Protein AF-A0A7W6GR54-F1 (afdb_monomer)

Foldseek 3Di:
DDDDDDDDDDDDDDDDDDDDDDDPPPDPPPPFQAPQFAEAEPVCLVCPPPDLVSLLVLLLVLVCLCCPLLVDDLVRYHLLSSLLNLLSLCLVQLVVQFPLSSLVVCLVVVCHPVSLVSPLVNCVVLVVVLVNVLSVQSSVVCVVPPSDDDDSDDPSRRVSSVSSVVCCVVPNVSSSSSVCQSPPPRYDYDHPVCSVVVSVVSSVPRPCNVVVLVVVLVVVVVVCLVDLQSLQVLVLCVVVVPPWAFLDKDDWDWDDDDPKIKTWIWTATPVRWIWIWIQIPFGIKIFTDDDPVCVPVDPVCVVVVVPDPVRVVVIDDDGPVNSVVSVVVSVLQCVQVPDPDPPPDPDDDLVDFDWDWDDRPDDDWTWIFTQHPQFTWIAIPPPGTDDTDGPPSSDDDDPDDDDD

Nearest PDB structures (foldseek):
  6xn1-assembly1_A  TM=6.814E-01  e=3.245E+00  Xanthomonas citri pv. citri str. 306
  6xn2-assembly1_A  TM=6.822E-01  e=3.414E+00  Xanthomonas citri pv. citri str. 306
  7x9c-assembly1_R  TM=1.654E-01  e=5.132E+00  Homo sapiens

Solvent-accessible surface area (backbone atoms only — not comparable to full-atom values): 23733 Å² total; per-residue (Å²): 134,89,83,86,84,81,82,82,84,81,80,83,85,84,79,88,80,85,81,80,81,75,81,86,77,80,74,79,75,73,82,78,82,53,44,77,55,41,74,39,38,44,65,25,62,69,36,53,90,81,41,37,59,52,36,50,50,41,42,46,51,50,53,49,43,37,42,72,73,13,56,47,55,75,89,34,40,31,68,67,52,50,13,46,40,35,36,48,49,45,53,52,31,33,75,73,57,20,46,50,42,30,54,49,51,33,40,76,68,73,40,38,70,58,44,52,52,32,26,39,52,28,27,54,76,65,71,34,60,78,58,27,54,48,48,48,54,49,46,53,49,40,68,74,71,49,82,61,96,71,67,90,78,48,75,80,38,53,68,48,32,63,62,49,55,55,46,40,73,76,58,43,61,61,51,54,49,29,49,52,54,73,69,37,87,53,47,41,82,32,57,63,94,45,41,70,58,52,55,48,48,62,24,69,67,35,86,59,28,67,64,49,49,53,51,52,44,49,50,56,53,50,50,46,74,67,33,68,66,55,47,46,51,56,50,51,40,52,76,67,66,46,94,61,48,81,58,45,66,56,78,73,45,81,45,72,63,87,93,43,62,34,35,38,29,49,36,33,30,69,83,68,50,41,31,38,38,41,35,42,96,67,25,44,35,42,37,77,51,69,65,79,84,57,65,78,60,50,81,75,61,50,59,59,52,72,70,33,69,75,53,56,72,65,44,53,75,42,47,48,68,59,45,51,49,52,50,44,55,48,45,60,62,46,63,57,60,72,69,97,68,83,63,87,78,79,78,75,65,84,88,53,81,43,70,48,77,49,78,52,79,79,74,94,58,46,36,42,40,35,45,44,92,64,24,40,36,40,27,42,77,87,82,45,77,78,43,75,47,51,47,78,63,68,66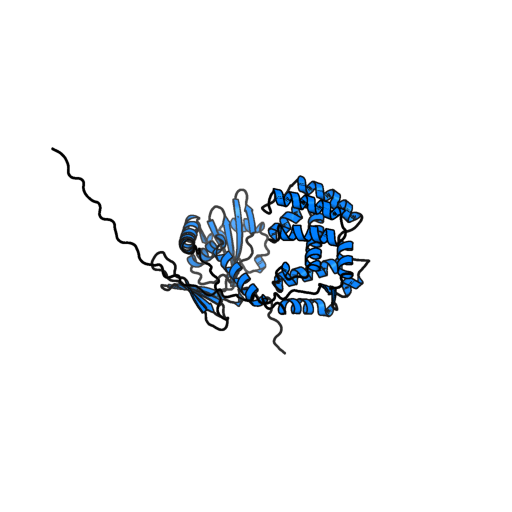,83,89,83,89,87,87,87,86,131

Structure (mmCIF, N/CA/C/O backbone):
data_AF-A0A7W6GR54-F1
#
_entry.id   AF-A0A7W6GR54-F1
#
loop_
_atom_site.group_PDB
_atom_site.id
_atom_site.type_symbol
_atom_site.label_atom_id
_atom_site.label_alt_id
_atom_site.label_comp_id
_atom_site.label_asym_id
_atom_site.label_entity_id
_atom_site.label_seq_id
_atom_site.pdbx_PDB_ins_code
_atom_site.Cartn_x
_atom_site.Cartn_y
_atom_site.Cartn_z
_atom_site.occupancy
_atom_site.B_iso_or_equiv
_atom_site.auth_seq_id
_atom_site.auth_comp_id
_atom_site.auth_asym_id
_atom_site.auth_atom_id
_atom_site.pdbx_PDB_model_num
ATOM 1 N N . MET A 1 1 ? -11.759 -62.988 67.672 1.00 35.88 1 MET A N 1
ATOM 2 C CA . MET A 1 1 ? -10.609 -62.377 66.973 1.00 35.88 1 MET A CA 1
ATOM 3 C C . MET A 1 1 ? -10.663 -62.754 65.498 1.00 35.88 1 MET A C 1
ATOM 5 O O . MET A 1 1 ? -10.618 -63.939 65.215 1.00 35.88 1 MET A O 1
ATOM 9 N N . THR A 1 2 ? -10.809 -61.728 64.639 1.00 34.78 2 THR A N 1
ATOM 10 C CA . THR A 1 2 ? -10.358 -61.593 63.226 1.00 34.78 2 THR A CA 1
ATOM 11 C C . THR A 1 2 ? -10.739 -62.670 62.200 1.00 34.78 2 THR A C 1
ATOM 13 O O . THR A 1 2 ? -10.437 -63.833 62.399 1.00 34.78 2 THR A O 1
ATOM 16 N N . THR A 1 3 ? -11.267 -62.410 61.000 1.00 35.41 3 THR A N 1
ATOM 17 C CA . THR A 1 3 ? -11.722 -61.223 60.239 1.00 35.41 3 THR A CA 1
ATOM 18 C C . THR A 1 3 ? -12.247 -61.801 58.915 1.00 35.41 3 THR A C 1
ATOM 20 O O . THR A 1 3 ? -11.498 -62.508 58.240 1.00 35.41 3 THR A O 1
ATOM 23 N N . THR A 1 4 ? -13.483 -61.505 58.513 1.00 39.28 4 THR A N 1
ATOM 24 C CA . THR A 1 4 ? -14.056 -61.918 57.217 1.00 39.28 4 THR A CA 1
ATOM 25 C C . THR A 1 4 ? -13.937 -60.764 56.217 1.00 39.28 4 THR A C 1
ATOM 27 O O . THR A 1 4 ? -14.408 -59.660 56.480 1.00 39.28 4 THR A O 1
ATOM 30 N N . LYS A 1 5 ? -13.256 -61.002 55.088 1.00 44.97 5 LYS A N 1
ATOM 31 C CA . LYS A 1 5 ? -13.037 -60.036 53.998 1.00 44.97 5 LYS A CA 1
ATOM 32 C C . LYS A 1 5 ? -14.338 -59.770 53.232 1.00 44.97 5 LYS A C 1
ATOM 34 O O . LYS A 1 5 ? -14.965 -60.707 52.748 1.00 44.97 5 LYS A O 1
ATOM 39 N N . GLY A 1 6 ? -14.693 -58.491 53.098 1.00 39.81 6 GLY A N 1
ATOM 40 C CA . GLY A 1 6 ? -15.800 -58.009 52.274 1.00 39.81 6 GLY A CA 1
ATOM 41 C C . GLY A 1 6 ? -15.501 -58.085 50.773 1.00 39.81 6 GLY A C 1
ATOM 42 O O . GLY A 1 6 ? -14.404 -57.749 50.326 1.00 39.81 6 GLY A O 1
ATOM 43 N N . GLN A 1 7 ? -16.497 -58.533 50.008 1.00 41.53 7 GLN A N 1
ATOM 44 C CA . GLN A 1 7 ? -16.540 -58.500 48.547 1.00 41.53 7 GLN A CA 1
ATOM 45 C C . GLN A 1 7 ? -17.080 -57.143 48.072 1.00 41.53 7 GLN A C 1
ATOM 47 O O . GLN A 1 7 ? -18.178 -56.739 48.447 1.00 41.53 7 GLN A O 1
ATOM 52 N N . CYS A 1 8 ? -16.316 -56.455 47.219 1.00 37.56 8 CYS A N 1
ATOM 53 C CA . CYS A 1 8 ? -16.770 -55.279 46.480 1.00 37.56 8 CYS A CA 1
ATOM 54 C C . CYS A 1 8 ? -17.587 -55.704 45.252 1.00 37.56 8 CYS A C 1
ATOM 56 O O . CYS A 1 8 ? -17.084 -56.412 44.377 1.00 37.56 8 CYS A O 1
ATOM 58 N N . HIS A 1 9 ? -18.825 -55.220 45.165 1.00 40.91 9 HIS A N 1
ATOM 59 C CA . HIS A 1 9 ? -19.662 -55.296 43.970 1.00 40.91 9 HIS A CA 1
ATOM 60 C C . HIS A 1 9 ? -19.122 -54.362 42.871 1.00 40.91 9 HIS A C 1
ATOM 62 O O . HIS A 1 9 ? -18.914 -53.172 43.100 1.00 40.91 9 HIS A O 1
ATOM 68 N N . ARG A 1 10 ? -18.894 -54.912 41.670 1.00 37.81 10 ARG A N 1
ATOM 69 C CA . ARG A 1 10 ? -18.605 -54.157 40.438 1.00 37.81 10 ARG A CA 1
ATOM 70 C C . ARG A 1 10 ? -19.902 -53.585 39.858 1.00 37.81 10 ARG A C 1
ATOM 72 O O . ARG A 1 10 ? -20.896 -54.300 39.761 1.00 37.81 10 ARG A O 1
ATOM 79 N N . ALA A 1 11 ? -19.850 -52.320 39.448 1.00 43.34 11 ALA A N 1
ATOM 80 C CA . ALA A 1 11 ? -20.901 -51.634 38.701 1.00 43.34 11 ALA A CA 1
ATOM 81 C C . ALA A 1 11 ? -21.048 -52.192 37.263 1.00 43.34 11 ALA A C 1
ATOM 83 O O . ALA A 1 11 ? -20.061 -52.688 36.708 1.00 43.34 11 ALA A O 1
ATOM 84 N N . PRO A 1 12 ? -22.250 -52.117 36.658 1.00 44.62 12 PRO A N 1
ATOM 85 C CA . PRO A 1 12 ? -22.499 -52.565 35.286 1.00 44.62 12 PRO A CA 1
ATOM 86 C C . PRO A 1 12 ? -21.884 -51.619 34.233 1.00 44.62 12 PRO A C 1
ATOM 88 O O . PRO A 1 12 ? -21.655 -50.442 34.525 1.00 44.62 12 PRO A O 1
ATOM 91 N N . PRO A 1 13 ? -21.610 -52.115 33.009 1.00 45.34 13 PRO A N 1
ATOM 92 C CA . PRO A 1 13 ? -21.005 -51.324 31.944 1.00 45.34 13 PRO A CA 1
ATOM 93 C C . PRO A 1 13 ? -21.997 -50.310 31.362 1.00 45.34 13 PRO A C 1
ATOM 95 O O . PRO A 1 13 ? -23.177 -50.599 31.172 1.00 45.34 13 PRO A O 1
ATOM 98 N N . VAL A 1 14 ? -21.480 -49.114 31.082 1.00 45.31 14 VAL A N 1
ATOM 99 C CA . VAL A 1 14 ? -22.183 -48.015 30.414 1.00 45.31 14 VAL A CA 1
ATOM 100 C C . VAL A 1 14 ? -22.357 -48.354 28.931 1.00 45.31 14 VAL A C 1
ATOM 102 O O . VAL A 1 14 ? -21.445 -48.864 28.287 1.00 45.31 14 VAL A O 1
ATOM 105 N N . SER A 1 15 ? -23.562 -48.080 28.445 1.00 41.78 15 SER A N 1
ATOM 106 C CA . SER A 1 15 ? -24.128 -48.348 27.124 1.00 41.78 15 SER A CA 1
ATOM 107 C C . SER A 1 15 ? -23.377 -47.745 25.933 1.00 41.78 15 SER A C 1
ATOM 109 O O . SER A 1 15 ? -22.784 -46.670 26.029 1.00 41.78 15 SER A O 1
ATOM 111 N N . ASP A 1 16 ? -23.522 -48.435 24.800 1.00 37.81 16 ASP A N 1
ATOM 112 C CA . ASP A 1 16 ? -23.031 -48.120 23.459 1.00 37.81 16 ASP A CA 1
ATOM 113 C C . ASP A 1 16 ? -23.287 -46.670 23.016 1.00 37.81 16 ASP A C 1
ATOM 115 O O . ASP A 1 16 ? -24.413 -46.166 23.020 1.00 37.81 16 ASP A O 1
ATOM 119 N N . GLY A 1 17 ? -22.212 -46.002 22.594 1.00 35.44 17 GLY A N 1
ATOM 120 C CA . GLY A 1 17 ? -22.250 -44.673 22.000 1.00 35.44 17 GLY A CA 1
ATOM 121 C C . GLY A 1 17 ? -22.766 -44.717 20.563 1.00 35.44 17 GLY A C 1
ATOM 122 O O . GLY A 1 17 ? -22.149 -45.310 19.680 1.00 35.44 17 GLY A O 1
ATOM 123 N N . ILE A 1 18 ? -23.880 -44.030 20.319 1.00 35.44 18 ILE A N 1
ATOM 124 C CA . ILE A 1 18 ? -24.397 -43.741 18.980 1.00 35.44 18 ILE A CA 1
ATOM 125 C C . ILE A 1 18 ? -23.375 -42.852 18.257 1.00 35.44 18 ILE A C 1
ATOM 127 O O . ILE A 1 18 ? -23.213 -41.678 18.587 1.00 35.44 18 ILE A O 1
ATOM 131 N N . THR A 1 19 ? -22.681 -43.404 17.261 1.00 33.81 19 THR A N 1
ATOM 132 C CA . THR A 1 19 ? -21.861 -42.613 16.333 1.00 33.81 19 THR A CA 1
ATOM 133 C C . THR A 1 19 ? -22.771 -42.037 15.254 1.00 33.81 19 THR A C 1
ATOM 135 O O . THR A 1 19 ? -23.200 -42.745 14.346 1.00 33.81 19 THR A O 1
ATOM 138 N N . LEU A 1 20 ? -23.091 -40.747 15.364 1.00 29.12 20 LEU A N 1
ATOM 139 C CA . LEU A 1 20 ? -23.738 -39.990 14.294 1.00 29.12 20 LEU A CA 1
ATOM 140 C C . LEU A 1 20 ? -22.672 -39.607 13.261 1.00 29.12 20 LEU A C 1
ATOM 142 O O . LEU A 1 20 ? -21.843 -38.731 13.505 1.00 29.12 20 LEU A O 1
ATOM 146 N N . ALA A 1 21 ? -22.677 -40.289 12.116 1.00 30.84 21 ALA A N 1
ATOM 147 C CA . ALA A 1 21 ? -21.882 -39.903 10.959 1.00 30.84 21 ALA A CA 1
ATOM 148 C C . ALA A 1 21 ? -22.501 -38.651 10.322 1.00 30.84 21 ALA A C 1
ATOM 150 O O . ALA A 1 21 ? -23.617 -38.693 9.803 1.00 30.84 21 ALA A O 1
ATOM 151 N N . PHE A 1 22 ? -21.780 -37.532 10.370 1.00 27.62 22 PHE A N 1
ATOM 152 C CA . PHE A 1 22 ? -22.127 -36.347 9.594 1.00 27.62 22 PHE A CA 1
ATOM 153 C C . PHE A 1 22 ? -21.584 -36.524 8.170 1.00 27.62 22 PHE A C 1
ATOM 155 O O . PHE A 1 22 ? -20.407 -36.859 8.025 1.00 27.62 22 PHE A O 1
ATOM 162 N N . PRO A 1 23 ? -22.395 -36.324 7.118 1.00 30.03 23 PRO A N 1
ATOM 163 C CA . PRO A 1 23 ? -21.897 -36.373 5.751 1.00 30.03 23 PRO A CA 1
ATOM 164 C C . PRO A 1 23 ? -20.871 -35.254 5.533 1.00 30.03 23 PRO A C 1
ATOM 166 O O . PRO A 1 23 ? -21.122 -34.096 5.876 1.00 30.03 23 PRO A O 1
ATOM 169 N N . GLU A 1 24 ? -19.718 -35.597 4.956 1.00 30.73 24 GLU A N 1
ATOM 170 C CA . GLU A 1 24 ? -18.740 -34.621 4.475 1.00 30.73 24 GLU A CA 1
ATOM 171 C C . GLU A 1 24 ? -19.377 -33.795 3.351 1.00 30.73 24 GLU A C 1
ATOM 173 O O . GLU A 1 24 ? -19.479 -34.216 2.199 1.00 30.73 24 GLU A O 1
ATOM 178 N N . VAL A 1 25 ? -19.854 -32.599 3.697 1.00 29.38 25 VAL A N 1
ATOM 179 C CA . VAL A 1 25 ? -20.313 -31.619 2.715 1.00 29.38 25 VAL A CA 1
ATOM 180 C C . VAL A 1 25 ? -19.076 -30.983 2.087 1.00 29.38 25 VAL A C 1
ATOM 182 O O . VAL A 1 25 ? -18.489 -30.044 2.628 1.00 29.38 25 VAL A O 1
ATOM 185 N N . HIS A 1 26 ? -18.662 -31.502 0.932 1.00 27.45 26 HIS A N 1
ATOM 186 C CA . HIS A 1 26 ? -17.684 -30.841 0.075 1.00 27.45 26 HIS A CA 1
ATOM 187 C C . HIS A 1 26 ? -18.311 -29.575 -0.520 1.00 27.45 26 HIS A C 1
ATOM 189 O O . HIS A 1 26 ? -18.983 -29.608 -1.549 1.00 27.45 26 HIS A O 1
ATOM 195 N N . PHE A 1 27 ? -18.095 -28.436 0.136 1.00 29.80 27 PHE A N 1
ATOM 196 C CA . PHE A 1 27 ? -18.383 -27.136 -0.457 1.00 29.80 27 PHE A CA 1
ATOM 197 C C . PHE A 1 27 ? -17.349 -26.872 -1.553 1.00 29.80 27 PHE A C 1
ATOM 199 O O . PHE A 1 27 ? -16.190 -26.580 -1.253 1.00 29.80 27 PHE A O 1
ATOM 206 N N . ALA A 1 28 ? -17.759 -26.971 -2.816 1.00 28.83 28 ALA A N 1
ATOM 207 C CA . ALA A 1 28 ? -16.987 -26.415 -3.916 1.00 28.83 28 ALA A CA 1
ATOM 208 C C . ALA A 1 28 ? -16.861 -24.904 -3.672 1.00 28.83 28 ALA A C 1
ATOM 210 O O . ALA A 1 28 ? -17.841 -24.168 -3.774 1.00 28.83 28 ALA A O 1
ATOM 211 N N . VAL A 1 29 ? -15.673 -24.450 -3.266 1.00 36.41 29 VAL A N 1
ATOM 212 C CA . VAL A 1 29 ? -15.362 -23.020 -3.223 1.00 36.41 29 VAL A CA 1
ATOM 213 C C . VAL A 1 29 ? -15.441 -22.544 -4.675 1.00 36.41 29 VAL A C 1
ATOM 215 O O . VAL A 1 29 ? -14.735 -23.115 -5.511 1.00 36.41 29 VAL A O 1
ATOM 218 N N . PRO A 1 30 ? -16.325 -21.589 -5.017 1.00 38.28 30 PRO A N 1
ATOM 219 C CA . PRO A 1 30 ? -16.400 -21.089 -6.381 1.00 38.28 30 PRO A CA 1
ATOM 220 C C . PRO A 1 30 ? -15.017 -20.577 -6.812 1.00 38.28 30 PRO A C 1
ATOM 222 O O . PRO A 1 30 ? -14.257 -20.097 -5.965 1.00 38.28 30 PRO A O 1
ATOM 225 N N . PRO A 1 31 ? -14.651 -20.712 -8.099 1.00 47.34 31 PRO A N 1
ATOM 226 C CA . PRO A 1 31 ? -13.368 -20.232 -8.584 1.00 47.34 31 PRO A CA 1
ATOM 227 C C . PRO A 1 31 ? -13.252 -18.741 -8.275 1.00 47.34 31 PRO A C 1
ATOM 229 O O . PRO A 1 31 ? -14.105 -17.942 -8.658 1.00 47.34 31 PRO A O 1
ATOM 232 N N . VAL A 1 32 ? -12.205 -18.392 -7.537 1.00 53.84 32 VAL A N 1
ATOM 233 C CA . VAL A 1 32 ? -11.894 -17.011 -7.190 1.00 53.84 32 VAL A CA 1
ATOM 234 C C . VAL A 1 32 ? -11.631 -16.254 -8.489 1.00 53.84 32 VAL A C 1
ATOM 236 O O . VAL A 1 32 ? -10.735 -16.631 -9.248 1.00 53.84 32 VAL A O 1
ATOM 239 N N . MET A 1 33 ? -12.433 -15.227 -8.777 1.00 63.09 33 MET A N 1
ATOM 240 C CA . MET A 1 33 ? -12.195 -14.374 -9.938 1.00 63.09 33 MET A CA 1
ATOM 241 C C . MET A 1 33 ? -10.913 -13.580 -9.710 1.00 63.09 33 MET A C 1
ATOM 243 O O . MET A 1 33 ? -10.837 -12.734 -8.822 1.00 63.09 33 MET A O 1
ATOM 247 N N . THR A 1 34 ? -9.892 -13.887 -10.503 1.00 78.69 34 THR A N 1
ATOM 248 C CA . THR A 1 34 ? -8.615 -13.184 -10.470 1.00 78.69 34 THR A CA 1
ATOM 249 C C . THR A 1 34 ? -8.615 -12.038 -11.472 1.00 78.69 34 THR A C 1
ATOM 251 O O . THR A 1 34 ? -9.172 -12.132 -12.568 1.00 78.69 34 THR A O 1
ATOM 254 N N . VAL A 1 35 ? -7.932 -10.949 -11.125 1.00 85.88 35 VAL A N 1
ATOM 255 C CA . VAL A 1 35 ? -7.599 -9.896 -12.085 1.00 85.88 35 VAL A CA 1
ATOM 256 C C . VAL A 1 35 ? -6.480 -10.437 -12.970 1.00 85.88 35 VAL A C 1
ATOM 258 O O . VAL A 1 35 ? -5.307 -10.408 -12.600 1.00 85.88 35 VAL A O 1
ATOM 261 N N . ALA A 1 36 ? -6.850 -10.989 -14.125 1.00 90.44 36 ALA A N 1
ATOM 262 C CA . ALA A 1 36 ? -5.918 -11.664 -15.028 1.00 90.44 36 ALA A CA 1
ATOM 263 C C . ALA A 1 36 ? -5.023 -10.706 -15.835 1.00 90.44 36 ALA A C 1
ATOM 265 O O . ALA A 1 36 ? -4.022 -11.140 -16.393 1.00 90.44 36 ALA A O 1
ATOM 266 N N . GLN A 1 37 ? -5.370 -9.420 -15.911 1.00 93.25 37 GLN A N 1
ATOM 267 C CA . GLN A 1 37 ? -4.704 -8.437 -16.769 1.00 93.25 37 GLN A CA 1
ATOM 268 C C . GLN A 1 37 ? -4.043 -7.327 -15.948 1.00 93.25 37 GLN A C 1
ATOM 270 O O . GLN A 1 37 ? -4.470 -7.021 -14.836 1.00 93.25 37 GLN A O 1
ATOM 275 N N . ILE A 1 38 ? -2.998 -6.707 -16.504 1.00 96.00 38 ILE A N 1
ATOM 276 C CA . ILE A 1 38 ? -2.317 -5.550 -15.906 1.00 96.00 38 ILE A CA 1
ATOM 277 C C . ILE A 1 38 ? -2.804 -4.280 -16.619 1.00 96.00 38 ILE A C 1
ATOM 279 O O . ILE A 1 38 ? -2.320 -3.981 -17.714 1.00 96.00 38 ILE A O 1
ATOM 283 N N . PRO A 1 39 ? -3.761 -3.525 -16.054 1.00 96.12 39 PRO A N 1
ATOM 284 C CA . PRO A 1 39 ? -4.261 -2.318 -16.698 1.00 96.12 39 PRO A CA 1
ATOM 285 C C . PRO A 1 39 ? -3.186 -1.221 -16.687 1.00 96.12 39 PRO A C 1
ATOM 287 O O . PRO A 1 39 ? -2.657 -0.882 -15.630 1.00 96.12 39 PRO A O 1
ATOM 290 N N . LEU A 1 40 ? -2.882 -0.637 -17.851 1.00 97.19 40 LEU A N 1
ATOM 291 C CA . LEU A 1 40 ? -1.976 0.510 -17.989 1.00 97.19 40 LEU A CA 1
ATOM 292 C C . LEU A 1 40 ? -2.582 1.577 -18.915 1.00 97.19 40 LEU A C 1
ATOM 294 O O . LEU A 1 40 ? -3.087 1.237 -19.985 1.00 97.19 40 LEU A O 1
ATOM 298 N N . PRO A 1 41 ? -2.532 2.872 -18.559 1.00 96.88 41 PRO A N 1
ATOM 299 C CA . PRO A 1 41 ? -3.086 3.923 -19.399 1.00 96.88 41 PRO A CA 1
ATOM 300 C C . PRO A 1 41 ? -2.168 4.242 -20.590 1.00 96.88 41 PRO A C 1
ATOM 302 O O . PRO A 1 41 ? -0.940 4.220 -20.458 1.00 96.88 41 PRO A O 1
ATOM 305 N N . CYS A 1 42 ? -2.750 4.592 -21.744 1.00 96.25 42 CYS A N 1
ATOM 306 C CA . CYS A 1 42 ? -2.009 4.942 -22.966 1.00 96.25 42 CYS A CA 1
ATOM 307 C C . CYS A 1 42 ? -0.903 5.975 -22.710 1.00 96.25 42 CYS A C 1
ATOM 309 O O . CYS A 1 42 ? 0.231 5.778 -23.151 1.00 96.25 42 CYS A O 1
ATOM 311 N N . ARG A 1 43 ? -1.205 7.058 -21.975 1.00 96.44 43 ARG A N 1
ATOM 312 C CA . ARG A 1 43 ? -0.227 8.117 -21.673 1.00 96.44 43 ARG A CA 1
ATOM 313 C C . ARG A 1 43 ? 0.984 7.605 -20.908 1.00 96.44 43 ARG A C 1
ATOM 315 O O . ARG A 1 43 ? 2.073 8.135 -21.086 1.00 96.44 43 ARG A O 1
ATOM 322 N N . ALA A 1 44 ? 0.801 6.592 -20.060 1.00 96.50 44 ALA A N 1
ATOM 323 C CA . ALA A 1 44 ? 1.894 6.069 -19.259 1.00 96.50 44 ALA A CA 1
ATOM 324 C C . ALA A 1 44 ? 2.895 5.305 -20.121 1.00 96.50 44 ALA A C 1
ATOM 326 O O . ALA A 1 44 ? 4.099 5.491 -19.976 1.00 96.50 44 ALA A O 1
ATOM 327 N N . LEU A 1 45 ? 2.400 4.511 -21.070 1.00 95.81 45 LEU A N 1
ATOM 328 C CA . LEU A 1 45 ? 3.253 3.819 -22.032 1.00 95.81 45 LEU A CA 1
ATOM 329 C C . LEU A 1 45 ? 3.926 4.799 -22.999 1.00 95.81 45 LEU A C 1
ATOM 331 O O . LEU A 1 45 ? 5.110 4.653 -23.284 1.00 95.81 45 LEU A O 1
ATOM 335 N N . GLY A 1 46 ? 3.203 5.831 -23.446 1.00 95.00 46 GLY A N 1
ATOM 336 C CA . GLY A 1 46 ? 3.745 6.870 -24.326 1.00 95.00 46 GLY A CA 1
ATOM 337 C C . GLY A 1 46 ? 4.839 7.740 -23.693 1.00 95.00 46 GLY A C 1
ATOM 338 O O . GLY A 1 46 ? 5.608 8.364 -24.418 1.00 95.00 46 GLY A O 1
ATOM 339 N N . ALA A 1 47 ? 4.936 7.778 -22.360 1.00 95.88 47 ALA A N 1
ATOM 340 C CA . ALA A 1 47 ? 5.982 8.509 -21.646 1.00 95.88 47 ALA A CA 1
ATOM 341 C C . ALA A 1 47 ? 7.332 7.767 -21.620 1.00 95.88 47 ALA A C 1
ATOM 343 O O . ALA A 1 47 ? 8.377 8.380 -21.378 1.00 95.88 47 ALA A O 1
ATOM 344 N N . LEU A 1 48 ? 7.346 6.456 -21.886 1.00 95.00 48 LEU A N 1
ATOM 345 C CA . LEU A 1 48 ? 8.577 5.674 -21.933 1.00 95.00 48 LEU A CA 1
ATOM 346 C C . LEU A 1 48 ? 9.352 5.911 -23.243 1.00 95.00 48 LEU A C 1
ATOM 348 O O . LEU A 1 48 ? 8.748 6.080 -24.298 1.00 95.00 48 LEU A O 1
ATOM 352 N N . PRO A 1 49 ? 10.700 5.884 -23.208 1.00 94.00 49 PRO A N 1
ATOM 353 C CA . PRO A 1 49 ? 11.561 5.624 -22.049 1.00 94.00 49 PRO A CA 1
ATOM 354 C C . PRO A 1 49 ? 11.907 6.879 -21.223 1.00 94.00 49 PRO A C 1
ATOM 356 O O . PRO A 1 49 ? 12.748 6.788 -20.330 1.00 94.00 49 PRO A O 1
ATOM 359 N N . HIS A 1 50 ? 11.323 8.039 -21.538 1.00 95.38 50 HIS A N 1
ATOM 360 C CA . HIS A 1 50 ? 11.736 9.337 -20.997 1.00 95.38 50 HIS A CA 1
ATOM 361 C C . HIS A 1 50 ? 11.342 9.540 -19.533 1.00 95.38 50 HIS A C 1
ATOM 363 O O . HIS A 1 50 ? 12.160 10.015 -18.748 1.00 95.38 50 HIS A O 1
ATOM 369 N N . ASP A 1 51 ? 10.121 9.154 -19.167 1.00 97.12 51 ASP A N 1
ATOM 370 C CA . ASP A 1 51 ? 9.610 9.277 -17.806 1.00 97.12 51 ASP A CA 1
ATOM 371 C C . ASP A 1 51 ? 8.934 7.968 -17.361 1.00 97.12 51 ASP A C 1
ATOM 373 O O . ASP A 1 51 ? 7.905 7.581 -17.920 1.00 97.12 51 ASP A O 1
ATOM 377 N N . PRO A 1 52 ? 9.496 7.246 -16.372 1.00 97.31 52 PRO A N 1
ATOM 378 C CA . PRO A 1 52 ? 8.871 6.045 -15.832 1.00 97.31 52 PRO A CA 1
ATOM 379 C C . PRO A 1 52 ? 7.710 6.346 -14.873 1.00 97.31 52 PRO A C 1
ATOM 381 O O . PRO A 1 52 ? 6.920 5.440 -14.603 1.00 97.31 52 PRO A O 1
ATOM 384 N N . ASN A 1 53 ? 7.604 7.566 -14.327 1.00 97.50 53 ASN A N 1
ATOM 385 C CA . ASN A 1 53 ? 6.664 7.871 -13.245 1.00 97.50 53 ASN A CA 1
ATOM 386 C C . ASN A 1 53 ? 5.199 7.631 -13.628 1.00 97.50 53 ASN A C 1
ATOM 388 O O . ASN A 1 53 ? 4.516 6.986 -12.835 1.00 97.50 53 ASN A O 1
ATOM 392 N N . PRO A 1 54 ? 4.715 7.994 -14.832 1.00 97.88 54 PRO A N 1
ATOM 393 C CA . PRO A 1 54 ? 3.336 7.716 -15.228 1.00 97.88 54 PRO A CA 1
ATOM 394 C C . PRO A 1 54 ? 2.940 6.234 -15.145 1.00 97.88 54 PRO A C 1
ATOM 396 O O . PRO A 1 54 ? 1.803 5.922 -14.797 1.00 97.88 54 PRO A O 1
ATOM 399 N N . VAL A 1 55 ? 3.864 5.306 -15.434 1.00 98.25 55 VAL A N 1
ATOM 400 C CA . VAL A 1 55 ? 3.613 3.857 -15.304 1.00 98.25 55 VAL A CA 1
ATOM 401 C C . VAL A 1 55 ? 3.568 3.445 -13.836 1.00 98.25 55 VAL A C 1
ATOM 403 O O . VAL A 1 55 ? 2.696 2.674 -13.445 1.00 98.25 55 VAL A O 1
ATOM 406 N N . LEU A 1 56 ? 4.488 3.959 -13.016 1.00 98.06 56 LEU A N 1
ATOM 407 C CA . LEU A 1 56 ? 4.543 3.655 -11.583 1.00 98.06 56 LEU A CA 1
ATOM 408 C C . LEU A 1 56 ? 3.316 4.201 -10.841 1.00 98.06 56 LEU A C 1
ATOM 410 O O . LEU A 1 56 ? 2.747 3.507 -10.004 1.00 98.06 56 LEU A O 1
ATOM 414 N N . GLU A 1 57 ? 2.882 5.413 -11.181 1.00 97.31 57 GLU A N 1
ATOM 415 C CA . GLU A 1 57 ? 1.671 6.036 -10.648 1.00 97.31 57 GLU A CA 1
ATOM 416 C C . GLU A 1 57 ? 0.424 5.255 -11.049 1.00 97.31 57 GLU A C 1
ATOM 418 O O . GLU A 1 57 ? -0.390 4.938 -10.187 1.00 97.31 57 GLU A O 1
ATOM 423 N N . ALA A 1 58 ? 0.295 4.879 -12.326 1.00 97.69 58 ALA A N 1
ATOM 424 C CA . ALA A 1 58 ? -0.825 4.063 -12.789 1.00 97.69 58 ALA A CA 1
ATOM 425 C C . ALA A 1 58 ? -0.873 2.696 -12.094 1.00 97.69 58 ALA A C 1
ATOM 427 O O . ALA A 1 58 ? -1.943 2.226 -11.717 1.00 97.69 58 ALA A O 1
ATOM 428 N N . LEU A 1 59 ? 0.287 2.074 -11.884 1.00 97.62 59 LEU A N 1
ATOM 429 C CA . LEU A 1 59 ? 0.405 0.815 -11.161 1.00 97.62 59 LEU A CA 1
ATOM 430 C C . LEU A 1 59 ? -0.006 0.959 -9.689 1.00 97.62 59 LEU A C 1
ATOM 432 O O . LEU A 1 59 ? -0.729 0.109 -9.168 1.00 97.62 59 LEU A O 1
ATOM 436 N N . ALA A 1 60 ? 0.445 2.021 -9.018 1.00 96.25 60 ALA A N 1
ATOM 437 C CA . ALA A 1 60 ? 0.080 2.305 -7.634 1.00 96.25 60 ALA A CA 1
ATOM 438 C C . ALA A 1 60 ? -1.421 2.608 -7.495 1.00 96.25 60 ALA A C 1
ATOM 440 O O . ALA A 1 60 ? -2.059 2.086 -6.581 1.00 96.25 60 ALA A O 1
ATOM 441 N N . ASP A 1 61 ? -1.983 3.391 -8.419 1.00 97.00 61 ASP A N 1
ATOM 442 C CA . ASP A 1 61 ? -3.408 3.732 -8.486 1.00 97.00 61 ASP A CA 1
ATOM 443 C C . ASP A 1 61 ? -4.275 2.491 -8.733 1.00 97.00 61 ASP A C 1
ATOM 445 O O . ASP A 1 61 ? -5.231 2.245 -7.996 1.00 97.00 61 ASP A O 1
ATOM 449 N N . ALA A 1 62 ? -3.900 1.645 -9.699 1.00 97.00 62 ALA A N 1
ATOM 450 C CA . ALA A 1 62 ? -4.588 0.386 -9.966 1.00 97.00 62 ALA A CA 1
ATOM 451 C C . ALA A 1 62 ? -4.529 -0.553 -8.753 1.00 97.00 62 ALA A C 1
ATOM 453 O O . ALA A 1 62 ? -5.561 -1.056 -8.312 1.00 97.00 62 ALA A O 1
ATOM 454 N N . PHE A 1 63 ? -3.347 -0.754 -8.161 1.00 96.50 63 PHE A N 1
ATOM 455 C CA . PHE A 1 63 ? -3.191 -1.596 -6.974 1.00 96.50 63 PHE A CA 1
ATOM 456 C C . PHE A 1 63 ? -4.038 -1.093 -5.795 1.00 96.50 63 PHE A C 1
ATOM 458 O O . PHE A 1 63 ? -4.766 -1.875 -5.177 1.00 96.50 63 PHE A O 1
ATOM 465 N N . ALA A 1 64 ? -3.978 0.207 -5.491 1.00 95.25 64 ALA A N 1
ATOM 466 C CA . ALA A 1 64 ? -4.757 0.810 -4.415 1.00 95.25 64 ALA A CA 1
ATOM 467 C C . ALA A 1 64 ? -6.264 0.714 -4.687 1.00 95.25 64 ALA A C 1
ATOM 469 O O . ALA A 1 64 ? -7.019 0.310 -3.808 1.00 95.25 64 ALA A O 1
ATOM 470 N N . THR A 1 65 ? -6.706 1.012 -5.909 1.00 96.62 65 THR A N 1
ATOM 471 C CA . THR A 1 65 ? -8.122 0.952 -6.289 1.00 96.62 65 THR A CA 1
ATOM 472 C C . THR A 1 65 ? -8.668 -0.469 -6.169 1.00 96.62 65 THR A C 1
ATOM 474 O O . THR A 1 65 ? -9.675 -0.686 -5.496 1.00 96.62 65 THR A O 1
ATOM 477 N N . LEU A 1 66 ? -7.970 -1.465 -6.720 1.00 96.50 66 LEU A N 1
ATOM 478 C CA . LEU A 1 66 ? -8.413 -2.860 -6.672 1.00 96.50 66 LEU A CA 1
ATOM 479 C C . LEU A 1 66 ? -8.438 -3.413 -5.239 1.00 96.50 66 LEU A C 1
ATOM 481 O O . LEU A 1 66 ? -9.374 -4.117 -4.870 1.00 96.50 66 LEU A O 1
ATOM 485 N N . THR A 1 67 ? -7.466 -3.065 -4.394 1.00 94.69 67 THR A N 1
ATOM 486 C CA . THR A 1 67 ? -7.428 -3.555 -3.003 1.00 94.69 67 THR A CA 1
ATOM 487 C C . THR A 1 67 ? -8.388 -2.811 -2.072 1.00 94.69 67 THR A C 1
ATOM 489 O O . THR A 1 67 ? -9.029 -3.432 -1.228 1.00 94.69 67 THR A O 1
ATOM 492 N N . GLN A 1 68 ? -8.535 -1.491 -2.210 1.00 93.38 68 GLN A N 1
ATOM 493 C CA . GLN A 1 68 ? -9.326 -0.672 -1.2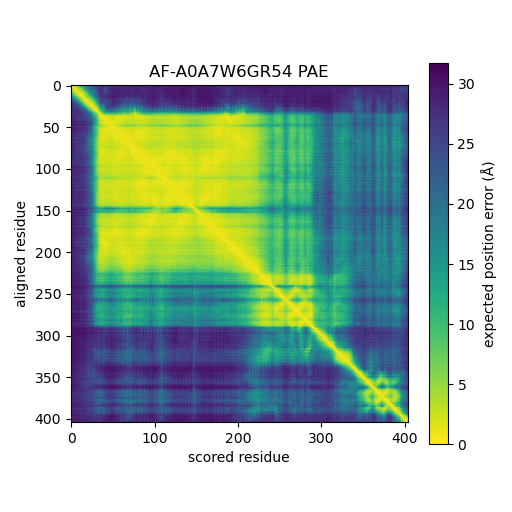80 1.00 93.38 68 GLN A CA 1
ATOM 494 C C . GLN A 1 68 ? -10.793 -0.525 -1.695 1.00 93.38 68 GLN A C 1
ATOM 496 O O . GLN A 1 68 ? -11.679 -0.517 -0.834 1.00 93.38 68 GLN A O 1
ATOM 501 N N . GLN A 1 69 ? -11.051 -0.386 -2.997 1.00 94.31 69 GLN A N 1
ATOM 502 C CA . GLN A 1 69 ? -12.396 -0.198 -3.550 1.00 94.31 69 GLN A CA 1
ATOM 503 C C . GLN A 1 69 ? -12.946 -1.507 -4.108 1.00 94.31 69 GLN A C 1
ATOM 505 O O . GLN A 1 69 ? -14.090 -1.853 -3.813 1.00 94.31 69 GLN A O 1
ATOM 510 N N . GLY A 1 70 ? -12.127 -2.242 -4.865 1.00 95.06 70 GLY A N 1
ATOM 511 C CA . GLY A 1 70 ? -12.467 -3.564 -5.390 1.00 95.06 70 GLY A CA 1
ATOM 512 C C . GLY A 1 70 ? -12.449 -4.661 -4.328 1.00 95.06 70 GLY A C 1
ATOM 513 O O . GLY A 1 70 ? -13.056 -5.702 -4.537 1.00 95.06 70 GLY A O 1
ATOM 514 N N . LEU A 1 71 ? -11.805 -4.426 -3.176 1.00 94.75 71 LEU A N 1
ATOM 515 C CA . LEU A 1 71 ? -11.662 -5.387 -2.072 1.00 94.75 71 LEU A CA 1
ATOM 516 C C . LEU A 1 71 ? -11.043 -6.726 -2.496 1.00 94.75 71 LEU A C 1
ATOM 518 O O . LEU A 1 71 ? -11.308 -7.757 -1.872 1.00 94.75 71 LEU A O 1
ATOM 522 N N . TYR A 1 72 ? -10.218 -6.717 -3.544 1.00 95.19 72 TYR A N 1
ATOM 523 C CA . TYR A 1 72 ? -9.435 -7.881 -3.938 1.00 95.19 72 TYR A CA 1
ATOM 524 C C . TYR A 1 72 ? -8.388 -8.205 -2.869 1.00 95.19 72 TYR A C 1
ATOM 526 O O . TYR A 1 72 ? -7.692 -7.319 -2.360 1.00 95.19 72 TYR A O 1
ATOM 534 N N . HIS A 1 73 ? -8.246 -9.487 -2.551 1.00 93.38 73 HIS A N 1
ATOM 535 C CA . HIS A 1 73 ? -7.101 -9.992 -1.813 1.00 93.38 73 HIS A CA 1
ATOM 536 C C . HIS A 1 73 ? -5.864 -9.993 -2.719 1.00 93.38 73 HIS A C 1
ATOM 538 O O . HIS A 1 73 ? -5.953 -10.041 -3.945 1.00 93.38 73 HIS A O 1
ATOM 544 N N . HIS A 1 74 ? -4.673 -9.920 -2.126 1.00 92.94 74 HIS A N 1
ATOM 545 C CA . HIS A 1 74 ? -3.440 -9.812 -2.910 1.00 92.94 74 HIS A CA 1
ATOM 546 C C . HIS A 1 74 ? -3.205 -11.016 -3.831 1.00 92.94 74 HIS A C 1
ATOM 548 O O . HIS A 1 74 ? -2.656 -10.852 -4.914 1.00 92.94 74 HIS A O 1
ATOM 554 N N . ASP A 1 75 ? -3.610 -12.214 -3.419 1.00 92.38 75 ASP A N 1
ATOM 555 C CA . ASP A 1 75 ? -3.511 -13.446 -4.207 1.00 92.38 75 ASP A CA 1
ATOM 556 C C . ASP A 1 75 ? -4.495 -13.516 -5.385 1.00 92.38 75 ASP A C 1
ATOM 558 O O . ASP A 1 75 ? -4.326 -14.359 -6.263 1.00 92.38 75 ASP A O 1
ATOM 562 N N . GLU A 1 76 ? -5.459 -12.599 -5.449 1.00 94.88 76 GLU A N 1
ATOM 563 C CA . GLU A 1 76 ? -6.419 -12.472 -6.551 1.00 94.88 76 GLU A CA 1
ATOM 564 C C . GLU A 1 76 ? -5.954 -11.488 -7.623 1.00 94.88 76 GLU A C 1
ATOM 566 O O . GLU A 1 76 ? -6.498 -11.445 -8.725 1.00 94.88 76 GLU A O 1
ATOM 571 N N . LEU A 1 77 ? -4.942 -10.682 -7.311 1.00 95.88 77 LEU A N 1
ATOM 572 C CA . LEU A 1 77 ? -4.352 -9.745 -8.252 1.00 95.88 77 LEU A CA 1
ATOM 573 C C . LEU A 1 77 ? -3.370 -10.456 -9.179 1.00 95.88 77 LEU A C 1
ATOM 575 O O . LEU A 1 77 ? -2.701 -11.418 -8.791 1.00 95.88 77 LEU A O 1
ATOM 579 N N . HIS A 1 78 ? -3.187 -9.904 -10.381 1.00 96.69 78 HIS A N 1
ATOM 580 C CA . HIS A 1 78 ? -2.164 -10.390 -11.295 1.00 96.69 78 HIS A CA 1
ATOM 581 C C . HIS A 1 78 ? -0.782 -10.434 -10.598 1.00 96.69 78 HIS A C 1
ATOM 583 O O . HIS A 1 78 ? -0.304 -9.394 -10.120 1.00 96.69 78 HIS A O 1
ATOM 589 N N . PRO A 1 79 ? -0.078 -11.586 -10.551 1.00 96.62 79 PRO A N 1
ATOM 590 C CA . PRO A 1 79 ? 1.141 -11.722 -9.753 1.00 96.62 79 PRO A CA 1
ATOM 591 C C . PRO A 1 79 ? 2.253 -10.739 -10.128 1.00 96.62 79 PRO A C 1
ATOM 593 O O . PRO A 1 79 ? 3.017 -10.310 -9.261 1.00 96.62 79 PRO A O 1
ATOM 596 N N . ALA A 1 80 ? 2.368 -10.379 -11.410 1.00 97.25 80 ALA A N 1
ATOM 597 C CA . ALA A 1 80 ? 3.356 -9.399 -11.854 1.00 97.25 80 ALA A CA 1
ATOM 598 C C . ALA A 1 80 ? 3.000 -7.975 -11.402 1.00 97.25 80 ALA A C 1
ATOM 600 O O . ALA A 1 80 ? 3.886 -7.263 -10.937 1.00 97.25 80 ALA A O 1
ATOM 601 N N . MET A 1 81 ? 1.713 -7.607 -11.433 1.00 97.38 81 MET A N 1
ATOM 602 C CA . MET A 1 81 ? 1.226 -6.313 -10.947 1.00 97.38 81 MET A CA 1
ATOM 603 C C . MET A 1 81 ? 1.479 -6.175 -9.445 1.00 97.38 81 MET A C 1
ATOM 605 O O . MET A 1 81 ? 2.075 -5.194 -9.009 1.00 97.38 81 MET A O 1
ATOM 609 N N . LEU A 1 82 ? 1.115 -7.194 -8.656 1.00 97.19 82 LEU A N 1
ATOM 610 C CA . LEU A 1 82 ? 1.371 -7.210 -7.215 1.00 97.19 82 LEU A CA 1
ATOM 611 C C . LEU A 1 82 ? 2.867 -7.066 -6.906 1.00 97.19 82 LEU A C 1
ATOM 613 O O . LEU A 1 82 ? 3.258 -6.248 -6.076 1.00 97.19 82 LEU A O 1
ATOM 617 N N . ARG A 1 83 ? 3.724 -7.850 -7.572 1.00 98.12 83 ARG A N 1
ATOM 618 C CA . ARG A 1 83 ? 5.180 -7.768 -7.374 1.00 98.12 83 ARG A CA 1
ATOM 619 C C . ARG A 1 83 ? 5.715 -6.393 -7.758 1.00 98.12 83 ARG A C 1
ATOM 621 O O . ARG A 1 83 ? 6.496 -5.835 -6.996 1.00 98.12 83 ARG A O 1
ATOM 628 N N . ALA A 1 84 ? 5.296 -5.840 -8.892 1.00 98.25 84 ALA A N 1
ATOM 629 C CA . ALA A 1 84 ? 5.719 -4.517 -9.330 1.00 98.25 84 ALA A CA 1
ATOM 630 C C . ALA A 1 84 ? 5.291 -3.431 -8.328 1.00 98.25 84 ALA A C 1
ATOM 632 O O . ALA A 1 84 ? 6.121 -2.610 -7.942 1.00 98.25 84 ALA A O 1
ATOM 633 N N . ALA A 1 85 ? 4.046 -3.476 -7.840 1.00 97.69 85 ALA A N 1
ATOM 634 C CA . ALA A 1 85 ? 3.527 -2.526 -6.858 1.00 97.69 85 ALA A CA 1
ATOM 635 C C . ALA A 1 85 ? 4.294 -2.607 -5.527 1.00 97.69 85 ALA A C 1
ATOM 637 O O . ALA A 1 85 ? 4.660 -1.582 -4.956 1.00 97.69 85 ALA A O 1
ATOM 638 N N . MET A 1 86 ? 4.612 -3.820 -5.061 1.00 98.06 86 MET A N 1
ATOM 639 C CA . MET A 1 86 ? 5.408 -4.021 -3.844 1.00 98.06 86 MET A CA 1
ATOM 640 C C . MET A 1 86 ? 6.860 -3.557 -4.012 1.00 98.06 86 MET A C 1
ATOM 642 O O . MET A 1 86 ? 7.419 -2.958 -3.095 1.00 98.06 86 MET A O 1
ATOM 646 N N . VAL A 1 87 ? 7.478 -3.797 -5.174 1.00 98.69 87 VAL A N 1
ATOM 647 C CA . VAL A 1 87 ? 8.837 -3.309 -5.462 1.00 98.69 87 VAL A CA 1
ATOM 648 C C . VAL A 1 87 ? 8.863 -1.781 -5.583 1.00 98.69 87 VAL A C 1
ATOM 650 O O . VAL A 1 87 ? 9.816 -1.163 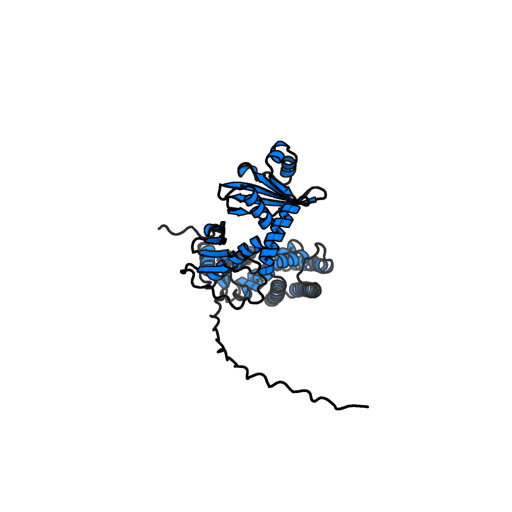-5.108 1.00 98.69 87 VAL A O 1
ATOM 653 N N . ASP A 1 88 ? 7.832 -1.153 -6.156 1.00 98.56 88 ASP A N 1
ATOM 654 C CA . ASP A 1 88 ? 7.742 0.310 -6.185 1.00 98.56 88 ASP A CA 1
ATOM 655 C C . ASP A 1 88 ? 7.509 0.904 -4.789 1.00 98.56 88 ASP A C 1
ATOM 657 O O . ASP A 1 88 ? 8.183 1.866 -4.426 1.00 98.56 88 ASP A O 1
ATOM 661 N N . LEU A 1 89 ? 6.643 0.299 -3.965 1.00 98.12 89 LEU A N 1
ATOM 662 C CA . LEU A 1 89 ? 6.486 0.686 -2.558 1.00 98.12 89 LEU A CA 1
ATOM 663 C C . LEU A 1 89 ? 7.828 0.606 -1.816 1.00 98.12 89 LEU A C 1
ATOM 665 O O . LEU A 1 89 ? 8.226 1.564 -1.160 1.00 98.12 89 LEU A O 1
ATOM 669 N N . TYR A 1 90 ? 8.564 -0.498 -1.980 1.00 98.62 90 TYR A N 1
ATOM 670 C CA . TYR A 1 90 ? 9.908 -0.660 -1.420 1.00 98.62 90 TYR A CA 1
ATOM 671 C C . TYR A 1 90 ? 10.859 0.445 -1.872 1.00 98.62 90 TYR A C 1
ATOM 673 O O . TYR A 1 90 ? 11.505 1.083 -1.045 1.00 98.62 90 TYR A O 1
ATOM 681 N N . ARG A 1 91 ? 10.892 0.740 -3.173 1.00 98.50 91 ARG A N 1
ATOM 682 C CA . ARG A 1 91 ? 11.699 1.832 -3.719 1.00 98.50 91 ARG A CA 1
ATOM 683 C C . ARG A 1 91 ? 11.337 3.180 -3.093 1.00 98.50 91 ARG A C 1
ATOM 685 O O . ARG A 1 91 ? 12.243 3.903 -2.687 1.00 98.50 91 ARG A O 1
ATOM 692 N N . ARG A 1 92 ? 10.050 3.536 -3.050 1.00 98.12 92 ARG A N 1
ATOM 693 C CA . ARG A 1 92 ? 9.585 4.835 -2.544 1.00 98.12 92 ARG A CA 1
ATOM 694 C C . ARG A 1 92 ? 9.906 5.009 -1.067 1.00 98.12 92 ARG A C 1
ATOM 696 O O . ARG A 1 92 ? 10.502 6.017 -0.705 1.00 98.12 92 ARG A O 1
ATOM 703 N N . GLU A 1 93 ? 9.587 4.020 -0.239 1.00 98.00 93 GLU A N 1
ATOM 704 C CA . GLU A 1 93 ? 9.818 4.116 1.204 1.00 98.00 93 GLU A CA 1
ATOM 705 C C . GLU A 1 93 ? 11.312 4.119 1.553 1.00 98.00 93 GLU A C 1
ATOM 707 O O . GLU A 1 93 ? 11.734 4.930 2.376 1.00 98.00 93 GLU A O 1
ATOM 712 N N . VAL A 1 94 ? 12.136 3.302 0.880 1.00 98.31 94 VAL A N 1
ATOM 713 C CA . VAL A 1 94 ? 13.590 3.300 1.119 1.00 98.31 94 VAL A CA 1
ATOM 714 C C . VAL A 1 94 ? 14.232 4.620 0.700 1.00 98.31 94 VAL A C 1
ATOM 716 O O . VAL A 1 94 ? 15.076 5.144 1.422 1.00 98.31 94 VAL A O 1
ATOM 719 N N . LEU A 1 95 ? 13.825 5.207 -0.429 1.00 97.94 95 LEU A N 1
ATOM 720 C CA . LEU A 1 95 ? 14.329 6.526 -0.827 1.00 97.94 95 LEU A CA 1
ATOM 721 C C . LEU A 1 95 ? 13.843 7.648 0.098 1.00 97.94 95 LEU A C 1
ATOM 723 O O . LEU A 1 95 ? 14.542 8.646 0.244 1.00 97.94 95 LEU A O 1
ATOM 727 N N . ALA A 1 96 ? 12.665 7.497 0.704 1.00 97.31 96 ALA A N 1
ATOM 728 C CA . ALA A 1 96 ? 12.068 8.513 1.562 1.00 97.31 96 ALA A CA 1
ATOM 729 C C . ALA A 1 96 ? 12.513 8.430 3.033 1.00 97.31 96 ALA A C 1
ATOM 731 O O . ALA A 1 96 ? 12.350 9.400 3.770 1.00 97.31 96 ALA A O 1
ATOM 732 N N . GLY A 1 97 ? 13.022 7.291 3.503 1.00 95.94 97 GLY A N 1
ATOM 733 C CA . GLY A 1 97 ? 13.465 7.145 4.896 1.00 95.94 97 GLY A CA 1
ATOM 734 C C . GLY A 1 97 ? 14.099 5.800 5.235 1.00 95.94 97 GLY A C 1
ATOM 735 O O . GLY A 1 97 ? 14.017 5.362 6.379 1.00 95.94 97 GLY A O 1
ATOM 736 N N . GLY A 1 98 ? 14.691 5.135 4.246 1.00 97.50 98 GLY A N 1
ATOM 737 C CA . GLY A 1 98 ? 15.461 3.918 4.452 1.00 97.50 98 GLY A CA 1
ATOM 738 C C . GLY A 1 98 ? 14.639 2.640 4.610 1.00 97.50 98 GLY A C 1
ATOM 739 O O . GLY A 1 98 ? 13.406 2.614 4.540 1.00 97.50 98 GLY A O 1
ATOM 740 N N . HIS A 1 99 ? 15.344 1.531 4.811 1.00 97.69 99 HIS A N 1
ATOM 741 C CA . HIS A 1 99 ? 14.736 0.213 4.978 1.00 97.69 99 HIS A CA 1
ATOM 742 C C . HIS A 1 99 ? 13.880 0.142 6.243 1.00 97.69 99 HIS A C 1
ATOM 744 O O . HIS A 1 99 ? 12.820 -0.478 6.204 1.00 97.69 99 HIS A O 1
ATOM 750 N N . ALA A 1 100 ? 14.279 0.804 7.334 1.00 96.06 100 ALA A N 1
ATOM 751 C CA . ALA A 1 100 ? 13.484 0.851 8.559 1.00 96.06 100 ALA A CA 1
ATOM 752 C C . ALA A 1 100 ? 12.094 1.463 8.306 1.00 96.06 100 ALA A C 1
ATOM 754 O O . ALA A 1 100 ? 11.082 0.872 8.692 1.00 96.06 100 ALA A O 1
ATOM 755 N N . ARG A 1 101 ? 12.025 2.574 7.553 1.00 95.81 101 ARG A N 1
ATOM 756 C CA . ARG A 1 101 ? 10.752 3.176 7.131 1.00 95.81 101 ARG A CA 1
ATOM 757 C C . ARG A 1 101 ? 9.912 2.211 6.304 1.00 95.81 101 ARG A C 1
ATOM 759 O O . ARG A 1 101 ? 8.736 2.048 6.606 1.00 95.81 101 ARG A O 1
ATOM 766 N N . PHE A 1 102 ? 10.495 1.532 5.315 1.00 97.31 102 PHE A N 1
ATOM 767 C CA . PHE A 1 102 ? 9.751 0.535 4.538 1.00 97.31 102 PHE A CA 1
ATOM 768 C C . PHE A 1 102 ? 9.143 -0.557 5.427 1.00 97.31 102 PHE A C 1
ATOM 770 O O . PHE A 1 102 ? 7.963 -0.873 5.269 1.00 97.31 102 PHE A O 1
ATOM 777 N N . VAL A 1 103 ? 9.910 -1.115 6.374 1.00 96.50 103 VAL A N 1
ATOM 778 C CA . VAL A 1 103 ? 9.390 -2.176 7.248 1.00 96.50 103 VAL A CA 1
ATOM 779 C C . VAL A 1 103 ? 8.275 -1.644 8.163 1.00 96.50 103 VAL A C 1
ATOM 781 O O . VAL A 1 103 ? 7.240 -2.298 8.294 1.00 96.50 103 VAL A O 1
ATOM 784 N N . ARG A 1 104 ? 8.411 -0.432 8.719 1.00 94.25 104 ARG A N 1
ATOM 785 C CA . ARG A 1 104 ? 7.325 0.222 9.475 1.00 94.25 104 ARG A CA 1
ATOM 786 C C . ARG A 1 104 ? 6.073 0.410 8.619 1.00 94.25 104 ARG A C 1
ATOM 788 O O . ARG A 1 104 ? 4.981 0.050 9.053 1.00 94.25 104 ARG A O 1
ATOM 795 N N . THR A 1 105 ? 6.227 0.888 7.385 1.00 94.81 105 THR A N 1
ATOM 796 C CA . THR A 1 105 ? 5.113 1.097 6.451 1.00 94.81 105 THR A CA 1
ATOM 797 C C . THR A 1 105 ? 4.368 -0.208 6.162 1.00 94.81 105 THR A C 1
ATOM 799 O O . THR A 1 105 ? 3.145 -0.250 6.263 1.00 94.81 105 THR A O 1
ATOM 802 N N . ILE A 1 106 ? 5.062 -1.312 5.866 1.00 95.25 106 ILE A N 1
ATOM 803 C CA . ILE A 1 106 ? 4.381 -2.591 5.587 1.00 95.25 106 ILE A CA 1
ATOM 804 C C . ILE A 1 106 ? 3.750 -3.225 6.834 1.00 95.25 106 ILE A C 1
ATOM 806 O O . ILE A 1 106 ? 2.799 -3.991 6.687 1.00 95.25 106 ILE A O 1
ATOM 810 N N . ILE A 1 107 ? 4.250 -2.932 8.040 1.00 93.19 107 ILE A N 1
ATOM 811 C CA . ILE A 1 107 ? 3.610 -3.343 9.299 1.00 93.19 107 ILE A CA 1
ATOM 812 C C . ILE A 1 107 ? 2.327 -2.539 9.509 1.00 93.19 107 ILE A C 1
ATOM 814 O O . ILE A 1 107 ? 1.275 -3.132 9.726 1.00 93.19 107 ILE A O 1
ATOM 818 N N . ALA A 1 108 ? 2.390 -1.214 9.355 1.00 89.94 108 ALA A N 1
ATOM 819 C CA . ALA A 1 108 ? 1.231 -0.331 9.481 1.00 89.94 108 ALA A CA 1
ATOM 820 C C . ALA A 1 108 ? 0.119 -0.665 8.470 1.00 89.94 108 ALA A C 1
ATOM 822 O O . ALA A 1 108 ? -1.062 -0.526 8.773 1.00 89.94 108 ALA A O 1
ATOM 823 N N . LEU A 1 109 ? 0.491 -1.148 7.281 1.00 89.88 109 LEU A N 1
ATOM 824 C CA . LEU A 1 109 ? -0.443 -1.612 6.251 1.00 89.88 109 LEU A CA 1
ATOM 825 C C . LEU A 1 109 ? -0.910 -3.069 6.439 1.00 89.88 109 LEU A C 1
ATOM 827 O O . LEU A 1 109 ? -1.658 -3.575 5.606 1.00 89.88 109 LEU A O 1
ATOM 831 N N . GLY A 1 110 ? -0.448 -3.777 7.476 1.00 89.88 110 GLY A N 1
ATOM 832 C CA . GLY A 1 110 ? -0.789 -5.186 7.710 1.00 89.88 110 GLY A CA 1
ATOM 833 C C . GLY A 1 110 ? -0.245 -6.156 6.651 1.00 89.88 110 GLY A C 1
ATOM 834 O O . GLY A 1 110 ? -0.716 -7.285 6.539 1.00 89.88 110 GLY A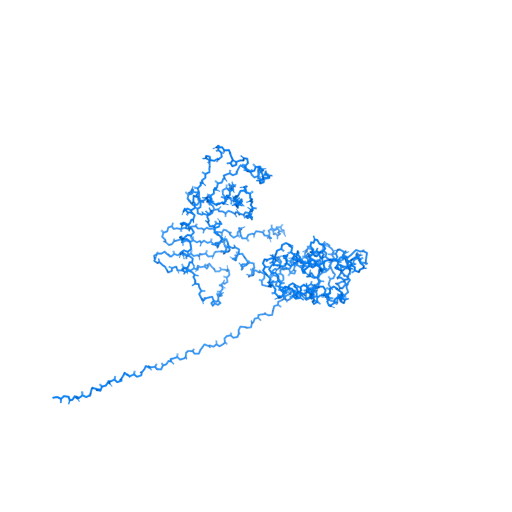 O 1
ATOM 835 N N . LEU A 1 111 ? 0.743 -5.738 5.854 1.00 91.56 111 LEU A N 1
ATOM 836 C CA . LEU A 1 111 ? 1.324 -6.539 4.773 1.00 91.56 111 LEU A CA 1
ATOM 837 C C . LEU A 1 111 ? 2.466 -7.437 5.263 1.00 91.56 111 LEU A C 1
ATOM 839 O O . LEU A 1 111 ? 2.620 -8.559 4.776 1.00 91.56 111 LEU A O 1
ATOM 843 N N . GLY A 1 112 ? 3.288 -6.942 6.195 1.00 91.56 112 GLY A N 1
ATOM 844 C CA . GLY A 1 112 ? 4.388 -7.673 6.836 1.00 91.56 112 GLY A CA 1
ATOM 845 C C . GLY A 1 112 ? 5.173 -8.595 5.888 1.00 91.56 112 GLY A C 1
ATOM 846 O O . GLY A 1 112 ? 5.736 -8.167 4.878 1.00 91.56 112 GLY A O 1
ATOM 847 N N . ASN A 1 113 ? 5.178 -9.898 6.189 1.00 93.62 113 ASN A N 1
ATOM 848 C CA . ASN A 1 113 ? 5.911 -10.906 5.415 1.00 93.62 113 ASN A CA 1
ATOM 849 C C . ASN A 1 113 ? 5.469 -11.028 3.949 1.00 93.62 113 ASN A C 1
ATOM 851 O O . ASN A 1 113 ? 6.272 -11.403 3.091 1.00 93.62 113 ASN A O 1
ATOM 855 N N . VAL A 1 114 ? 4.204 -10.728 3.647 1.00 93.56 114 VAL A N 1
ATOM 856 C CA . VAL A 1 114 ? 3.677 -10.800 2.280 1.00 93.56 114 VAL A CA 1
ATOM 857 C C . VAL A 1 114 ? 4.406 -9.782 1.407 1.00 93.56 114 VAL A C 1
ATOM 859 O O . VAL A 1 114 ? 4.975 -10.170 0.385 1.00 93.56 114 VAL A O 1
ATOM 862 N N . ALA A 1 115 ? 4.497 -8.522 1.847 1.00 95.94 115 ALA A N 1
ATOM 863 C CA . ALA A 1 115 ? 5.214 -7.483 1.108 1.00 95.94 115 ALA A CA 1
ATOM 864 C C . ALA A 1 115 ? 6.688 -7.852 0.890 1.00 95.94 115 ALA A C 1
ATOM 866 O O . ALA A 1 115 ? 7.154 -7.847 -0.248 1.00 95.94 115 ALA A O 1
ATOM 867 N N . VAL A 1 116 ? 7.408 -8.267 1.941 1.00 97.38 116 VAL A N 1
ATOM 868 C CA . VAL A 1 116 ? 8.828 -8.661 1.834 1.00 97.38 116 VAL A CA 1
ATOM 869 C C . VAL A 1 116 ? 9.031 -9.788 0.819 1.00 97.38 116 VAL A C 1
ATOM 871 O O . VAL A 1 116 ? 9.934 -9.725 -0.021 1.00 97.38 116 VAL A O 1
ATOM 874 N N . ARG A 1 117 ? 8.169 -10.812 0.845 1.00 97.44 117 ARG A N 1
ATOM 875 C CA . ARG A 1 117 ? 8.220 -11.924 -0.111 1.00 97.44 117 ARG A CA 1
ATOM 876 C C . ARG A 1 117 ? 8.022 -11.440 -1.548 1.00 97.44 117 ARG A C 1
ATOM 878 O O . ARG A 1 117 ? 8.783 -11.851 -2.427 1.00 97.44 117 ARG A O 1
ATOM 885 N N . HIS A 1 118 ? 7.033 -10.582 -1.795 1.00 98.00 118 HIS A N 1
ATOM 886 C CA . HIS A 1 118 ? 6.757 -10.055 -3.134 1.00 98.00 118 HIS A CA 1
ATOM 887 C C . HIS A 1 118 ? 7.844 -9.096 -3.627 1.00 98.00 118 HIS A C 1
ATOM 889 O O . HIS A 1 118 ? 8.175 -9.155 -4.808 1.00 98.00 118 HIS A O 1
ATOM 895 N N . VAL A 1 119 ? 8.470 -8.310 -2.744 1.00 98.56 119 VAL A N 1
ATOM 896 C CA . VAL A 1 119 ? 9.643 -7.486 -3.082 1.00 98.56 119 VAL A CA 1
ATOM 897 C C . VAL A 1 119 ? 10.791 -8.363 -3.572 1.00 98.56 119 VAL A C 1
ATOM 899 O O . VAL A 1 119 ? 11.295 -8.155 -4.672 1.00 98.56 119 VAL A O 1
ATOM 902 N N . VAL A 1 120 ? 11.179 -9.390 -2.808 1.00 98.56 120 VAL A N 1
ATOM 903 C CA . VAL A 1 120 ? 12.294 -10.275 -3.191 1.00 98.56 120 VAL A CA 1
ATOM 904 C C . VAL A 1 120 ? 12.002 -11.009 -4.505 1.00 98.56 120 VAL A C 1
ATOM 906 O O . VAL A 1 120 ? 12.868 -11.094 -5.374 1.00 98.56 120 VAL A O 1
ATOM 909 N N . GLN A 1 121 ? 10.781 -11.524 -4.680 1.00 98.25 121 GLN A N 1
ATOM 910 C CA . GLN A 1 121 ? 10.379 -12.185 -5.926 1.00 98.25 121 GLN A CA 1
ATOM 911 C C . GLN A 1 121 ? 10.321 -11.217 -7.115 1.00 98.25 121 GLN A C 1
ATOM 913 O O . GLN A 1 121 ? 10.716 -11.588 -8.217 1.00 98.25 121 GLN A O 1
ATOM 918 N N . GLY A 1 122 ? 9.836 -9.993 -6.903 1.00 98.25 122 GLY A N 1
ATOM 919 C CA . GLY A 1 122 ? 9.745 -8.965 -7.933 1.00 98.25 122 GLY A CA 1
ATOM 920 C C . GLY A 1 122 ? 11.117 -8.484 -8.390 1.00 98.25 122 GLY A C 1
ATOM 921 O O . GLY A 1 122 ? 11.378 -8.449 -9.586 1.00 98.25 122 GLY A O 1
ATOM 922 N N . LEU A 1 123 ? 12.035 -8.212 -7.458 1.00 98.62 123 LEU A N 1
ATOM 923 C CA . LEU A 1 123 ? 13.417 -7.833 -7.779 1.00 98.62 123 LEU A CA 1
ATOM 924 C C . LEU A 1 123 ? 14.143 -8.918 -8.581 1.00 98.62 123 LEU A C 1
ATOM 926 O O . LEU A 1 123 ? 14.877 -8.605 -9.519 1.00 98.62 123 LEU A O 1
ATOM 930 N N . ARG A 1 124 ? 13.878 -10.191 -8.271 1.00 98.38 124 ARG A N 1
ATOM 931 C CA . ARG A 1 124 ? 14.377 -11.314 -9.066 1.00 98.38 124 ARG A CA 1
ATOM 932 C C . ARG A 1 124 ? 13.782 -11.337 -10.475 1.00 98.38 124 ARG A C 1
ATOM 934 O O . ARG A 1 124 ? 14.517 -11.508 -11.441 1.00 98.38 124 ARG A O 1
ATOM 941 N N . ALA A 1 125 ? 12.465 -11.158 -10.606 1.00 97.44 125 ALA A N 1
ATOM 942 C CA . ALA A 1 125 ? 11.795 -11.112 -11.911 1.00 97.44 125 ALA A CA 1
ATOM 943 C C . ALA A 1 125 ? 12.313 -9.953 -12.785 1.00 97.44 125 ALA A C 1
ATOM 945 O O . ALA A 1 125 ? 12.468 -10.107 -13.993 1.00 97.44 125 ALA A O 1
ATOM 946 N N . LEU A 1 126 ? 12.664 -8.832 -12.151 1.00 97.25 126 LEU A N 1
ATOM 947 C CA . LEU A 1 126 ? 13.268 -7.653 -12.773 1.00 97.25 126 LEU A CA 1
ATOM 948 C C . LEU A 1 126 ? 14.754 -7.811 -13.132 1.00 97.25 126 LEU A C 1
ATOM 950 O O . LEU A 1 126 ? 15.335 -6.865 -13.674 1.00 97.25 126 LEU A O 1
ATOM 954 N N . LYS A 1 127 ? 15.389 -8.948 -12.798 1.00 97.56 127 LYS A N 1
ATOM 955 C CA . LYS A 1 127 ? 16.846 -9.155 -12.927 1.00 97.56 127 LYS A CA 1
ATOM 956 C C . LYS A 1 127 ? 17.623 -7.981 -12.313 1.00 97.56 127 LYS A C 1
ATOM 958 O O . LYS A 1 127 ? 18.432 -7.308 -12.957 1.00 97.56 127 LYS A O 1
ATOM 963 N N . ALA A 1 128 ? 17.225 -7.630 -11.091 1.00 97.94 128 ALA A N 1
ATOM 964 C CA . ALA A 1 128 ? 17.760 -6.526 -10.308 1.00 97.94 128 ALA A CA 1
ATOM 965 C C . ALA A 1 128 ? 18.570 -7.081 -9.125 1.00 97.94 128 ALA A C 1
ATOM 967 O O . ALA A 1 128 ? 18.321 -6.736 -7.970 1.00 97.94 128 ALA A O 1
ATOM 968 N N . GLU A 1 129 ? 19.533 -7.962 -9.409 1.00 98.25 129 GLU A N 1
ATOM 969 C CA . GLU A 1 129 ? 20.257 -8.761 -8.412 1.00 98.25 129 GLU A CA 1
ATOM 970 C C . GLU A 1 129 ? 20.891 -7.919 -7.288 1.00 98.25 129 GLU A C 1
ATOM 972 O O . GLU A 1 129 ? 20.738 -8.298 -6.123 1.00 98.25 129 GLU A O 1
ATOM 977 N N . PRO A 1 130 ? 21.528 -6.754 -7.552 1.00 98.25 130 PRO A N 1
ATOM 978 C CA . PRO A 1 130 ? 22.076 -5.924 -6.478 1.00 98.25 130 PRO A CA 1
ATOM 979 C C . PRO A 1 130 ? 21.012 -5.449 -5.480 1.00 98.25 130 PRO A C 1
ATOM 981 O O . PRO A 1 130 ? 21.258 -5.435 -4.277 1.00 98.25 130 PRO A O 1
ATOM 984 N N . TYR A 1 131 ? 19.812 -5.115 -5.961 1.00 98.56 131 TYR A N 1
ATOM 985 C CA . TYR A 1 131 ? 18.685 -4.760 -5.099 1.00 98.56 131 TYR A CA 1
ATOM 986 C C . TYR A 1 131 ? 18.126 -5.981 -4.369 1.00 98.56 131 TYR A C 1
ATOM 988 O O . TYR A 1 131 ? 17.788 -5.883 -3.191 1.00 98.56 131 TYR A O 1
ATOM 996 N N . GLU A 1 132 ? 18.046 -7.138 -5.038 1.00 98.50 132 GLU A N 1
ATOM 997 C CA . GLU A 1 132 ? 17.582 -8.387 -4.422 1.00 98.50 132 GLU A CA 1
ATOM 998 C C . GLU A 1 132 ? 18.443 -8.759 -3.204 1.00 98.50 132 GLU A C 1
ATOM 1000 O O . GLU A 1 132 ? 17.904 -9.186 -2.183 1.00 98.50 132 GLU A O 1
ATOM 1005 N N . ILE A 1 133 ? 19.764 -8.559 -3.269 1.00 98.62 133 ILE A N 1
ATOM 1006 C CA . ILE A 1 133 ? 20.685 -8.812 -2.147 1.00 98.62 133 ILE A CA 1
ATOM 1007 C C . ILE A 1 133 ? 20.344 -7.934 -0.933 1.00 98.62 133 ILE A C 1
ATOM 1009 O O . ILE A 1 133 ? 20.292 -8.435 0.197 1.00 98.62 133 ILE A O 1
ATOM 1013 N N . LEU A 1 134 ? 20.072 -6.643 -1.149 1.00 98.62 134 LEU A N 1
ATOM 1014 C CA . LEU A 1 134 ? 19.676 -5.722 -0.077 1.00 98.62 134 LEU A CA 1
ATOM 1015 C C . LEU A 1 134 ? 18.322 -6.126 0.521 1.00 98.62 134 LEU A C 1
ATOM 1017 O O . LEU A 1 134 ? 18.210 -6.307 1.735 1.00 98.62 134 LEU A O 1
ATOM 1021 N N . ALA A 1 135 ? 17.329 -6.398 -0.329 1.00 98.44 135 ALA A N 1
ATOM 1022 C CA . ALA A 1 135 ? 16.008 -6.841 0.106 1.00 98.44 135 ALA A CA 1
ATOM 1023 C C . ALA A 1 135 ? 16.051 -8.174 0.872 1.00 98.44 135 ALA A C 1
ATOM 1025 O O . ALA A 1 135 ? 15.335 -8.344 1.856 1.00 98.44 135 ALA A O 1
ATOM 1026 N N . ARG A 1 136 ? 16.917 -9.120 0.482 1.00 98.44 136 ARG A N 1
ATOM 1027 C CA . ARG A 1 136 ? 17.142 -10.377 1.220 1.00 98.44 136 ARG A CA 1
ATOM 1028 C C . ARG A 1 136 ? 17.790 -10.153 2.580 1.00 98.44 136 ARG A C 1
ATOM 1030 O O . ARG A 1 136 ? 17.460 -10.867 3.527 1.00 98.44 136 ARG A O 1
ATOM 1037 N N . SER A 1 137 ? 18.695 -9.184 2.681 1.00 98.19 137 SER A N 1
ATOM 1038 C CA . SER A 1 137 ? 19.350 -8.826 3.943 1.00 98.19 137 SER A CA 1
ATOM 1039 C C . SER A 1 137 ? 18.334 -8.244 4.927 1.00 98.19 137 SER A C 1
ATOM 1041 O O . SER A 1 137 ? 18.239 -8.712 6.062 1.00 98.19 137 SER A O 1
ATOM 1043 N N . MET A 1 138 ? 17.481 -7.332 4.452 1.00 97.94 138 MET A N 1
ATOM 1044 C CA . MET A 1 138 ? 16.319 -6.840 5.196 1.00 97.94 138 MET A CA 1
ATOM 1045 C C . MET A 1 138 ? 15.350 -7.977 5.558 1.00 97.94 138 MET A C 1
ATOM 1047 O O . MET A 1 138 ? 14.931 -8.082 6.708 1.00 97.94 138 MET A O 1
ATOM 1051 N N . ALA A 1 139 ? 15.024 -8.876 4.623 1.00 97.44 139 ALA A N 1
ATOM 1052 C CA . ALA A 1 139 ? 14.130 -10.008 4.880 1.00 97.44 139 ALA A CA 1
ATOM 1053 C C . ALA A 1 139 ? 14.666 -10.946 5.973 1.00 97.44 139 ALA A C 1
ATOM 1055 O O . ALA A 1 139 ? 13.905 -11.428 6.812 1.00 97.44 139 ALA A O 1
ATOM 1056 N N . LYS A 1 140 ? 15.983 -11.192 5.993 1.00 97.25 140 LYS A N 1
ATOM 1057 C CA . LYS A 1 140 ? 16.647 -11.968 7.048 1.00 97.25 140 LYS A CA 1
ATOM 1058 C C . LYS A 1 140 ? 16.516 -11.276 8.403 1.00 97.25 140 LYS A C 1
ATOM 1060 O O . LYS A 1 140 ? 16.230 -11.953 9.388 1.00 97.25 140 LYS A O 1
ATOM 1065 N N . TRP A 1 141 ? 16.693 -9.956 8.443 1.00 96.12 141 TRP A N 1
ATOM 1066 C CA . TRP A 1 141 ? 16.493 -9.173 9.658 1.00 96.12 141 TRP A CA 1
ATOM 1067 C C . TRP A 1 141 ? 15.041 -9.265 10.152 1.00 96.12 141 TRP A C 1
ATOM 1069 O O . TRP A 1 141 ? 14.832 -9.632 11.307 1.00 96.12 141 TRP A O 1
ATOM 1079 N N . CYS A 1 142 ? 14.052 -9.067 9.269 1.00 95.00 142 CYS A N 1
ATOM 1080 C CA . CYS A 1 142 ? 12.625 -9.160 9.612 1.00 95.00 142 CYS A CA 1
ATOM 1081 C C . CYS A 1 142 ? 12.254 -10.556 10.126 1.00 95.00 142 CYS A C 1
ATOM 1083 O O . CYS A 1 142 ? 11.509 -10.701 11.086 1.00 95.00 142 CYS A O 1
ATOM 1085 N N . LYS A 1 143 ? 12.808 -11.617 9.526 1.00 94.69 143 LYS A N 1
ATOM 1086 C CA . LYS A 1 143 ? 12.583 -12.990 9.998 1.00 94.69 143 LYS A CA 1
ATOM 1087 C C . LYS A 1 143 ? 13.133 -13.222 11.411 1.00 94.69 143 LYS A C 1
ATOM 1089 O O . LYS A 1 143 ? 12.545 -13.995 12.156 1.00 94.69 143 LYS A O 1
ATOM 1094 N N . ALA A 1 144 ? 14.261 -12.600 11.754 1.00 94.69 144 ALA A N 1
ATOM 1095 C CA . ALA A 1 144 ? 14.900 -12.765 13.058 1.00 94.69 144 ALA A CA 1
ATOM 1096 C C . ALA A 1 144 ? 14.211 -11.964 14.176 1.00 94.69 144 ALA A C 1
ATOM 1098 O O . ALA A 1 144 ? 14.214 -12.418 15.315 1.00 94.69 144 ALA A O 1
ATOM 1099 N N . HIS A 1 145 ? 13.620 -10.810 13.853 1.00 92.19 145 HIS A N 1
ATOM 1100 C CA . HIS A 1 145 ? 13.029 -9.894 14.840 1.00 92.19 145 HIS A CA 1
ATOM 1101 C C . HIS A 1 145 ? 11.491 -9.889 14.829 1.00 92.19 145 HIS A C 1
ATOM 1103 O O . HIS A 1 145 ? 10.870 -9.340 15.732 1.00 92.19 145 HIS A O 1
ATOM 1109 N N . GLY A 1 146 ? 10.866 -10.528 13.838 1.00 89.75 146 GLY A N 1
ATOM 1110 C CA . GLY A 1 146 ? 9.423 -10.480 13.625 1.00 89.75 146 GLY A CA 1
ATOM 1111 C C . GLY A 1 146 ? 8.970 -9.224 12.873 1.00 89.75 146 GLY A C 1
ATOM 1112 O O . GLY A 1 146 ? 9.765 -8.367 12.495 1.00 89.75 146 GLY A O 1
ATOM 1113 N N . TYR A 1 147 ? 7.661 -9.143 12.633 1.00 84.56 147 TYR A N 1
ATOM 1114 C CA . TYR A 1 147 ? 6.986 -7.995 12.015 1.00 84.56 147 TYR A CA 1
ATOM 1115 C C . TYR A 1 147 ? 6.162 -7.251 13.075 1.00 84.56 147 TYR A C 1
ATOM 1117 O O . TYR A 1 147 ? 4.949 -7.111 12.943 1.00 84.56 147 TYR A O 1
ATOM 1125 N N . VAL A 1 148 ? 6.824 -6.868 14.165 1.00 80.31 148 VAL A N 1
ATOM 1126 C CA . VAL A 1 148 ? 6.254 -6.116 15.296 1.00 80.31 148 VAL A CA 1
ATOM 1127 C C . VAL A 1 148 ? 6.878 -4.723 15.356 1.00 80.31 148 VAL A C 1
ATOM 1129 O O . VAL A 1 148 ? 7.791 -4.454 14.583 1.00 80.31 148 VAL A O 1
ATOM 1132 N N . GLU A 1 149 ? 6.370 -3.849 16.230 1.00 75.81 149 GLU A N 1
ATOM 1133 C CA . GLU A 1 149 ? 6.816 -2.458 16.402 1.00 75.81 149 GLU A CA 1
ATOM 1134 C C . GLU A 1 149 ? 8.345 -2.311 16.294 1.00 75.81 149 GLU A C 1
ATOM 1136 O O . GLU A 1 149 ? 9.107 -2.957 17.016 1.00 75.81 149 GLU A O 1
ATOM 1141 N N . ILE A 1 150 ? 8.786 -1.502 15.325 1.00 82.00 150 ILE A N 1
ATOM 1142 C CA . ILE A 1 150 ? 10.200 -1.328 14.985 1.00 82.00 150 ILE A CA 1
ATOM 1143 C C . ILE A 1 150 ? 10.644 0.046 15.476 1.00 82.00 150 ILE A C 1
ATOM 1145 O O . ILE A 1 150 ? 9.988 1.026 15.114 1.00 82.00 150 ILE A O 1
ATOM 1149 N N . PRO A 1 151 ? 11.764 0.134 16.218 1.00 80.31 151 PRO A N 1
ATOM 1150 C CA . PRO A 1 151 ? 12.362 1.409 16.592 1.00 80.31 151 PRO A CA 1
ATOM 1151 C C . PRO A 1 151 ? 12.646 2.311 15.384 1.00 80.31 151 PRO A C 1
ATOM 1153 O O . PRO A 1 151 ? 12.769 1.850 14.243 1.00 80.31 151 PRO A O 1
ATOM 1156 N N . ASP A 1 152 ? 12.792 3.610 15.630 1.00 77.19 152 ASP A N 1
ATOM 1157 C CA . ASP A 1 152 ? 13.130 4.548 14.558 1.00 77.19 152 ASP A CA 1
ATOM 1158 C C . ASP A 1 152 ? 14.526 4.296 13.977 1.00 77.19 152 ASP A C 1
ATOM 1160 O O . ASP A 1 152 ? 14.674 4.324 12.753 1.00 77.19 152 ASP A O 1
ATOM 1164 N N . ASP A 1 153 ? 15.492 3.977 14.843 1.00 83.94 153 ASP A N 1
ATOM 1165 C CA . ASP A 1 153 ? 16.883 3.655 14.513 1.00 83.94 153 ASP A CA 1
ATOM 1166 C C . ASP A 1 153 ? 17.106 2.136 14.570 1.00 83.94 153 ASP A C 1
ATOM 1168 O O . ASP A 1 153 ? 16.939 1.492 15.613 1.00 83.94 153 ASP A O 1
ATOM 1172 N N . VAL A 1 154 ? 17.476 1.553 13.427 1.00 93.25 154 VAL A N 1
ATOM 1173 C CA . VAL A 1 154 ? 17.808 0.132 13.318 1.00 93.25 154 VAL A CA 1
ATOM 1174 C C . VAL A 1 154 ? 19.117 0.014 12.542 1.00 93.25 154 VAL A C 1
ATOM 1176 O O . VAL A 1 154 ? 19.094 -0.226 11.329 1.00 93.25 154 VAL A O 1
ATOM 1179 N N . PRO A 1 155 ? 20.281 0.033 13.226 1.00 94.31 155 PRO A N 1
ATOM 1180 C CA . PRO A 1 155 ? 21.584 0.131 12.564 1.00 94.31 155 PRO A CA 1
ATOM 1181 C C . PRO A 1 155 ? 21.861 -0.980 11.542 1.00 94.31 155 PRO A C 1
ATOM 1183 O O . PRO A 1 155 ? 22.657 -0.819 10.616 1.00 94.31 155 PRO A O 1
ATOM 1186 N N . ALA A 1 156 ? 21.234 -2.149 11.708 1.00 95.19 156 ALA A N 1
ATOM 1187 C CA . ALA A 1 156 ? 21.333 -3.254 10.759 1.00 95.19 156 ALA A CA 1
ATOM 1188 C C . ALA A 1 156 ? 20.621 -2.970 9.423 1.00 95.19 156 ALA A C 1
ATOM 1190 O O . ALA A 1 156 ? 21.110 -3.410 8.381 1.00 95.19 156 ALA A O 1
ATOM 1191 N N . LEU A 1 157 ? 19.490 -2.260 9.455 1.00 96.38 157 LEU A N 1
ATOM 1192 C CA . LEU A 1 157 ? 18.734 -1.845 8.275 1.00 96.38 157 LEU A CA 1
ATOM 1193 C C . LEU A 1 157 ? 19.336 -0.584 7.648 1.00 96.38 157 LEU A C 1
ATOM 1195 O O . LEU A 1 157 ? 19.479 -0.545 6.429 1.00 96.38 157 LEU A O 1
ATOM 1199 N N . ASP A 1 158 ? 19.798 0.372 8.453 1.00 96.88 158 ASP A N 1
ATOM 1200 C CA . ASP A 1 158 ? 20.351 1.644 7.955 1.00 96.88 158 ASP A CA 1
ATOM 1201 C C . ASP A 1 158 ? 21.612 1.441 7.103 1.00 96.88 158 ASP A C 1
ATOM 1203 O O . ASP A 1 158 ? 21.857 2.125 6.106 1.00 96.88 158 ASP A O 1
ATOM 1207 N N . ARG A 1 159 ? 22.404 0.408 7.424 1.00 97.81 159 ARG A N 1
ATOM 1208 C CA . ARG A 1 159 ? 23.568 -0.008 6.617 1.00 97.81 159 ARG A CA 1
ATOM 1209 C C . ARG A 1 159 ? 23.208 -0.379 5.173 1.00 97.81 159 ARG A C 1
ATOM 1211 O O . ARG A 1 159 ? 24.097 -0.396 4.321 1.00 97.81 159 ARG A O 1
ATOM 1218 N N . LEU A 1 160 ? 21.943 -0.694 4.887 1.00 98.25 160 LEU A N 1
ATOM 1219 C CA . LEU A 1 160 ? 21.459 -1.062 3.555 1.00 98.25 160 LEU A CA 1
ATOM 1220 C C . LEU A 1 160 ? 21.083 0.164 2.702 1.00 98.25 160 LEU A C 1
ATOM 1222 O O . LEU A 1 160 ? 21.045 0.060 1.472 1.00 98.25 160 LEU A O 1
ATOM 1226 N N . ASP A 1 161 ? 20.855 1.325 3.320 1.00 98.31 161 ASP A N 1
ATOM 1227 C CA . ASP A 1 161 ? 20.297 2.512 2.657 1.00 98.31 161 ASP A CA 1
ATOM 1228 C C . ASP A 1 161 ? 21.285 3.182 1.704 1.00 98.31 161 ASP A C 1
ATOM 1230 O O . ASP A 1 161 ? 20.949 3.489 0.558 1.00 98.31 161 ASP A O 1
ATOM 1234 N N . ILE A 1 162 ? 22.537 3.361 2.134 1.00 98.12 162 ILE A N 1
ATOM 1235 C CA . ILE A 1 162 ? 23.580 3.975 1.299 1.00 98.12 162 ILE A CA 1
ATOM 1236 C C . ILE A 1 162 ? 23.839 3.144 0.026 1.00 98.12 162 ILE A C 1
ATOM 1238 O O . ILE A 1 162 ? 23.844 3.727 -1.067 1.00 98.12 162 ILE A O 1
ATOM 1242 N N . PRO A 1 163 ? 24.039 1.809 0.099 1.00 98.56 163 PRO A N 1
ATOM 1243 C CA . PRO A 1 163 ? 24.105 0.964 -1.092 1.00 98.56 163 PRO A CA 1
ATOM 1244 C C . PRO A 1 163 ? 22.878 1.106 -1.997 1.00 98.56 163 PRO A C 1
ATOM 1246 O O . PRO A 1 163 ? 23.037 1.255 -3.209 1.00 98.56 163 PRO A O 1
ATOM 1249 N N . PHE A 1 164 ? 21.670 1.119 -1.424 1.00 98.62 164 PHE A N 1
ATOM 1250 C CA . PHE A 1 164 ? 20.433 1.262 -2.188 1.00 98.62 164 PHE A CA 1
ATOM 1251 C C . PHE A 1 164 ? 20.383 2.588 -2.956 1.00 98.62 164 PHE A C 1
ATOM 1253 O O . PHE A 1 164 ? 20.146 2.599 -4.166 1.00 98.62 164 PHE A O 1
ATOM 1260 N N . ALA A 1 165 ? 20.655 3.708 -2.282 1.00 98.31 165 ALA A N 1
ATOM 1261 C CA . ALA A 1 165 ? 20.643 5.037 -2.886 1.00 98.31 165 ALA A CA 1
ATOM 1262 C C . ALA A 1 165 ? 21.676 5.156 -4.019 1.00 98.31 165 ALA A C 1
ATOM 1264 O O . ALA A 1 165 ? 21.376 5.688 -5.091 1.00 98.31 165 ALA A O 1
ATOM 1265 N N . ARG A 1 166 ? 22.881 4.596 -3.826 1.00 98.44 166 ARG A N 1
ATOM 1266 C CA . ARG A 1 166 ? 23.923 4.547 -4.866 1.00 98.44 166 ARG A CA 1
ATOM 1267 C C . ARG A 1 166 ? 23.475 3.743 -6.084 1.00 98.44 166 ARG A C 1
ATOM 1269 O O . ARG A 1 166 ? 23.642 4.224 -7.204 1.00 98.44 166 ARG A O 1
ATOM 1276 N N . LEU A 1 167 ? 22.885 2.564 -5.875 1.00 98.06 167 LEU A N 1
ATOM 1277 C CA . LEU A 1 167 ? 22.329 1.748 -6.957 1.00 98.06 167 LEU A CA 1
ATOM 1278 C C . LEU A 1 167 ? 21.239 2.512 -7.711 1.00 98.06 167 LEU A C 1
ATOM 1280 O O . LEU A 1 167 ? 21.285 2.576 -8.936 1.00 98.06 167 LEU A O 1
ATOM 1284 N N . ASN A 1 168 ? 20.318 3.165 -6.994 1.00 97.75 168 ASN A N 1
ATOM 1285 C CA . ASN A 1 168 ? 19.204 3.894 -7.605 1.00 97.75 168 ASN A CA 1
ATOM 1286 C C . ASN A 1 168 ? 19.631 5.132 -8.387 1.00 97.75 168 ASN A C 1
ATOM 1288 O O . ASN A 1 168 ? 18.954 5.504 -9.338 1.00 97.75 168 ASN A O 1
ATOM 1292 N N . ARG A 1 169 ? 20.771 5.733 -8.050 1.00 97.56 169 ARG A N 1
ATOM 1293 C CA . ARG A 1 169 ? 21.353 6.808 -8.855 1.00 97.56 169 ARG A CA 1
ATOM 1294 C C . ARG A 1 169 ? 21.934 6.307 -10.183 1.00 97.56 169 ARG A C 1
ATOM 1296 O O . ARG A 1 169 ? 21.889 7.032 -11.166 1.00 97.56 169 ARG A O 1
ATOM 1303 N N . ILE A 1 170 ? 22.506 5.101 -10.204 1.00 97.25 170 ILE A N 1
ATOM 1304 C CA . ILE A 1 170 ? 23.204 4.547 -11.379 1.00 97.25 170 ILE A CA 1
ATOM 1305 C C . ILE A 1 170 ? 22.233 3.811 -12.307 1.00 97.25 170 ILE A C 1
ATOM 1307 O O . ILE A 1 170 ? 22.273 3.981 -13.521 1.00 97.25 170 ILE A O 1
ATOM 1311 N N . ALA A 1 171 ? 21.365 2.979 -11.737 1.00 95.94 171 ALA A N 1
ATOM 1312 C CA . ALA A 1 171 ? 20.406 2.159 -12.460 1.00 95.94 171 ALA A CA 1
ATOM 1313 C C . ALA A 1 171 ? 19.038 2.261 -11.770 1.00 95.94 171 ALA A C 1
ATOM 1315 O O . ALA A 1 171 ? 18.667 1.344 -11.034 1.00 95.94 171 ALA A O 1
ATOM 1316 N N . PRO A 1 172 ? 18.294 3.364 -11.990 1.00 97.25 172 PRO A N 1
ATOM 1317 C CA . PRO A 1 172 ? 17.062 3.648 -11.267 1.00 97.25 172 PRO A CA 1
ATOM 1318 C C . PRO A 1 172 ? 16.080 2.480 -11.309 1.00 97.25 172 PRO A C 1
ATOM 1320 O O . PRO A 1 172 ? 15.662 2.029 -12.381 1.00 97.25 172 PRO A O 1
ATOM 1323 N N . LEU A 1 173 ? 15.678 2.007 -10.129 1.00 98.12 173 LEU A N 1
ATOM 1324 C CA . LEU A 1 173 ? 14.796 0.849 -10.014 1.00 98.12 173 LEU A CA 1
ATOM 1325 C C . LEU A 1 173 ? 13.425 1.132 -10.647 1.00 98.12 173 LEU A C 1
ATOM 1327 O O . LEU A 1 173 ? 12.857 0.254 -11.288 1.00 98.12 173 LEU A O 1
ATOM 1331 N N . GLY A 1 174 ? 12.944 2.377 -10.561 1.00 97.81 174 GLY A N 1
ATOM 1332 C CA . GLY A 1 174 ? 11.688 2.807 -11.186 1.00 97.81 174 GLY A CA 1
ATOM 1333 C C . GLY A 1 174 ? 11.660 2.605 -12.706 1.00 97.81 174 GLY A C 1
ATOM 1334 O O . GLY A 1 174 ? 10.668 2.117 -13.236 1.00 97.81 174 GLY A O 1
ATOM 1335 N N . VAL A 1 175 ? 12.773 2.873 -13.402 1.00 97.94 175 VAL A N 1
ATOM 1336 C CA . VAL A 1 175 ? 12.887 2.650 -14.858 1.00 97.94 175 VAL A CA 1
ATOM 1337 C C . VAL A 1 175 ? 12.771 1.163 -15.193 1.00 97.94 175 VAL A C 1
ATOM 1339 O O . VAL A 1 175 ? 12.110 0.797 -16.164 1.00 97.94 175 VAL A O 1
ATOM 1342 N N . ARG A 1 176 ? 13.379 0.292 -14.376 1.00 97.94 176 ARG A N 1
ATOM 1343 C CA . ARG A 1 176 ? 13.294 -1.166 -14.555 1.00 97.94 176 ARG A CA 1
ATOM 1344 C C . ARG A 1 176 ? 11.870 -1.678 -14.350 1.00 97.94 176 ARG A C 1
ATOM 1346 O O . ARG A 1 176 ? 11.406 -2.467 -15.165 1.00 97.94 176 ARG A O 1
ATOM 1353 N N . ILE A 1 177 ? 11.185 -1.216 -13.300 1.00 98.44 177 ILE A N 1
ATOM 1354 C CA . ILE A 1 177 ? 9.787 -1.585 -13.026 1.00 98.44 177 ILE A CA 1
ATOM 1355 C C . ILE A 1 177 ? 8.888 -1.149 -14.187 1.00 98.44 177 ILE A C 1
ATOM 1357 O O . ILE A 1 177 ? 8.144 -1.969 -14.718 1.00 98.44 177 ILE A O 1
ATOM 1361 N N . ALA A 1 178 ? 8.981 0.118 -14.603 1.00 98.38 178 ALA A N 1
ATOM 1362 C CA . ALA A 1 178 ? 8.125 0.670 -15.647 1.00 98.38 178 ALA A CA 1
ATOM 1363 C C . ALA A 1 178 ? 8.305 -0.061 -16.984 1.00 98.38 178 ALA A C 1
ATOM 1365 O O . ALA A 1 178 ? 7.323 -0.444 -17.616 1.00 98.38 178 ALA A O 1
ATOM 1366 N N . ARG A 1 179 ? 9.557 -0.336 -17.374 1.00 98.00 179 ARG A N 1
ATOM 1367 C CA . ARG A 1 179 ? 9.857 -1.126 -18.573 1.00 98.00 179 ARG A CA 1
ATOM 1368 C C . ARG A 1 179 ? 9.301 -2.545 -18.476 1.00 98.00 179 ARG A C 1
ATOM 1370 O O . ARG A 1 179 ? 8.658 -3.002 -19.409 1.00 98.00 179 ARG A O 1
ATOM 1377 N N . TRP A 1 180 ? 9.502 -3.217 -17.342 1.00 98.00 180 TRP A N 1
ATOM 1378 C CA . TRP A 1 180 ? 9.000 -4.576 -17.142 1.00 98.00 180 TRP A CA 1
ATOM 1379 C C . TRP A 1 180 ? 7.477 -4.662 -17.251 1.00 98.00 180 TRP A C 1
ATOM 1381 O O . TRP A 1 180 ? 6.973 -5.620 -17.825 1.00 98.00 180 TRP A O 1
ATOM 1391 N N . MET A 1 181 ? 6.746 -3.665 -16.743 1.00 97.94 181 MET A N 1
ATOM 1392 C CA . MET A 1 181 ? 5.287 -3.609 -16.883 1.00 97.94 181 MET A CA 1
ATOM 1393 C C . MET A 1 181 ? 4.847 -3.303 -18.316 1.00 97.94 181 MET A C 1
ATOM 1395 O O . MET A 1 181 ? 3.917 -3.939 -18.798 1.00 97.94 181 MET A O 1
ATOM 1399 N N . ALA A 1 182 ? 5.533 -2.392 -19.009 1.00 97.12 182 ALA A N 1
ATOM 1400 C CA . ALA A 1 182 ? 5.238 -2.063 -20.404 1.00 97.12 182 ALA A CA 1
ATOM 1401 C C . ALA A 1 182 ? 5.513 -3.226 -21.377 1.00 97.12 182 ALA A C 1
ATOM 1403 O O . ALA A 1 182 ? 4.844 -3.355 -22.395 1.00 97.12 182 ALA A O 1
ATOM 1404 N N . GLU A 1 183 ? 6.492 -4.077 -21.068 1.00 97.06 183 GLU A N 1
ATOM 1405 C CA . GLU A 1 183 ? 6.855 -5.247 -21.879 1.00 97.06 183 GLU A CA 1
ATOM 1406 C C . GLU A 1 183 ? 6.110 -6.527 -21.455 1.00 97.06 183 GLU A C 1
ATOM 1408 O O . GLU A 1 183 ? 6.249 -7.565 -22.103 1.00 97.06 183 GLU A O 1
ATOM 1413 N N . HIS A 1 184 ? 5.334 -6.493 -20.366 1.00 97.69 184 HIS A N 1
ATOM 1414 C CA . HIS A 1 184 ? 4.669 -7.687 -19.845 1.00 97.69 184 HIS A CA 1
ATOM 1415 C C . HIS A 1 184 ? 3.565 -8.162 -20.807 1.00 97.69 184 HIS A C 1
ATOM 1417 O O . HIS A 1 184 ? 2.735 -7.345 -21.189 1.00 97.69 184 HIS A O 1
ATOM 1423 N N . PRO A 1 185 ? 3.470 -9.452 -21.177 1.00 96.88 185 PRO A N 1
ATOM 1424 C CA . PRO A 1 185 ? 2.487 -9.919 -22.166 1.00 96.88 185 PRO A CA 1
ATOM 1425 C C . PRO A 1 185 ? 1.027 -9.693 -21.746 1.00 96.88 185 PRO A C 1
ATOM 1427 O O . PRO A 1 185 ? 0.181 -9.425 -22.590 1.00 96.88 185 PRO A O 1
ATOM 1430 N N . ASP A 1 186 ? 0.752 -9.757 -20.444 1.00 96.69 186 ASP A N 1
ATOM 1431 C CA . ASP A 1 186 ? -0.604 -9.617 -19.893 1.00 96.69 186 ASP A CA 1
ATOM 1432 C C . ASP A 1 186 ? -1.021 -8.160 -19.617 1.00 96.69 186 ASP A C 1
ATOM 1434 O O . ASP A 1 186 ? -2.036 -7.919 -18.956 1.00 96.69 186 ASP A O 1
ATOM 1438 N N . HIS A 1 187 ? -0.237 -7.167 -20.061 1.00 95.69 187 HIS A N 1
ATOM 1439 C CA . HIS A 1 187 ? -0.667 -5.776 -19.936 1.00 95.69 187 HIS A CA 1
ATOM 1440 C C . HIS A 1 187 ? -1.778 -5.452 -20.934 1.00 95.69 187 HIS A C 1
ATOM 1442 O O . HIS A 1 187 ? -1.776 -5.904 -22.078 1.00 95.69 187 HIS A O 1
ATOM 1448 N N . VAL A 1 188 ? -2.722 -4.622 -20.499 1.00 96.81 188 VAL A N 1
ATOM 1449 C CA . VAL A 1 188 ? -3.788 -4.103 -21.352 1.00 96.81 188 VAL A CA 1
ATOM 1450 C C . VAL A 1 188 ? -3.731 -2.592 -21.351 1.00 96.81 188 VAL A C 1
ATOM 1452 O O . VAL A 1 188 ? -3.756 -1.946 -20.302 1.00 96.81 188 VAL A O 1
ATOM 1455 N N . VAL A 1 189 ? -3.660 -2.039 -22.558 1.00 96.81 189 VAL A N 1
ATOM 1456 C CA . VAL A 1 189 ? -3.602 -0.600 -22.781 1.00 96.81 189 VAL A CA 1
ATOM 1457 C C . VAL A 1 189 ? -5.008 -0.014 -22.722 1.00 96.81 189 VAL A C 1
ATOM 1459 O O . VAL A 1 189 ? -5.883 -0.381 -23.505 1.00 96.81 189 VAL A O 1
ATOM 1462 N N . ILE A 1 190 ? -5.219 0.927 -21.809 1.00 96.31 190 ILE A N 1
ATOM 1463 C CA . ILE A 1 190 ? -6.504 1.587 -21.585 1.00 96.31 190 ILE A CA 1
ATOM 1464 C C . ILE A 1 190 ? -6.397 3.050 -22.033 1.00 96.31 190 ILE A C 1
ATOM 1466 O O . ILE A 1 190 ? -5.508 3.765 -21.567 1.00 96.31 190 ILE A O 1
ATOM 1470 N N . PRO A 1 191 ? -7.297 3.557 -22.896 1.00 97.31 191 PRO A N 1
ATOM 1471 C CA . PRO A 1 191 ? -7.304 4.975 -23.240 1.00 97.31 191 PRO A CA 1
ATOM 1472 C C . PRO A 1 191 ? -7.487 5.850 -21.998 1.00 97.31 191 PRO A C 1
ATOM 1474 O O . PRO A 1 191 ? -8.351 5.573 -21.170 1.00 97.31 191 PRO A O 1
ATOM 1477 N N . ASP A 1 192 ? -6.736 6.948 -21.892 1.00 95.44 192 ASP A N 1
ATOM 1478 C CA . ASP A 1 192 ? -6.657 7.743 -20.653 1.00 95.44 192 ASP A CA 1
ATOM 1479 C C . ASP A 1 192 ? -8.022 8.241 -20.160 1.00 95.44 192 ASP A C 1
ATOM 1481 O O . ASP A 1 192 ? -8.322 8.194 -18.968 1.00 95.44 192 ASP A O 1
ATOM 1485 N N . ARG A 1 193 ? -8.897 8.645 -21.092 1.00 96.25 193 ARG A N 1
ATOM 1486 C CA . ARG A 1 193 ? -10.278 9.074 -20.801 1.00 96.25 193 ARG A CA 1
ATOM 1487 C C . ARG A 1 193 ? -11.149 7.978 -20.172 1.00 96.25 193 ARG A C 1
ATOM 1489 O O . ARG A 1 193 ? -12.163 8.287 -19.559 1.00 96.25 193 ARG A O 1
ATOM 1496 N N . HIS A 1 194 ? -10.774 6.713 -20.348 1.00 96.38 194 HIS A N 1
ATOM 1497 C CA . HIS A 1 194 ? -11.484 5.545 -19.835 1.00 96.38 194 HIS A CA 1
ATOM 1498 C C . HIS A 1 194 ? -10.810 4.937 -18.602 1.00 96.38 194 HIS A C 1
ATOM 1500 O O . HIS A 1 194 ? -11.390 4.035 -18.011 1.00 96.38 194 HIS A O 1
ATOM 1506 N N . TRP A 1 195 ? -9.644 5.436 -18.171 1.00 94.88 195 TRP A N 1
ATOM 1507 C CA . TRP A 1 195 ? -8.862 4.853 -17.073 1.00 94.88 195 TRP A CA 1
ATOM 1508 C C . TRP A 1 195 ? -9.685 4.622 -15.798 1.00 94.88 195 TRP A C 1
ATOM 1510 O O . TRP A 1 195 ? -9.810 3.491 -15.334 1.00 94.88 195 TRP A O 1
ATOM 1520 N N . LYS A 1 196 ? -10.325 5.678 -15.275 1.00 95.38 196 LYS A N 1
ATOM 1521 C CA . LYS A 1 196 ? -11.140 5.587 -14.051 1.00 95.38 196 LYS A CA 1
ATOM 1522 C C . LYS A 1 196 ? -12.340 4.652 -14.209 1.00 95.38 196 LYS A C 1
ATOM 1524 O O . LYS A 1 196 ? -12.645 3.901 -13.292 1.00 95.38 196 LYS A O 1
ATOM 1529 N N . GLY A 1 197 ? -13.009 4.698 -15.363 1.00 93.44 197 GLY A N 1
ATOM 1530 C CA . GLY A 1 197 ? -14.155 3.831 -15.650 1.00 93.44 197 GLY A CA 1
ATOM 1531 C C . GLY A 1 197 ? -13.752 2.361 -15.736 1.00 93.44 197 GLY A C 1
ATOM 1532 O O . GLY A 1 197 ? -14.422 1.510 -15.168 1.00 93.44 197 GLY A O 1
ATOM 1533 N N . ALA A 1 198 ? -12.614 2.069 -16.368 1.00 94.56 198 ALA A N 1
ATOM 1534 C CA . ALA A 1 198 ? -12.090 0.715 -16.471 1.00 94.56 198 ALA A CA 1
ATOM 1535 C C . ALA A 1 198 ? -11.705 0.141 -15.100 1.00 94.56 198 ALA A C 1
ATOM 1537 O O . ALA A 1 198 ? -12.085 -0.984 -14.796 1.00 94.56 198 ALA A O 1
ATOM 1538 N N . LEU A 1 199 ? -11.019 0.911 -14.242 1.00 94.88 199 LEU A N 1
ATOM 1539 C CA . LEU A 1 199 ? -10.754 0.482 -12.862 1.00 94.88 199 LEU A CA 1
ATOM 1540 C C . LEU A 1 199 ? -12.045 0.276 -12.055 1.00 94.88 199 LEU A C 1
ATOM 1542 O O . LEU A 1 199 ? -12.120 -0.667 -11.270 1.00 94.88 199 LEU A O 1
ATOM 1546 N N . GLY A 1 200 ? -13.059 1.121 -12.273 1.00 93.62 200 GLY A N 1
ATOM 1547 C CA . GLY A 1 200 ? -14.395 0.941 -11.701 1.00 93.62 200 GLY A CA 1
ATOM 1548 C C . GLY A 1 200 ? -15.019 -0.394 -12.108 1.00 93.62 200 GLY A C 1
ATOM 1549 O O . GLY A 1 200 ? -15.425 -1.156 -11.238 1.00 93.62 200 GLY A O 1
ATOM 1550 N N . HIS A 1 201 ? -14.979 -0.732 -13.400 1.00 93.12 201 HIS A N 1
ATOM 1551 C CA . HIS A 1 201 ? -15.452 -2.026 -13.895 1.00 93.12 201 HIS A CA 1
ATOM 1552 C C . HIS A 1 201 ? -14.713 -3.203 -13.256 1.00 93.12 201 HIS A C 1
ATOM 1554 O O . HIS A 1 201 ? -15.368 -4.100 -12.744 1.00 93.12 201 HIS A O 1
ATOM 1560 N N . TYR A 1 202 ? -13.378 -3.165 -13.156 1.00 93.44 202 TYR A N 1
ATOM 1561 C CA . TYR A 1 202 ? -12.645 -4.218 -12.441 1.00 93.44 202 TYR A CA 1
ATOM 1562 C C . TYR A 1 202 ? -13.097 -4.372 -10.982 1.00 93.44 202 TYR A C 1
ATOM 1564 O O . TYR A 1 202 ? -13.096 -5.484 -10.456 1.00 93.44 202 TYR A O 1
ATOM 1572 N N . CYS A 1 203 ? -13.449 -3.275 -10.303 1.00 94.50 203 CYS A N 1
ATOM 1573 C CA . CYS A 1 203 ? -13.969 -3.336 -8.939 1.00 94.50 203 CYS A CA 1
ATOM 1574 C C . CYS A 1 203 ? -15.367 -3.961 -8.892 1.00 94.50 203 CYS A C 1
ATOM 1576 O O . CYS A 1 203 ? -15.627 -4.779 -8.013 1.00 94.50 203 CYS A O 1
ATOM 1578 N N . ASP A 1 204 ? -16.247 -3.582 -9.815 1.00 91.44 204 ASP A N 1
ATOM 1579 C CA . ASP A 1 204 ? -17.621 -4.086 -9.881 1.00 91.44 204 ASP A CA 1
ATOM 1580 C C . ASP A 1 204 ? -17.688 -5.556 -10.331 1.00 91.44 204 ASP A C 1
ATOM 1582 O O . ASP A 1 204 ? -18.567 -6.288 -9.883 1.00 91.44 204 ASP A O 1
ATOM 1586 N N . ASP A 1 205 ? -16.711 -6.016 -11.118 1.00 92.38 205 ASP A N 1
ATOM 1587 C CA . ASP A 1 205 ? -16.568 -7.412 -11.552 1.00 92.38 205 ASP A CA 1
ATOM 1588 C C . ASP A 1 205 ? -16.149 -8.361 -10.412 1.00 92.38 205 ASP A C 1
ATOM 1590 O O . ASP A 1 205 ? -16.225 -9.585 -10.555 1.00 92.38 205 ASP A O 1
ATOM 1594 N N . ASN A 1 206 ? -15.725 -7.835 -9.255 1.00 92.94 206 ASN A N 1
ATOM 1595 C CA . ASN A 1 206 ? -15.453 -8.676 -8.096 1.00 92.94 206 ASN A CA 1
ATOM 1596 C C . ASN A 1 206 ? -16.766 -9.165 -7.467 1.00 92.94 206 ASN A C 1
ATOM 1598 O O . ASN A 1 206 ? -17.379 -8.481 -6.646 1.00 92.94 206 ASN A O 1
ATOM 1602 N N . VAL A 1 207 ? -17.142 -10.403 -7.784 1.00 91.81 207 VAL A N 1
ATOM 1603 C CA . VAL A 1 207 ? -18.339 -11.085 -7.254 1.00 91.81 207 VAL A CA 1
ATOM 1604 C C . VAL A 1 207 ? -18.408 -11.125 -5.723 1.00 91.81 207 VAL A C 1
ATOM 1606 O O . VAL A 1 207 ? -19.489 -11.164 -5.142 1.00 91.81 207 VAL A O 1
ATOM 1609 N N . ASP A 1 208 ? -17.258 -11.085 -5.053 1.00 91.44 208 ASP A N 1
ATOM 1610 C CA . ASP A 1 208 ? -17.137 -11.149 -3.599 1.00 91.44 208 ASP A CA 1
ATOM 1611 C C . ASP A 1 208 ? -17.172 -9.762 -2.932 1.00 91.44 208 ASP A C 1
ATOM 1613 O O . ASP A 1 208 ? -17.173 -9.658 -1.699 1.00 91.44 208 ASP A O 1
ATOM 1617 N N . ARG A 1 209 ? -17.189 -8.678 -3.719 1.00 92.12 209 ARG A N 1
ATOM 1618 C CA . ARG A 1 209 ? -17.052 -7.304 -3.222 1.00 92.12 209 ARG A CA 1
ATOM 1619 C C . ARG A 1 209 ? -18.136 -6.926 -2.228 1.00 92.12 209 ARG A C 1
ATOM 1621 O O . ARG A 1 209 ? -17.804 -6.386 -1.177 1.00 92.12 209 ARG A O 1
ATOM 1628 N N . ALA A 1 210 ? -19.404 -7.214 -2.525 1.00 86.56 210 ALA A N 1
ATOM 1629 C CA . ALA A 1 210 ? -20.521 -6.880 -1.637 1.00 86.56 210 ALA A CA 1
ATOM 1630 C C . ALA A 1 210 ? -20.364 -7.556 -0.264 1.00 86.56 210 ALA A C 1
ATOM 1632 O O . ALA A 1 210 ? -20.352 -6.886 0.766 1.00 86.56 210 ALA A O 1
ATOM 1633 N N . ARG A 1 211 ? -20.102 -8.869 -0.261 1.00 89.31 211 ARG A N 1
ATOM 1634 C CA . ARG A 1 211 ? -19.857 -9.656 0.956 1.00 89.31 211 ARG A CA 1
ATOM 1635 C C . ARG A 1 211 ? -18.657 -9.133 1.750 1.00 89.31 211 ARG A C 1
ATOM 1637 O O . ARG A 1 211 ? -18.702 -9.048 2.975 1.00 89.31 211 ARG A O 1
ATOM 1644 N N . ARG A 1 212 ? -17.551 -8.798 1.080 1.00 91.25 212 ARG A N 1
ATOM 1645 C CA . ARG A 1 212 ? -16.346 -8.268 1.745 1.00 91.25 212 ARG A CA 1
ATOM 1646 C C . ARG A 1 212 ? -16.550 -6.864 2.281 1.00 91.25 212 ARG A C 1
ATOM 1648 O O . ARG A 1 212 ? -15.975 -6.531 3.312 1.00 91.25 212 ARG A O 1
ATOM 1655 N N . LEU A 1 213 ? -17.354 -6.055 1.600 1.00 86.75 213 LEU A N 1
ATOM 1656 C CA . LEU A 1 213 ? -17.728 -4.728 2.060 1.00 86.75 213 LEU A CA 1
ATOM 1657 C C . LEU A 1 213 ? -18.505 -4.837 3.372 1.00 86.75 213 LEU A C 1
ATOM 1659 O O . LEU A 1 213 ? -18.098 -4.233 4.359 1.00 86.75 213 LEU A O 1
ATOM 1663 N N . GLU A 1 214 ? -19.517 -5.703 3.418 1.00 80.81 214 GLU A N 1
ATOM 1664 C CA . GLU A 1 214 ? -20.275 -5.999 4.638 1.00 80.81 214 GLU A CA 1
ATOM 1665 C C . GLU A 1 214 ? -19.374 -6.510 5.765 1.00 80.81 214 GLU A C 1
ATOM 1667 O O . GLU A 1 214 ? -19.449 -6.020 6.889 1.00 80.81 214 GLU A O 1
ATOM 1672 N N . GLN A 1 215 ? -18.464 -7.446 5.472 1.00 79.81 215 GLN A N 1
ATOM 1673 C CA . GLN A 1 215 ? -17.496 -7.928 6.458 1.00 79.81 215 GLN A CA 1
ATOM 1674 C C . GLN A 1 215 ? -16.593 -6.806 6.961 1.00 79.81 215 GLN A C 1
ATOM 1676 O O . GLN A 1 215 ? -16.382 -6.689 8.165 1.00 79.81 215 GLN A O 1
ATOM 1681 N N . ARG A 1 216 ? -16.046 -5.978 6.071 1.00 83.81 216 ARG A N 1
ATOM 1682 C CA . ARG A 1 216 ? -15.188 -4.849 6.441 1.00 83.81 216 ARG A CA 1
ATOM 1683 C C . ARG A 1 216 ? -15.940 -3.865 7.327 1.00 83.81 216 ARG A C 1
ATOM 1685 O O . ARG A 1 216 ? -15.387 -3.405 8.323 1.00 83.81 216 ARG A O 1
ATOM 1692 N N . ASP A 1 217 ? -17.177 -3.548 6.976 1.00 77.69 217 ASP A N 1
ATOM 1693 C CA . ASP A 1 217 ? -17.994 -2.603 7.723 1.00 77.69 217 ASP A CA 1
ATOM 1694 C C . ASP A 1 217 ? -18.390 -3.191 9.083 1.00 77.69 217 ASP A C 1
ATOM 1696 O O . ASP A 1 217 ? -18.247 -2.510 10.095 1.00 77.69 217 ASP A O 1
ATOM 1700 N N . PHE A 1 218 ? -18.721 -4.484 9.151 1.00 74.94 218 PHE A N 1
ATOM 1701 C CA . PHE A 1 218 ? -18.898 -5.198 10.415 1.00 74.94 218 PHE A CA 1
ATOM 1702 C C . PHE A 1 218 ? -17.640 -5.148 11.291 1.00 74.94 218 PHE A C 1
ATOM 1704 O O . PHE A 1 218 ? -17.739 -4.804 12.462 1.00 74.94 218 PHE A O 1
ATOM 1711 N N . HIS A 1 219 ? -16.450 -5.428 10.747 1.00 71.75 219 HIS A N 1
ATOM 1712 C CA . HIS A 1 219 ? -15.202 -5.360 11.518 1.00 71.75 219 HIS A CA 1
ATOM 1713 C C . HIS A 1 219 ? -14.902 -3.937 11.999 1.00 71.75 219 HIS A C 1
ATOM 1715 O O . HIS A 1 219 ? -14.442 -3.765 13.122 1.00 71.75 219 HIS A O 1
ATOM 1721 N N . LYS A 1 220 ? -15.187 -2.907 11.191 1.00 75.12 220 LYS A N 1
ATOM 1722 C CA . LYS A 1 220 ? -15.061 -1.504 11.622 1.00 75.12 220 LYS A CA 1
ATOM 1723 C C . LYS A 1 220 ? -16.004 -1.185 12.780 1.00 75.12 220 LYS A C 1
ATOM 1725 O O . LYS A 1 220 ? -15.598 -0.509 13.719 1.00 75.12 220 LYS A O 1
ATOM 1730 N N . ILE A 1 221 ? -17.248 -1.658 12.714 1.00 71.88 221 ILE A N 1
ATOM 1731 C CA . ILE A 1 221 ? -18.223 -1.503 13.798 1.00 71.88 221 ILE A CA 1
ATOM 1732 C C . ILE A 1 221 ? -17.742 -2.255 15.045 1.00 71.88 221 ILE A C 1
ATOM 1734 O O . ILE A 1 221 ? -17.680 -1.668 16.117 1.00 71.88 221 ILE A O 1
ATOM 1738 N N . ALA A 1 222 ? -17.357 -3.524 14.909 1.00 68.50 222 ALA A N 1
ATOM 1739 C CA . ALA A 1 222 ? -16.872 -4.348 16.013 1.00 68.50 222 ALA A CA 1
ATOM 1740 C C . ALA A 1 222 ? -15.645 -3.721 16.691 1.00 68.50 222 ALA A C 1
ATOM 1742 O O . ALA A 1 222 ? -15.632 -3.581 17.908 1.00 68.50 222 ALA A O 1
ATOM 1743 N N . ALA A 1 223 ? -14.676 -3.230 15.913 1.00 71.06 223 ALA A N 1
ATOM 1744 C CA . ALA A 1 223 ? -13.502 -2.539 16.440 1.00 71.06 223 ALA A CA 1
ATOM 1745 C C . ALA A 1 223 ? -13.867 -1.277 17.243 1.00 71.06 223 ALA A C 1
ATOM 1747 O O . ALA A 1 223 ? -13.228 -0.989 18.250 1.00 71.06 223 ALA A O 1
ATOM 1748 N N . ARG A 1 224 ? -14.921 -0.545 16.853 1.00 68.44 224 ARG A N 1
ATOM 1749 C CA . ARG A 1 224 ? -15.442 0.590 17.639 1.00 68.44 224 ARG A CA 1
ATOM 1750 C C . ARG A 1 224 ? -16.054 0.152 18.972 1.00 68.44 224 ARG A C 1
ATOM 1752 O O . ARG A 1 224 ? -15.960 0.891 19.942 1.00 68.44 224 ARG A O 1
ATOM 1759 N N . PHE A 1 225 ? -16.655 -1.034 19.032 1.00 66.75 225 PHE A N 1
ATOM 1760 C CA . PHE A 1 225 ? -17.161 -1.611 20.282 1.00 66.75 225 PHE A CA 1
ATOM 1761 C C . PHE A 1 225 ? -16.066 -2.231 21.157 1.00 66.75 225 PHE A C 1
ATOM 1763 O O . PHE A 1 225 ? -16.300 -2.473 22.335 1.00 66.75 225 PHE A O 1
ATOM 1770 N N . GLU A 1 226 ? -14.881 -2.491 20.613 1.00 67.94 226 GLU A N 1
ATOM 1771 C CA . GLU A 1 226 ? -13.718 -2.952 21.382 1.00 67.94 226 GLU A CA 1
ATOM 1772 C C . GLU A 1 226 ? -12.839 -1.788 21.863 1.00 67.94 226 GLU A C 1
ATOM 1774 O O . GLU A 1 226 ? -12.089 -1.927 22.834 1.00 67.94 226 GLU A O 1
ATOM 1779 N N . ASP A 1 227 ? -12.951 -0.623 21.221 1.00 73.25 227 ASP A N 1
ATOM 1780 C CA . ASP A 1 227 ? -12.236 0.581 21.613 1.00 73.25 227 ASP A CA 1
ATOM 1781 C C . ASP A 1 227 ? -12.834 1.205 22.882 1.00 73.25 227 ASP A C 1
ATOM 1783 O O . ASP A 1 227 ? -13.927 1.781 22.897 1.00 73.25 227 ASP A O 1
ATOM 1787 N N . ARG A 1 228 ? -12.058 1.131 23.966 1.00 71.25 228 ARG A N 1
ATOM 1788 C CA . ARG A 1 228 ? -12.413 1.688 25.274 1.00 71.25 228 ARG A CA 1
ATOM 1789 C C . ARG A 1 228 ? -12.704 3.188 25.213 1.00 71.25 228 ARG A C 1
ATOM 1791 O O . ARG A 1 228 ? -13.546 3.658 25.974 1.00 71.25 228 ARG A O 1
ATOM 1798 N N . HIS A 1 229 ? -12.019 3.926 24.340 1.00 75.44 229 HIS A N 1
ATOM 1799 C CA . HIS A 1 229 ? -12.209 5.367 24.201 1.00 75.44 229 HIS A CA 1
ATOM 1800 C C . HIS A 1 229 ? -13.557 5.681 23.539 1.00 75.44 229 HIS A C 1
ATOM 1802 O O . HIS A 1 229 ? -14.364 6.411 24.111 1.00 75.44 229 HIS A O 1
ATOM 1808 N N . THR A 1 230 ? -13.861 5.029 22.412 1.00 77.25 230 THR A N 1
ATOM 1809 C CA . THR A 1 230 ? -15.180 5.093 21.759 1.00 77.25 230 THR A CA 1
ATOM 1810 C C . THR A 1 230 ? -16.321 4.741 22.719 1.00 77.25 230 THR A C 1
ATOM 1812 O O . THR A 1 230 ? -17.322 5.454 22.802 1.00 77.25 230 THR A O 1
ATOM 1815 N N . ILE A 1 231 ? -16.160 3.658 23.484 1.00 76.00 231 ILE A N 1
ATOM 1816 C CA . ILE A 1 231 ? -17.114 3.245 24.515 1.00 76.00 231 ILE A CA 1
ATOM 1817 C C . ILE A 1 231 ? -17.337 4.351 25.553 1.00 76.00 231 ILE A C 1
ATOM 1819 O O . ILE A 1 231 ? -18.478 4.656 25.905 1.00 76.00 231 ILE A O 1
ATOM 1823 N N . ALA A 1 232 ? -16.253 4.940 26.058 1.00 77.56 232 ALA A N 1
ATOM 1824 C CA . ALA A 1 232 ? -16.324 5.979 27.071 1.00 77.56 232 ALA A CA 1
ATOM 1825 C C . ALA A 1 232 ? -17.073 7.218 26.562 1.00 77.56 232 ALA A C 1
ATOM 1827 O O . ALA A 1 232 ? -17.896 7.771 27.289 1.00 77.56 232 ALA A O 1
ATOM 1828 N N . ILE A 1 233 ? -16.842 7.610 25.305 1.00 80.12 233 ILE A N 1
ATOM 1829 C CA . ILE A 1 233 ? -17.565 8.701 24.639 1.00 80.12 233 ILE A CA 1
ATOM 1830 C C . ILE A 1 233 ? -19.056 8.380 24.542 1.00 80.12 233 ILE A C 1
ATOM 1832 O O . ILE A 1 233 ? -19.885 9.209 24.917 1.00 80.12 233 ILE A O 1
ATOM 1836 N N . ALA A 1 234 ? -19.415 7.181 24.080 1.00 76.56 234 ALA A N 1
ATOM 1837 C CA . ALA A 1 234 ? -20.813 6.777 23.964 1.00 76.56 234 ALA A CA 1
ATOM 1838 C C . ALA A 1 234 ? -21.533 6.798 25.324 1.00 76.56 234 ALA A C 1
ATOM 1840 O O . ALA A 1 234 ? -22.652 7.303 25.431 1.00 76.56 234 ALA A O 1
ATOM 1841 N N . GLU A 1 235 ? -20.879 6.314 26.381 1.00 74.94 235 GLU A N 1
ATOM 1842 C CA . GLU A 1 235 ? -21.433 6.358 27.735 1.00 74.94 235 GLU A CA 1
ATOM 1843 C C . GLU A 1 235 ? -21.550 7.791 28.266 1.00 74.94 235 GLU A C 1
ATOM 1845 O O . GLU A 1 235 ? -22.538 8.139 28.913 1.00 74.94 235 GLU A O 1
ATOM 1850 N N . ALA A 1 236 ? -20.576 8.646 27.961 1.00 78.06 236 ALA A N 1
ATOM 1851 C CA . ALA A 1 236 ? -20.616 10.046 28.345 1.00 78.06 236 ALA A CA 1
ATOM 1852 C C . ALA A 1 236 ? -21.814 10.779 27.740 1.00 78.06 236 ALA A C 1
ATOM 1854 O O . ALA A 1 236 ? -22.530 11.494 28.444 1.00 78.06 236 ALA A O 1
ATOM 1855 N N . LEU A 1 237 ? -22.078 10.544 26.455 1.00 77.81 237 LEU A N 1
ATOM 1856 C CA . LEU A 1 237 ? -23.250 11.080 25.765 1.00 77.81 237 LEU A CA 1
ATOM 1857 C C . LEU A 1 237 ? -24.556 10.558 26.368 1.00 77.81 237 LEU A C 1
ATOM 1859 O O . LEU A 1 237 ? -25.493 11.334 26.571 1.00 77.81 237 LEU A O 1
ATOM 1863 N N . ARG A 1 238 ? -24.592 9.268 26.726 1.00 74.19 238 ARG A N 1
ATOM 1864 C CA . ARG A 1 238 ? -25.736 8.654 27.408 1.00 74.19 238 ARG A CA 1
ATOM 1865 C C . ARG A 1 238 ? -26.012 9.318 28.757 1.00 74.19 238 ARG A C 1
ATOM 1867 O O . ARG A 1 238 ? -27.159 9.648 29.049 1.00 74.19 238 ARG A O 1
ATOM 1874 N N . LEU A 1 239 ? -24.981 9.524 29.579 1.00 70.50 239 LEU A N 1
ATOM 1875 C CA . LEU A 1 239 ? -25.101 10.166 30.895 1.00 70.50 239 LEU A CA 1
ATOM 1876 C C . LEU A 1 239 ? -25.514 11.634 30.791 1.00 70.50 239 LEU A C 1
ATOM 1878 O O . LEU A 1 239 ? -26.237 12.133 31.650 1.00 70.50 239 LEU A O 1
ATOM 1882 N N . LEU A 1 240 ? -25.124 12.299 29.705 1.00 69.75 240 LEU A N 1
ATOM 1883 C CA . LEU A 1 240 ? -25.574 13.647 29.375 1.00 69.75 240 LEU A CA 1
ATOM 1884 C C . LEU A 1 240 ? -27.040 13.725 28.935 1.00 69.75 240 LEU A C 1
ATOM 1886 O O . LEU A 1 240 ? -27.532 14.820 28.660 1.00 69.75 240 LEU A O 1
ATOM 1890 N N . ASN A 1 241 ? -27.733 12.582 28.863 1.00 64.94 241 ASN A N 1
ATOM 1891 C CA . ASN A 1 241 ? -29.118 12.442 28.422 1.00 64.94 241 ASN A CA 1
ATOM 1892 C C . ASN A 1 241 ? -29.390 13.127 27.074 1.00 64.94 241 ASN A C 1
ATOM 1894 O O . ASN A 1 241 ? -30.508 13.556 26.780 1.00 64.94 241 ASN A O 1
ATOM 1898 N N . ARG A 1 242 ? -28.353 13.241 26.239 1.00 63.34 242 ARG A N 1
ATOM 1899 C CA . ARG A 1 242 ? -28.523 13.617 24.847 1.00 63.34 242 ARG A CA 1
ATOM 1900 C C . ARG A 1 242 ? -28.902 12.332 24.141 1.00 63.34 242 ARG A C 1
ATOM 1902 O O . ARG A 1 242 ? -28.050 11.479 23.937 1.00 63.34 242 ARG A O 1
ATOM 1909 N N . GLY A 1 243 ? -30.170 12.177 23.769 1.00 60.66 243 GLY A N 1
ATOM 1910 C CA . GLY A 1 243 ? -30.630 11.096 22.881 1.00 60.66 243 GLY A CA 1
ATOM 1911 C C . GLY A 1 243 ? -30.032 11.169 21.465 1.00 60.66 243 GLY A C 1
ATOM 1912 O O . GLY A 1 243 ? -30.613 10.638 20.524 1.00 60.66 243 GLY A O 1
ATOM 1913 N N . ASP A 1 244 ? -28.906 11.863 21.319 1.00 70.56 244 ASP A N 1
ATOM 1914 C CA . ASP A 1 244 ? -28.176 12.082 20.093 1.00 70.56 244 ASP A CA 1
ATOM 1915 C C . ASP A 1 244 ? -27.297 10.866 19.808 1.00 70.56 244 ASP A C 1
ATOM 1917 O O . ASP A 1 244 ? -26.591 10.351 20.678 1.00 70.56 244 ASP A O 1
ATOM 1921 N N . VAL A 1 245 ? -27.324 10.423 18.557 1.00 74.44 245 VAL A N 1
ATOM 1922 C CA . VAL A 1 245 ? -26.495 9.321 18.077 1.00 74.44 245 VAL A CA 1
ATOM 1923 C C . VAL A 1 245 ? -25.195 9.890 17.519 1.00 74.44 245 VAL A C 1
ATOM 1925 O O . VAL A 1 245 ? -25.189 10.926 16.851 1.00 74.44 245 VAL A O 1
ATOM 1928 N N . ILE A 1 246 ? -24.084 9.206 17.795 1.00 77.56 246 ILE A N 1
ATOM 1929 C CA . ILE A 1 246 ? -22.792 9.507 17.180 1.00 77.56 246 ILE A CA 1
ATOM 1930 C C . ILE A 1 246 ? -22.901 9.231 15.679 1.00 77.56 246 ILE A C 1
ATOM 1932 O O . ILE A 1 246 ? -22.989 8.078 15.261 1.00 77.56 246 ILE A O 1
ATOM 1936 N N . ARG A 1 247 ? -22.844 10.291 14.875 1.00 76.00 247 ARG A N 1
ATOM 1937 C CA . ARG A 1 247 ? -22.873 10.224 13.413 1.00 76.00 247 ARG A CA 1
ATOM 1938 C C . ARG A 1 247 ? -21.507 9.893 12.833 1.00 76.00 247 ARG A C 1
ATOM 1940 O O . ARG A 1 247 ? -21.377 9.079 11.919 1.00 76.00 247 ARG A O 1
ATOM 1947 N N . GLN A 1 248 ? -20.487 10.570 13.342 1.00 78.94 248 GLN A N 1
ATOM 1948 C CA . GLN A 1 248 ? -19.111 10.438 12.892 1.00 78.94 248 GLN A CA 1
ATOM 1949 C C . GLN A 1 248 ? -18.177 10.670 14.073 1.00 78.94 248 GLN A C 1
ATOM 1951 O O . GLN A 1 248 ? -18.433 11.510 14.928 1.00 78.94 248 GLN A O 1
ATOM 1956 N N . MET A 1 249 ? -17.077 9.927 14.095 1.00 80.25 249 MET A N 1
ATOM 1957 C CA . MET A 1 249 ? -15.926 10.249 14.926 1.00 80.25 249 MET A CA 1
ATOM 1958 C C . MET A 1 249 ? -14.694 10.216 14.049 1.00 80.25 249 MET A C 1
ATOM 1960 O O . MET A 1 249 ? -14.534 9.288 13.244 1.00 80.25 249 MET A O 1
ATOM 1964 N N . ASP A 1 250 ? -13.840 11.209 14.224 1.00 80.62 250 ASP A N 1
ATOM 1965 C CA . ASP A 1 250 ? -12.579 11.273 13.503 1.00 80.62 250 ASP A CA 1
ATOM 1966 C C . ASP A 1 250 ? -11.546 10.336 14.130 1.00 80.62 250 ASP A C 1
ATOM 1968 O O . ASP A 1 250 ? -11.793 9.679 15.142 1.00 80.62 250 ASP A O 1
ATOM 1972 N N . ARG A 1 251 ? -10.380 10.200 13.500 1.00 74.50 251 ARG A N 1
ATOM 1973 C CA . ARG A 1 251 ? -9.303 9.393 14.077 1.00 74.50 251 ARG A CA 1
ATOM 1974 C C . ARG A 1 251 ? -8.811 10.073 15.366 1.00 74.50 251 ARG A C 1
ATOM 1976 O O . ARG A 1 251 ? -8.592 11.281 15.325 1.00 74.50 251 ARG A O 1
ATOM 1983 N N . PRO A 1 252 ? -8.597 9.331 16.468 1.00 79.56 252 PRO A N 1
ATOM 1984 C CA . PRO A 1 252 ? -8.012 9.913 17.666 1.00 79.56 252 PRO A CA 1
ATOM 1985 C C . PRO A 1 252 ? -6.628 10.494 17.355 1.00 79.56 252 PRO A C 1
ATOM 1987 O O . PRO A 1 252 ? -5.819 9.865 16.662 1.00 79.56 252 PRO A O 1
ATOM 1990 N N . VAL A 1 253 ? -6.368 11.692 17.866 1.00 78.69 253 VAL A N 1
ATOM 1991 C CA . VAL A 1 253 ? -5.074 12.368 17.814 1.00 78.69 253 VAL A CA 1
ATOM 1992 C C . VAL A 1 253 ? -4.446 12.251 19.192 1.00 78.69 253 VAL A C 1
ATOM 1994 O O . VAL A 1 253 ? -5.035 12.648 20.192 1.00 78.69 253 VAL A O 1
ATOM 1997 N N . HIS A 1 254 ? -3.248 11.678 19.255 1.00 80.25 254 HIS A N 1
ATOM 1998 C CA . HIS A 1 254 ? -2.494 11.594 20.499 1.00 80.25 254 HIS A CA 1
ATOM 1999 C C . HIS A 1 254 ? -1.573 12.807 20.597 1.00 80.25 254 HIS A C 1
ATOM 2001 O O . HIS A 1 254 ? -0.712 13.003 19.738 1.00 80.25 254 HIS A O 1
ATOM 2007 N N . SER A 1 255 ? -1.752 13.608 21.640 1.00 80.31 255 SER A N 1
ATOM 2008 C CA . SER A 1 255 ? -0.936 14.780 21.937 1.00 80.31 255 SER A CA 1
ATOM 2009 C C . SER A 1 255 ? -0.317 14.657 23.325 1.00 80.31 255 SER A C 1
ATOM 2011 O O . SER A 1 255 ? -0.809 13.944 24.198 1.00 80.31 255 SER A O 1
ATOM 2013 N N . TRP A 1 256 ? 0.791 15.361 23.526 1.00 75.69 256 TRP A N 1
ATOM 2014 C CA . TRP A 1 256 ? 1.455 15.458 24.820 1.00 75.69 256 TRP A CA 1
ATOM 2015 C C . TRP A 1 256 ? 1.279 16.871 25.356 1.00 75.69 256 TRP A C 1
ATOM 2017 O O . TRP A 1 256 ? 1.623 17.838 24.680 1.00 75.69 256 TRP A O 1
ATOM 2027 N N . THR A 1 257 ? 0.755 16.994 26.571 1.00 64.19 257 THR A N 1
ATOM 2028 C CA . THR A 1 257 ? 0.556 18.276 27.252 1.00 64.19 257 THR A CA 1
ATOM 2029 C C . THR A 1 257 ? 1.406 18.276 28.516 1.00 64.19 257 THR A C 1
ATOM 2031 O O . THR A 1 257 ? 0.980 17.832 29.584 1.00 64.19 257 THR A O 1
ATOM 2034 N N . GLY A 1 258 ? 2.665 18.701 28.382 1.00 77.19 258 GLY A N 1
ATOM 2035 C CA . GLY A 1 258 ? 3.652 18.588 29.455 1.00 77.19 258 GLY A CA 1
ATOM 2036 C C . GLY A 1 258 ? 3.985 17.125 29.758 1.00 77.19 258 GLY A C 1
ATOM 2037 O O . GLY A 1 258 ? 4.580 16.446 28.926 1.00 77.19 258 GLY A O 1
ATOM 2038 N N . ALA A 1 259 ? 3.621 16.651 30.953 1.00 75.88 259 ALA A N 1
ATOM 2039 C CA . ALA A 1 259 ? 3.878 15.277 31.398 1.00 75.88 259 ALA A CA 1
ATOM 2040 C C . ALA A 1 259 ? 2.742 14.289 31.075 1.00 75.88 259 ALA A C 1
ATOM 2042 O O . ALA A 1 259 ? 2.920 13.088 31.267 1.00 75.88 259 ALA A O 1
ATOM 2043 N N . THR A 1 260 ? 1.596 14.778 30.597 1.00 75.38 260 THR A N 1
ATOM 2044 C CA . THR A 1 260 ? 0.391 13.964 30.406 1.00 75.38 260 THR A CA 1
ATOM 2045 C C . THR A 1 260 ? 0.181 13.666 28.928 1.00 75.38 260 THR A C 1
ATOM 2047 O O . THR A 1 260 ? 0.259 14.564 28.085 1.00 75.38 260 THR A O 1
ATOM 2050 N N . GLN A 1 261 ? -0.103 12.404 28.612 1.00 81.44 261 GLN A N 1
ATOM 2051 C CA . GLN A 1 261 ?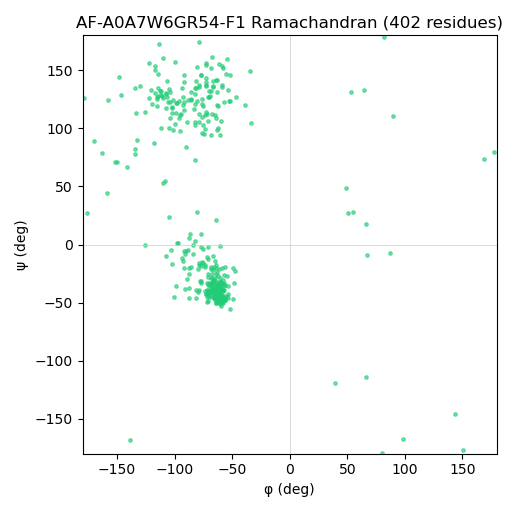 -0.555 12.006 27.286 1.00 81.44 261 GLN A CA 1
ATOM 2052 C C . GLN A 1 261 ? -2.074 12.184 27.213 1.00 81.44 261 GLN A C 1
ATOM 2054 O O . GLN A 1 261 ? -2.810 11.619 28.019 1.00 81.44 261 GLN A O 1
ATOM 2059 N N . ALA A 1 262 ? -2.539 12.953 26.234 1.00 82.69 262 ALA A N 1
ATOM 2060 C CA . ALA A 1 262 ? -3.953 13.143 25.957 1.00 82.69 262 ALA A CA 1
ATOM 2061 C C . ALA A 1 262 ? -4.306 12.554 24.587 1.00 82.69 262 ALA A C 1
ATOM 2063 O O . ALA A 1 262 ? -3.510 12.554 23.648 1.00 82.69 262 ALA A O 1
ATOM 2064 N N . THR A 1 263 ? -5.518 12.031 24.474 1.00 82.06 263 THR A N 1
ATOM 2065 C CA . THR A 1 263 ? -6.120 11.596 23.217 1.00 82.06 263 THR A CA 1
ATOM 2066 C C . THR A 1 263 ? -7.319 12.479 22.941 1.00 82.06 263 THR A C 1
ATOM 2068 O O . THR A 1 263 ? -8.253 12.511 23.742 1.00 82.06 263 THR A O 1
ATOM 2071 N N . THR A 1 264 ? -7.288 13.200 21.826 1.00 84.00 264 THR A N 1
ATOM 2072 C CA . THR A 1 264 ? -8.383 14.059 21.386 1.00 84.00 264 THR A CA 1
ATOM 2073 C C . THR A 1 264 ? -9.107 13.434 20.202 1.00 84.00 264 THR A C 1
ATOM 2075 O O . THR A 1 264 ? -8.494 12.830 19.321 1.00 84.00 264 THR A O 1
ATOM 2078 N N . GLN A 1 265 ? -10.430 13.546 20.182 1.00 87.44 265 GLN A N 1
ATOM 2079 C CA . GLN A 1 265 ? -11.254 13.020 19.103 1.00 87.44 265 GLN A CA 1
ATOM 2080 C C . GLN A 1 265 ? -12.466 13.918 18.876 1.00 87.44 265 GLN A C 1
ATOM 2082 O O . GLN A 1 265 ? -13.213 14.222 19.803 1.00 87.44 265 GLN A O 1
ATOM 2087 N N . THR A 1 266 ? -12.685 14.325 17.630 1.00 87.06 266 THR A N 1
ATOM 2088 C CA . THR A 1 266 ? -13.895 15.054 17.245 1.00 87.06 266 THR A CA 1
ATOM 2089 C C . THR A 1 266 ? -15.041 14.072 17.028 1.00 87.06 266 THR A C 1
ATOM 2091 O O . THR A 1 266 ? -14.875 13.037 16.377 1.00 87.06 266 THR A O 1
ATOM 2094 N N . VAL A 1 267 ? -16.210 14.402 17.571 1.00 84.81 267 VAL A N 1
ATOM 2095 C CA . VAL A 1 267 ? -17.433 13.598 17.555 1.00 84.81 267 VAL A CA 1
ATOM 2096 C C . VAL A 1 267 ? -18.558 14.455 16.986 1.00 84.81 267 VAL A C 1
ATOM 2098 O O . VAL A 1 267 ? -18.970 15.436 17.599 1.00 84.81 267 VAL A O 1
ATOM 2101 N N . GLN A 1 268 ? -19.078 14.088 15.821 1.00 84.81 268 GLN A N 1
ATOM 2102 C CA . GLN A 1 268 ? -20.281 14.699 15.263 1.00 84.81 268 GLN A CA 1
ATOM 2103 C C . GLN A 1 268 ? -21.504 13.882 15.653 1.00 84.81 268 GLN A C 1
ATOM 2105 O O . GLN A 1 268 ? -21.517 12.654 15.530 1.00 84.81 268 GLN A O 1
ATOM 2110 N N . LEU A 1 269 ? -22.545 14.577 16.085 1.00 84.69 269 LEU A N 1
ATOM 2111 C CA . LEU A 1 269 ? -23.828 14.005 16.462 1.00 84.69 269 LEU A CA 1
ATOM 2112 C C . LEU A 1 269 ? -24.845 14.151 15.324 1.00 84.69 269 LEU A C 1
ATOM 2114 O O . LEU A 1 269 ? -24.737 15.043 14.481 1.00 84.69 269 LEU A O 1
ATOM 2118 N N . ASP A 1 270 ? -25.873 13.305 15.316 1.00 81.50 270 ASP A N 1
ATOM 2119 C CA . ASP A 1 270 ? -26.971 13.392 14.339 1.00 81.50 270 ASP A CA 1
ATOM 2120 C C . ASP A 1 270 ? -27.778 14.697 14.450 1.00 81.50 270 ASP A C 1
ATOM 2122 O O . ASP A 1 270 ? -28.346 15.155 13.459 1.00 81.50 270 ASP A O 1
ATOM 2126 N N . SER A 1 271 ? -27.759 15.350 15.616 1.00 82.06 271 SER A N 1
ATOM 2127 C CA . SER A 1 271 ? -28.312 16.697 15.815 1.00 82.06 271 SER A CA 1
ATOM 2128 C C . SER A 1 271 ? -27.553 17.794 15.054 1.00 82.06 271 SER A C 1
ATOM 2130 O O . SER A 1 271 ? -28.012 18.932 15.003 1.00 82.06 271 SER A O 1
ATOM 2132 N N . GLY A 1 272 ? -26.394 17.471 14.470 1.00 84.06 272 GLY A N 1
ATOM 2133 C CA . GLY A 1 272 ? -25.473 18.421 13.846 1.00 84.06 272 GLY A CA 1
ATOM 2134 C C . GLY A 1 272 ? -24.470 19.032 14.827 1.00 84.06 272 GLY A C 1
ATOM 2135 O O . GLY A 1 272 ? -23.543 19.713 14.395 1.00 84.06 272 GLY A O 1
ATOM 2136 N N . ALA A 1 273 ? -24.610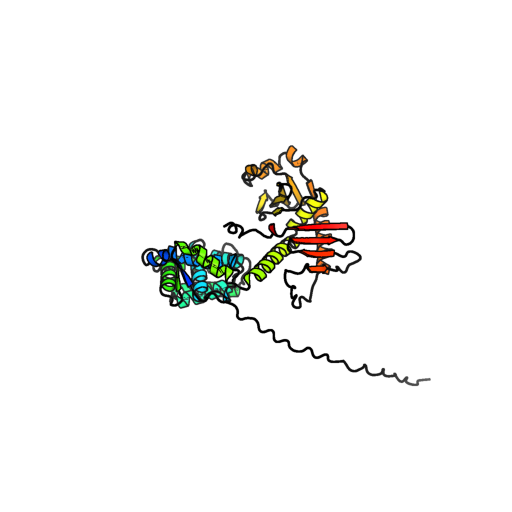 18.771 16.132 1.00 82.56 273 ALA A N 1
ATOM 2137 C CA . ALA A 1 273 ? -23.651 19.227 17.129 1.00 82.56 273 ALA A CA 1
ATOM 2138 C C . ALA A 1 273 ? -22.291 18.538 16.944 1.00 82.56 273 ALA A C 1
ATOM 2140 O O . ALA A 1 273 ? -22.217 17.337 16.681 1.00 82.56 273 ALA A O 1
ATOM 2141 N N . THR A 1 274 ? -21.218 19.302 17.133 1.00 85.06 274 THR A N 1
ATOM 2142 C CA . THR A 1 274 ? -19.850 18.783 17.146 1.00 85.06 274 THR A CA 1
ATOM 2143 C C . THR A 1 274 ? -19.289 18.904 18.554 1.00 85.06 274 THR A C 1
ATOM 2145 O O . THR A 1 274 ? -19.362 19.961 19.182 1.00 85.06 274 THR A O 1
ATOM 2148 N N . LEU A 1 275 ? -18.752 17.805 19.063 1.00 86.81 275 LEU A N 1
ATOM 2149 C CA . LEU A 1 275 ? -18.096 17.733 20.354 1.00 86.81 275 LEU A CA 1
ATOM 2150 C C . LEU A 1 275 ? -16.632 17.356 20.158 1.00 86.81 275 LEU A C 1
ATOM 2152 O O . LEU A 1 275 ? -16.292 16.612 19.243 1.00 86.81 275 LEU A O 1
ATOM 2156 N N . MET A 1 276 ? -15.778 17.821 21.054 1.00 86.69 276 MET A N 1
ATOM 2157 C CA . MET A 1 276 ? -14.423 17.319 21.201 1.00 86.69 276 MET A CA 1
ATOM 2158 C C . MET A 1 276 ? -14.361 16.462 22.462 1.00 86.69 276 MET A C 1
ATOM 2160 O O . MET A 1 276 ? -14.690 16.918 23.555 1.00 86.69 276 MET A O 1
ATOM 2164 N N . ALA A 1 277 ? -13.955 15.211 22.304 1.00 87.06 277 ALA A N 1
ATOM 2165 C CA . ALA A 1 277 ? -13.635 14.306 23.389 1.00 87.06 277 ALA A CA 1
ATOM 2166 C C . ALA A 1 277 ? -12.141 14.398 23.692 1.00 87.06 277 ALA A C 1
ATOM 2168 O O . ALA A 1 277 ? -11.324 14.236 22.791 1.00 87.06 277 ALA A O 1
ATOM 2169 N N . VAL A 1 278 ? -11.783 14.641 24.950 1.00 86.00 278 VAL A N 1
ATOM 2170 C CA . VAL A 1 278 ? -10.395 14.622 25.427 1.00 86.00 278 VAL A CA 1
ATOM 2171 C C . VAL A 1 278 ? -10.290 13.558 26.504 1.00 86.00 278 VAL A C 1
ATOM 2173 O O . VAL A 1 278 ? -11.020 13.604 27.492 1.00 86.00 278 VAL A O 1
ATOM 2176 N N . THR A 1 279 ? -9.419 12.575 26.301 1.00 83.12 279 THR A N 1
ATOM 2177 C CA . THR A 1 279 ? -9.103 11.549 27.298 1.00 83.12 279 THR A CA 1
ATOM 2178 C C . THR A 1 279 ? -7.658 11.652 27.730 1.00 83.12 279 THR A C 1
ATOM 2180 O O . THR A 1 279 ? -6.764 11.622 26.892 1.00 83.12 279 THR A O 1
ATOM 2183 N N . ASP A 1 280 ? -7.444 11.731 29.032 1.00 84.25 280 ASP A N 1
ATOM 2184 C CA . ASP A 1 280 ? -6.139 11.817 29.676 1.00 84.25 280 ASP A CA 1
ATOM 2185 C C . ASP A 1 280 ? -6.107 10.936 30.940 1.00 84.25 280 ASP A C 1
ATOM 2187 O O . ASP A 1 280 ? -7.002 10.117 31.185 1.00 84.25 280 ASP A O 1
ATOM 2191 N N . ASP A 1 281 ? -5.074 11.107 31.764 1.00 79.69 281 ASP A N 1
ATOM 2192 C CA . ASP A 1 281 ? -4.940 10.398 33.038 1.00 79.69 281 ASP A CA 1
ATOM 2193 C C . ASP A 1 281 ? -6.051 10.746 34.053 1.00 79.69 281 ASP A C 1
ATOM 2195 O O . ASP A 1 281 ? -6.272 9.987 34.995 1.00 79.69 281 ASP A O 1
ATOM 2199 N N . ALA A 1 282 ? -6.784 11.853 33.890 1.00 77.25 282 ALA A N 1
ATOM 2200 C CA . ALA A 1 282 ? -7.873 12.249 34.786 1.00 77.25 282 ALA A CA 1
ATOM 2201 C C . ALA A 1 282 ? -9.230 11.639 34.384 1.00 77.25 282 ALA A C 1
ATOM 2203 O O . ALA A 1 282 ? -10.095 11.420 35.241 1.00 77.25 282 ALA A O 1
ATOM 2204 N N . GLY A 1 283 ? -9.422 11.304 33.107 1.00 80.62 283 GLY A N 1
ATOM 2205 C CA . GLY A 1 283 ? -10.636 10.656 32.611 1.00 80.62 283 GLY A CA 1
ATOM 2206 C C . GLY A 1 283 ? -11.024 11.134 31.220 1.00 80.62 283 GLY A C 1
ATOM 2207 O O . GLY A 1 283 ? -10.164 11.409 30.393 1.00 80.62 283 GLY A O 1
ATOM 2208 N N . LEU A 1 284 ? -12.330 11.205 30.952 1.00 82.31 284 LEU A N 1
ATOM 2209 C CA . LEU A 1 284 ? -12.874 11.731 29.698 1.00 82.31 284 LEU A CA 1
ATOM 2210 C C . LEU A 1 284 ? -13.614 13.041 29.962 1.00 82.31 284 LEU A C 1
ATOM 2212 O O . LEU A 1 284 ? -14.489 13.111 30.827 1.00 82.31 284 LEU A O 1
ATOM 2216 N N . SER A 1 285 ? -13.315 14.044 29.150 1.00 83.06 285 SER A N 1
ATOM 2217 C CA . SER A 1 285 ? -14.019 15.322 29.121 1.00 83.06 285 SER A CA 1
ATOM 2218 C C . SER A 1 285 ? -14.612 15.549 27.733 1.00 83.06 285 SER A C 1
ATOM 2220 O O . SER A 1 285 ? -13.933 15.350 26.725 1.00 83.06 285 SER A O 1
ATOM 2222 N N . LEU A 1 286 ? -15.884 15.954 27.678 1.00 82.50 286 LEU A N 1
ATOM 2223 C CA . LEU A 1 286 ? -16.559 16.349 26.439 1.00 82.50 286 LEU A CA 1
ATOM 2224 C C . LEU A 1 286 ? -16.736 17.869 26.396 1.00 82.50 286 LEU A C 1
ATOM 2226 O O . LEU A 1 286 ? -17.329 18.455 27.306 1.00 82.50 286 LEU A O 1
ATOM 2230 N N . PHE A 1 287 ? -16.272 18.478 25.309 1.00 82.56 287 PHE A N 1
ATOM 2231 C CA . PHE A 1 287 ? -16.354 19.909 25.036 1.00 82.56 287 PHE A CA 1
ATOM 2232 C C . PHE A 1 287 ? -17.286 20.143 23.852 1.00 82.56 287 PHE A C 1
ATOM 2234 O O . PHE A 1 287 ? -17.159 19.478 22.827 1.00 82.56 287 PHE A O 1
ATOM 2241 N N . ALA A 1 288 ? -18.220 21.085 23.965 1.00 82.25 288 ALA A N 1
ATOM 2242 C CA . ALA A 1 288 ? -18.993 21.523 22.808 1.00 82.25 288 ALA A CA 1
ATOM 2243 C C . ALA A 1 288 ? -18.128 22.433 21.933 1.00 82.25 288 ALA A C 1
ATOM 2245 O O . ALA A 1 288 ? -17.612 23.436 22.424 1.00 82.25 288 ALA A O 1
ATOM 2246 N N . MET A 1 289 ? -17.990 22.095 20.654 1.00 79.06 289 MET A N 1
ATOM 2247 C CA . MET A 1 289 ? -17.279 22.939 19.700 1.00 79.06 289 MET A CA 1
ATOM 2248 C C . MET A 1 289 ? -18.256 23.978 19.131 1.00 79.06 289 MET A C 1
ATOM 2250 O O . MET A 1 289 ? -19.362 23.598 18.729 1.00 79.06 289 MET A O 1
ATOM 2254 N N . PRO A 1 290 ? -17.898 25.276 19.092 1.00 63.94 290 PRO A N 1
ATOM 2255 C CA . PRO A 1 290 ? -18.596 26.227 18.230 1.00 63.94 290 PRO A CA 1
ATOM 2256 C C . PRO A 1 290 ? -18.432 25.787 16.764 1.00 63.94 290 PRO A C 1
ATOM 2258 O O . PRO A 1 290 ? -17.506 25.037 16.462 1.00 63.94 290 PRO A O 1
ATOM 2261 N N . ASP A 1 291 ? -19.367 26.189 15.898 1.00 59.09 291 ASP A N 1
ATOM 2262 C CA . ASP A 1 291 ? -19.564 25.703 14.519 1.00 59.09 291 ASP A CA 1
ATOM 2263 C C . ASP A 1 291 ? -18.286 25.324 13.744 1.00 59.09 291 ASP A C 1
ATOM 2265 O O . ASP A 1 291 ? -17.229 25.924 13.914 1.00 59.09 291 ASP A O 1
ATOM 2269 N N . ALA A 1 292 ? -18.408 24.350 12.833 1.00 52.38 292 ALA A N 1
ATOM 2270 C CA . ALA A 1 292 ? -17.310 23.646 12.156 1.00 52.38 292 ALA A CA 1
ATOM 2271 C C . ALA A 1 292 ? -16.199 24.517 11.519 1.00 52.38 292 ALA A C 1
ATOM 2273 O O . ALA A 1 292 ? -15.099 24.011 11.321 1.00 52.38 292 ALA A O 1
ATOM 2274 N N . GLU A 1 293 ? -16.437 25.804 11.238 1.00 49.75 293 GLU A N 1
ATOM 2275 C CA . GLU A 1 293 ? -15.395 26.753 10.802 1.00 49.75 293 GLU A CA 1
ATOM 2276 C C . GLU A 1 293 ? -14.342 27.054 11.891 1.00 49.75 293 GLU A C 1
ATOM 2278 O O . GLU A 1 293 ? -13.219 27.428 11.567 1.00 49.75 293 GLU A O 1
ATOM 2283 N N . ALA A 1 294 ? -14.652 26.842 13.175 1.00 47.56 294 ALA A N 1
ATOM 2284 C CA . ALA A 1 294 ? -13.710 26.996 14.287 1.00 47.56 294 ALA A CA 1
ATOM 2285 C C . ALA A 1 294 ? -12.832 25.750 14.533 1.00 47.56 294 ALA A C 1
ATOM 2287 O O . ALA A 1 294 ? -11.899 25.809 15.330 1.00 47.56 294 ALA A O 1
ATOM 2288 N N . ALA A 1 295 ? -13.109 24.623 13.865 1.00 45.66 295 ALA A N 1
ATOM 2289 C CA . ALA A 1 295 ? -12.373 23.367 14.047 1.00 45.66 295 ALA A CA 1
ATOM 2290 C C . ALA A 1 295 ? -10.990 23.353 13.362 1.00 45.66 295 ALA A C 1
ATOM 2292 O O . ALA A 1 295 ? -10.158 22.517 13.704 1.00 45.66 295 ALA A O 1
ATOM 2293 N N . ASP A 1 296 ? -10.729 24.296 12.447 1.00 45.50 296 ASP A N 1
ATOM 2294 C CA . ASP A 1 296 ? -9.405 24.507 11.837 1.00 45.50 296 ASP A CA 1
ATOM 2295 C C . ASP A 1 296 ? -8.423 25.240 12.777 1.00 45.50 296 ASP A C 1
ATOM 2297 O O . ASP A 1 296 ? -7.252 25.431 12.437 1.00 45.50 296 ASP A O 1
ATOM 2301 N N . ILE A 1 297 ? -8.866 25.629 13.980 1.00 48.84 297 ILE A N 1
ATOM 2302 C CA . ILE A 1 297 ? -7.986 26.139 15.032 1.00 48.84 297 ILE A CA 1
ATOM 2303 C C . ILE A 1 297 ? -7.166 24.962 15.583 1.00 48.84 297 ILE A C 1
ATOM 2305 O O . ILE A 1 297 ? -7.681 24.019 16.181 1.00 48.84 297 ILE A O 1
ATOM 2309 N N . ILE A 1 298 ? -5.867 25.030 15.301 1.00 46.34 298 ILE A N 1
ATOM 2310 C CA . ILE A 1 298 ? -4.838 24.008 15.498 1.00 46.34 298 ILE A CA 1
ATOM 2311 C C . ILE A 1 298 ? -4.846 23.479 16.944 1.00 46.34 298 ILE A C 1
ATOM 2313 O O . ILE A 1 298 ? -5.054 24.228 17.894 1.00 46.34 298 ILE A O 1
ATOM 2317 N N . ALA A 1 299 ? -4.547 22.185 17.112 1.00 46.06 299 ALA A N 1
ATOM 2318 C CA . ALA A 1 299 ? -4.428 21.485 18.399 1.00 46.06 299 ALA A CA 1
ATOM 2319 C C . ALA A 1 299 ? -3.569 22.206 19.468 1.00 46.06 299 ALA A C 1
ATOM 2321 O O . ALA A 1 299 ? -3.770 21.973 20.659 1.00 46.06 299 ALA A O 1
ATOM 2322 N N . ASP A 1 300 ? -2.663 23.098 19.057 1.00 41.56 300 ASP A N 1
ATOM 2323 C CA . ASP A 1 300 ? -1.831 23.920 19.944 1.00 41.56 300 ASP A CA 1
ATOM 2324 C C . ASP A 1 300 ? -2.593 25.117 20.554 1.00 41.56 300 ASP A C 1
ATOM 2326 O O . ASP A 1 300 ? -2.370 25.451 21.718 1.00 41.56 300 ASP A O 1
ATOM 2330 N N . ASP A 1 301 ? -3.552 25.712 19.836 1.00 47.00 301 ASP A N 1
ATOM 2331 C CA . ASP A 1 301 ? -4.412 26.795 20.348 1.00 47.00 301 ASP A CA 1
ATOM 2332 C C . ASP A 1 301 ? -5.552 26.251 21.230 1.00 47.00 301 ASP A C 1
ATOM 2334 O O . ASP A 1 301 ? -6.087 26.945 22.094 1.00 47.00 301 ASP A O 1
ATOM 2338 N N . LEU A 1 302 ? -5.897 24.969 21.083 1.00 45.97 302 LEU A N 1
ATOM 2339 C CA . LEU A 1 302 ? -6.889 24.278 21.913 1.00 45.97 302 LEU A CA 1
ATOM 2340 C C . LEU A 1 302 ? -6.475 24.163 23.391 1.00 45.97 302 LEU A C 1
ATOM 2342 O O . LEU A 1 302 ? -7.336 24.136 24.272 1.00 45.97 302 LEU A O 1
ATOM 2346 N N . LEU A 1 303 ? -5.173 24.179 23.689 1.00 45.50 303 LEU A N 1
ATOM 2347 C CA . LEU A 1 303 ? -4.669 24.236 25.066 1.00 45.50 303 LEU A CA 1
ATOM 2348 C C . LEU A 1 303 ? -4.980 25.568 25.755 1.00 45.50 303 LEU A C 1
ATOM 2350 O O . LEU A 1 303 ? -5.172 25.598 26.971 1.00 45.50 303 LEU A O 1
ATOM 2354 N N . ILE A 1 304 ? -5.092 26.650 24.982 1.00 43.81 304 ILE A N 1
ATOM 2355 C CA . ILE A 1 304 ? -5.512 27.963 25.480 1.00 43.81 304 ILE A CA 1
ATOM 2356 C C . ILE A 1 304 ? -6.998 27.903 25.870 1.00 43.81 304 ILE A C 1
ATOM 2358 O O . ILE A 1 304 ? -7.367 28.371 26.947 1.00 43.81 304 ILE A O 1
ATOM 2362 N N . TYR A 1 305 ? -7.830 27.217 25.080 1.00 43.50 305 TYR A N 1
ATOM 2363 C CA . TYR A 1 305 ? -9.257 27.017 25.368 1.00 43.50 305 TYR A CA 1
ATOM 2364 C C . TYR A 1 305 ? -9.537 26.118 26.586 1.00 43.50 305 TYR A C 1
ATOM 2366 O O . TYR A 1 305 ? -10.508 26.350 27.302 1.00 43.50 305 TYR A O 1
ATOM 2374 N N . LEU A 1 306 ? -8.681 25.129 26.873 1.00 42.25 306 LEU A N 1
ATOM 2375 C CA . LEU A 1 306 ? -8.785 24.295 28.084 1.00 42.25 306 LEU A CA 1
ATOM 2376 C C . LEU A 1 306 ? -8.495 25.068 29.383 1.00 42.25 306 LEU A C 1
ATOM 2378 O O . LEU A 1 306 ? -8.911 24.636 30.458 1.00 42.25 306 LEU A O 1
ATOM 2382 N N . SER A 1 307 ? -7.794 26.203 29.294 1.00 41.16 307 SER A N 1
ATOM 2383 C CA . SER A 1 307 ? -7.517 27.088 30.434 1.00 41.16 307 SER A CA 1
ATOM 2384 C C . SER A 1 307 ? -8.605 28.144 30.681 1.00 41.16 307 SER A C 1
ATOM 2386 O O . SER A 1 307 ? -8.545 28.867 31.677 1.00 41.16 307 SER A O 1
ATOM 2388 N N . ASP A 1 308 ? -9.613 28.216 29.806 1.00 41.91 308 ASP A N 1
ATOM 2389 C CA . ASP A 1 308 ? -10.715 29.169 29.903 1.00 41.91 308 ASP A CA 1
ATOM 2390 C C . ASP A 1 308 ? -11.813 28.661 30.860 1.00 41.91 308 ASP A C 1
ATOM 2392 O O . ASP A 1 308 ? -12.463 27.633 30.638 1.00 41.91 308 ASP A O 1
ATOM 2396 N N . ALA A 1 309 ? -12.028 29.403 31.949 1.00 43.19 309 ALA A N 1
ATOM 2397 C CA . ALA A 1 309 ? -12.982 29.069 33.003 1.00 43.19 309 ALA A CA 1
ATOM 2398 C C . ALA A 1 309 ? -14.442 29.012 32.512 1.00 43.19 309 ALA A C 1
ATOM 2400 O O . ALA A 1 309 ? -15.253 28.280 33.085 1.00 43.19 309 ALA A O 1
ATOM 2401 N N . GLU A 1 310 ? -14.786 29.749 31.453 1.00 36.53 310 GLU A N 1
ATOM 2402 C CA . GLU A 1 310 ? -16.147 29.793 30.909 1.00 36.53 310 GLU A CA 1
ATOM 2403 C C . GLU A 1 310 ? -16.467 28.536 30.080 1.00 36.53 310 GLU A C 1
ATOM 2405 O O . GLU A 1 310 ? -17.593 28.031 30.096 1.00 36.53 310 GLU A O 1
ATOM 2410 N N . ILE A 1 311 ? -15.455 27.958 29.426 1.00 37.34 311 ILE A N 1
ATOM 2411 C CA . ILE A 1 311 ? -15.566 26.692 28.687 1.00 37.34 311 ILE A CA 1
ATOM 2412 C C . ILE A 1 311 ? -15.498 25.503 29.639 1.00 37.34 311 ILE A C 1
ATOM 2414 O O . ILE A 1 311 ? -16.317 24.589 29.517 1.00 37.34 311 ILE A O 1
ATOM 2418 N N . ALA A 1 312 ? -14.618 25.545 30.644 1.00 38.16 312 ALA A N 1
ATOM 2419 C CA . ALA A 1 312 ? -14.577 24.558 31.723 1.00 38.16 312 ALA A CA 1
ATOM 2420 C C . ALA A 1 312 ? -15.944 24.405 32.422 1.00 38.16 312 ALA A C 1
ATOM 2422 O O . ALA A 1 312 ? -16.354 23.293 32.751 1.00 38.16 312 ALA A O 1
ATOM 2423 N N . ALA A 1 313 ? -16.706 25.497 32.565 1.00 38.56 313 ALA A N 1
ATOM 2424 C CA . ALA A 1 313 ? -18.062 25.478 33.121 1.00 38.56 313 ALA A CA 1
ATOM 2425 C C . ALA A 1 313 ? -19.108 24.768 32.231 1.00 38.56 313 ALA A C 1
ATOM 2427 O O . ALA A 1 313 ? -20.163 24.370 32.725 1.00 38.56 313 ALA A O 1
ATOM 2428 N N . ARG A 1 314 ? -18.836 24.584 30.930 1.00 38.91 314 ARG A N 1
ATOM 2429 C CA . ARG A 1 314 ? -19.701 23.862 29.969 1.00 38.91 314 ARG A CA 1
ATOM 2430 C C . ARG A 1 314 ? -19.254 22.414 29.743 1.00 38.91 314 ARG A C 1
ATOM 2432 O O . ARG A 1 314 ? -19.868 21.703 28.947 1.00 38.91 314 ARG A O 1
ATOM 2439 N N . CYS A 1 315 ? -18.200 21.981 30.431 1.00 41.47 315 CYS A N 1
ATOM 2440 C CA . CYS A 1 315 ? -17.649 20.641 30.315 1.00 41.47 315 CYS A CA 1
ATOM 2441 C C . CYS A 1 315 ? -18.433 19.648 31.159 1.00 41.47 315 CYS A C 1
ATOM 2443 O O . CYS A 1 315 ? -18.787 19.911 32.306 1.00 41.47 315 CYS A O 1
ATOM 2445 N N . THR A 1 316 ? -18.634 18.455 30.610 1.00 54.28 316 THR A N 1
ATOM 2446 C CA . THR A 1 316 ? -18.998 17.297 31.427 1.00 54.28 316 THR A CA 1
ATOM 2447 C C . THR A 1 316 ? -17.760 16.448 31.604 1.00 54.28 316 THR A C 1
ATOM 2449 O O . THR A 1 316 ? -17.236 15.902 30.633 1.00 54.28 316 THR A O 1
ATOM 2452 N N . HIS A 1 317 ? -17.285 16.374 32.843 1.00 53.31 317 HIS A N 1
ATOM 2453 C CA . HIS A 1 317 ? -16.146 15.550 33.206 1.00 53.31 317 HIS A CA 1
ATOM 2454 C C . HIS A 1 317 ? -16.627 14.211 33.764 1.00 53.31 317 HIS A C 1
ATOM 2456 O O . HIS A 1 317 ? -17.376 14.159 34.742 1.00 53.31 317 HIS A O 1
ATOM 2462 N N . LEU A 1 318 ? -16.170 13.123 33.155 1.00 51.50 318 LEU A N 1
ATOM 2463 C CA . LEU A 1 318 ? -16.339 11.771 33.665 1.00 51.50 318 LEU A CA 1
ATOM 2464 C C . LEU A 1 318 ? -15.013 11.298 34.232 1.00 51.50 318 LEU A C 1
ATOM 2466 O O . LEU A 1 318 ? -14.119 10.870 33.502 1.00 51.50 318 LEU A O 1
ATOM 2470 N N . GLY A 1 319 ? -14.911 11.366 35.559 1.00 51.00 319 GLY A N 1
ATOM 2471 C CA . GLY A 1 319 ? -13.736 10.875 36.269 1.00 51.00 319 GLY A CA 1
ATOM 2472 C C . GLY A 1 319 ? -13.489 9.384 36.015 1.00 51.00 319 GLY A C 1
ATOM 2473 O O . GLY A 1 319 ? -14.427 8.619 35.761 1.00 51.00 319 GLY A O 1
ATOM 2474 N N . GLN A 1 320 ? -12.226 8.961 36.137 1.00 46.47 320 GLN A N 1
ATOM 2475 C CA . GLN A 1 320 ? -11.780 7.593 35.838 1.00 46.47 320 GLN A CA 1
ATOM 2476 C C . GLN A 1 320 ? -12.632 6.475 36.460 1.00 46.47 320 GLN A C 1
ATOM 2478 O O . GLN A 1 320 ? -12.794 5.436 35.831 1.00 46.47 320 GLN A O 1
ATOM 2483 N N . MET A 1 321 ? -13.217 6.658 37.651 1.00 40.38 321 MET A N 1
ATOM 2484 C CA . MET A 1 321 ? -14.103 5.64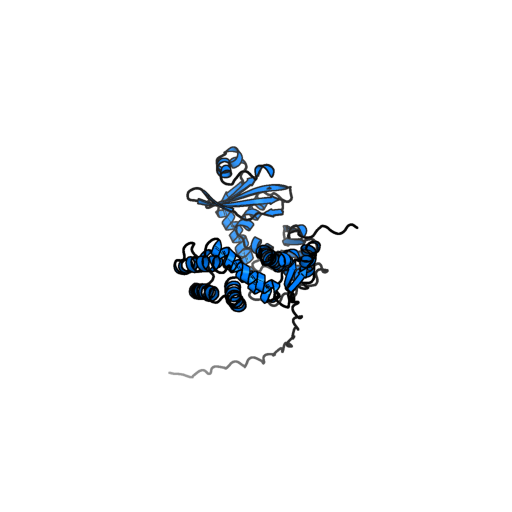6 38.249 1.00 40.38 321 MET A CA 1
ATOM 2485 C C . MET A 1 321 ? -15.383 5.403 37.443 1.00 40.38 321 MET A C 1
ATOM 2487 O O . MET A 1 321 ? -15.823 4.259 37.344 1.00 40.38 321 MET A O 1
ATOM 2491 N N . HIS A 1 322 ? -15.980 6.440 36.851 1.00 44.72 322 HIS A N 1
ATOM 2492 C CA . HIS A 1 322 ? -17.165 6.284 36.003 1.00 44.72 322 HIS A CA 1
ATOM 2493 C C . HIS A 1 322 ? -16.799 5.580 34.697 1.00 44.72 322 HIS A C 1
ATOM 2495 O O . HIS A 1 322 ? -17.504 4.665 34.279 1.00 44.72 322 HIS A O 1
ATOM 2501 N N . LEU A 1 323 ? -15.642 5.929 34.121 1.00 45.00 323 LEU A N 1
ATOM 2502 C CA . LEU A 1 323 ? -15.080 5.247 32.956 1.00 45.00 323 LEU A CA 1
ATOM 2503 C C . LEU A 1 323 ? -14.795 3.773 33.251 1.00 45.00 323 LEU A C 1
ATOM 2505 O O . LEU A 1 323 ? -15.207 2.899 32.499 1.00 45.00 323 LEU A O 1
ATOM 2509 N N . ALA A 1 324 ? -14.120 3.490 34.364 1.00 41.09 324 ALA A N 1
ATOM 2510 C CA . ALA A 1 324 ? -13.781 2.145 34.798 1.00 41.09 324 ALA A CA 1
ATOM 2511 C C . ALA A 1 324 ? -15.037 1.328 35.099 1.00 41.09 324 ALA A C 1
ATOM 2513 O O . ALA A 1 324 ? -15.071 0.152 34.765 1.00 41.09 324 ALA A O 1
ATOM 2514 N N . THR A 1 325 ? -16.084 1.939 35.657 1.00 44.44 325 THR A N 1
ATOM 2515 C CA . THR A 1 325 ? -17.370 1.274 35.910 1.00 44.44 325 THR A CA 1
ATOM 2516 C C . THR A 1 325 ? -18.104 0.975 34.609 1.00 44.44 325 THR A C 1
ATOM 2518 O O . THR A 1 325 ? -18.549 -0.150 34.418 1.00 44.44 325 THR A O 1
ATOM 2521 N N . ALA A 1 326 ? -18.175 1.923 33.675 1.00 42.66 326 ALA A N 1
ATOM 2522 C CA . ALA A 1 326 ? -18.787 1.713 32.364 1.00 42.66 326 ALA A CA 1
ATOM 2523 C C . ALA A 1 326 ? -18.037 0.659 31.538 1.00 42.66 326 ALA A C 1
ATOM 2525 O O . ALA A 1 326 ? -18.644 -0.262 30.994 1.00 42.66 326 ALA A O 1
ATOM 2526 N N . LEU A 1 327 ? -16.705 0.740 31.516 1.00 42.50 327 LEU A N 1
ATOM 2527 C CA . LEU A 1 327 ? -15.831 -0.247 30.892 1.00 42.50 327 LEU A CA 1
ATOM 2528 C C . LEU A 1 327 ? -15.896 -1.594 31.601 1.00 42.50 327 LEU A C 1
ATOM 2530 O O . LEU A 1 327 ? -15.808 -2.608 30.928 1.00 42.50 327 LEU A O 1
ATOM 2534 N N . HIS A 1 328 ? -16.070 -1.642 32.923 1.00 41.25 328 HIS A N 1
ATOM 2535 C CA . HIS A 1 328 ? -16.252 -2.885 33.668 1.00 41.25 328 HIS A CA 1
ATOM 2536 C C . HIS A 1 328 ? -17.618 -3.503 33.382 1.00 41.25 328 HIS A C 1
ATOM 2538 O O . HIS A 1 328 ? -17.679 -4.701 33.143 1.00 41.25 328 HIS A O 1
ATOM 2544 N N . VAL A 1 329 ? -18.691 -2.712 33.325 1.00 43.44 329 VAL A N 1
ATOM 2545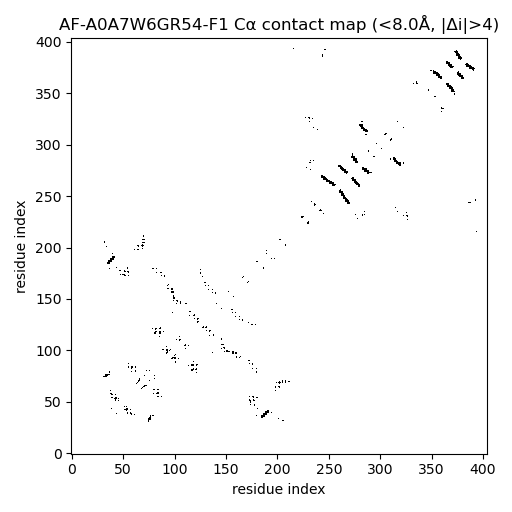 C CA . VAL A 1 329 ? -20.042 -3.143 32.927 1.00 43.44 329 VAL A CA 1
ATOM 2546 C C . VAL A 1 329 ? -20.028 -3.660 31.489 1.00 43.44 329 VAL A C 1
ATOM 2548 O O . VAL A 1 329 ? -20.597 -4.707 31.204 1.00 43.44 329 VAL A O 1
ATOM 2551 N N . LEU A 1 330 ? -19.324 -2.992 30.576 1.00 41.69 330 LEU A N 1
ATOM 2552 C CA . LEU A 1 330 ? -19.188 -3.446 29.192 1.00 41.69 330 LEU A CA 1
ATOM 2553 C C . LEU A 1 330 ? -18.250 -4.648 29.066 1.00 41.69 330 LEU A C 1
ATOM 2555 O O . LEU A 1 330 ? -18.579 -5.594 28.365 1.00 41.69 330 LEU A O 1
ATOM 2559 N N . ALA A 1 331 ? -17.137 -4.690 29.795 1.00 37.66 331 ALA A N 1
ATOM 2560 C CA . ALA A 1 331 ? -16.215 -5.823 29.803 1.00 37.66 331 ALA A CA 1
ATOM 2561 C C . ALA A 1 331 ? -16.823 -7.067 30.461 1.00 37.66 331 ALA A C 1
ATOM 2563 O O . ALA A 1 331 ? -16.560 -8.165 29.993 1.00 37.66 331 ALA A O 1
ATOM 2564 N N . SER A 1 332 ? -17.657 -6.931 31.493 1.00 36.22 332 SER A N 1
ATOM 2565 C CA . SER A 1 332 ? -18.429 -8.042 32.074 1.00 36.22 332 SER A CA 1
ATOM 2566 C C . SER A 1 332 ? -19.560 -8.490 31.141 1.00 36.22 332 SER A C 1
ATOM 2568 O O . SER A 1 332 ? -19.799 -9.689 31.001 1.00 36.22 332 SER A O 1
ATOM 2570 N N . ARG A 1 333 ? -20.158 -7.564 30.376 1.00 38.31 333 ARG A N 1
ATOM 2571 C CA . ARG A 1 333 ? -21.072 -7.885 29.263 1.00 38.31 333 ARG A CA 1
ATOM 2572 C C . ARG A 1 333 ? -20.371 -8.575 28.081 1.00 38.31 333 ARG A C 1
ATOM 2574 O O . ARG A 1 333 ? -20.979 -9.438 27.460 1.00 38.31 333 ARG A O 1
ATOM 2581 N N . HIS A 1 334 ? -19.105 -8.255 27.796 1.00 35.38 334 HIS A N 1
ATOM 2582 C CA . HIS A 1 334 ? -18.305 -8.834 26.704 1.00 35.38 334 HIS A CA 1
ATOM 2583 C C . HIS A 1 334 ? -17.523 -10.104 27.094 1.00 35.38 334 HIS A C 1
ATOM 2585 O O . HIS A 1 334 ? -17.310 -10.969 26.247 1.00 35.38 334 HIS A O 1
ATOM 2591 N N . ALA A 1 335 ? -17.107 -10.277 28.353 1.00 32.41 335 ALA A N 1
ATOM 2592 C CA . ALA A 1 335 ? -16.378 -11.462 28.828 1.00 32.41 335 ALA A CA 1
ATOM 2593 C C . ALA A 1 335 ? -17.236 -12.736 28.753 1.00 32.41 335 ALA A C 1
ATOM 2595 O O . ALA A 1 335 ? -16.713 -13.822 28.492 1.00 32.41 335 ALA A O 1
ATOM 2596 N N . ASN A 1 336 ? -18.556 -12.580 28.864 1.00 34.69 336 ASN A N 1
ATOM 2597 C CA . ASN A 1 336 ? -19.542 -13.635 28.632 1.00 34.69 336 ASN A CA 1
ATOM 2598 C C . ASN A 1 336 ? -19.882 -13.844 27.138 1.00 34.69 336 ASN A C 1
ATOM 2600 O O . ASN A 1 336 ? -20.679 -14.714 26.800 1.00 34.69 336 ASN A O 1
ATOM 2604 N N . VAL A 1 337 ? -19.214 -13.113 26.232 1.00 33.34 337 VAL A N 1
ATOM 2605 C CA . VAL A 1 337 ? -19.199 -13.312 24.767 1.00 33.34 337 VAL A CA 1
ATOM 2606 C C . VAL A 1 337 ? -17.872 -13.951 24.320 1.00 33.34 337 VAL A C 1
ATOM 2608 O O . VAL A 1 337 ? -17.472 -13.864 23.160 1.00 33.34 337 VAL A O 1
ATOM 2611 N N . ARG A 1 338 ? -17.162 -14.665 25.210 1.00 30.36 338 ARG A N 1
ATOM 2612 C CA . ARG A 1 338 ? -16.143 -15.624 24.756 1.00 30.36 338 ARG A CA 1
ATOM 2613 C C . ARG A 1 338 ? -16.843 -16.699 23.931 1.00 30.36 338 ARG A C 1
ATOM 2615 O O . ARG A 1 338 ? -17.438 -17.622 24.476 1.00 30.36 338 ARG A O 1
ATOM 2622 N N . ASN A 1 339 ? -16.753 -16.574 22.611 1.00 31.95 339 ASN A N 1
ATOM 2623 C CA . ASN A 1 339 ? -17.233 -17.569 21.669 1.00 31.95 339 ASN A CA 1
ATOM 2624 C C . ASN A 1 339 ? -16.073 -18.500 21.251 1.00 31.95 339 ASN A C 1
ATOM 2626 O O . ASN A 1 339 ? -15.318 -18.156 20.344 1.00 31.95 339 ASN A O 1
ATOM 2630 N N . PRO A 1 340 ? -15.911 -19.693 21.860 1.00 29.02 340 PRO A N 1
ATOM 2631 C CA . PRO A 1 340 ? -14.993 -20.725 21.369 1.00 29.02 340 PRO A CA 1
ATOM 2632 C C . PRO A 1 340 ? -15.548 -21.492 20.148 1.00 29.02 340 PRO A C 1
ATOM 2634 O O . PRO A 1 340 ? -14.988 -22.511 19.752 1.00 29.02 340 PRO A O 1
ATOM 2637 N N . ARG A 1 341 ? -16.663 -21.047 19.552 1.00 30.06 341 ARG A N 1
ATOM 2638 C CA . ARG A 1 341 ? -17.369 -21.703 18.446 1.00 30.06 341 ARG A CA 1
ATOM 2639 C C . ARG A 1 341 ? -17.893 -20.682 17.430 1.00 30.06 341 ARG A C 1
ATOM 2641 O O . ARG A 1 341 ? -19.095 -20.586 17.200 1.00 30.06 341 ARG A O 1
ATOM 2648 N N . PHE A 1 342 ? -17.011 -19.989 16.720 1.00 30.52 342 PHE A N 1
ATOM 2649 C CA . PHE A 1 342 ? -17.378 -19.568 15.364 1.00 30.52 342 PHE A CA 1
ATOM 2650 C C . PHE A 1 342 ? -17.136 -20.738 14.405 1.00 30.52 342 PHE A C 1
ATOM 2652 O O . PHE A 1 342 ? -16.195 -20.762 13.618 1.00 30.52 342 PHE A O 1
ATOM 2659 N N . GLY A 1 343 ? -18.014 -21.742 14.506 1.00 27.95 343 GLY A N 1
ATOM 2660 C CA . GLY A 1 343 ? -18.393 -22.522 13.336 1.00 27.95 343 GLY A CA 1
ATOM 2661 C C . GLY A 1 343 ? -19.093 -21.583 12.353 1.00 27.95 343 GLY A C 1
ATOM 2662 O O . GLY A 1 343 ? -19.795 -20.666 12.773 1.00 27.95 343 GLY A O 1
ATOM 2663 N N . ARG A 1 344 ? -18.826 -21.781 11.061 1.00 25.50 344 ARG A N 1
ATOM 2664 C CA . ARG A 1 344 ? -19.289 -20.980 9.917 1.00 25.50 344 ARG A CA 1
ATOM 2665 C C . ARG A 1 344 ? -20.704 -20.406 10.135 1.00 25.50 344 ARG A C 1
ATOM 2667 O O . ARG A 1 344 ? -21.691 -21.128 10.023 1.00 25.50 344 ARG A O 1
ATOM 2674 N N . LEU A 1 345 ? -20.798 -19.107 10.419 1.00 26.95 345 LEU A N 1
ATOM 2675 C CA . LEU A 1 345 ? -22.054 -18.363 10.334 1.00 26.95 345 LEU A CA 1
ATOM 2676 C C . LEU A 1 345 ? -22.320 -18.129 8.846 1.00 26.95 345 LEU A C 1
ATOM 2678 O O . LEU A 1 345 ? -21.654 -17.312 8.212 1.00 26.95 345 LEU A O 1
ATOM 2682 N N . SER A 1 346 ? -23.238 -18.907 8.275 1.00 27.25 346 SER A N 1
ATOM 2683 C CA . SER A 1 346 ? -23.845 -18.545 6.994 1.00 27.25 346 SER A CA 1
ATOM 2684 C C . SER A 1 346 ? -24.851 -17.446 7.306 1.00 27.25 346 SER A C 1
ATOM 2686 O O . SER A 1 346 ? -25.837 -17.699 7.996 1.00 27.25 346 SER A O 1
ATOM 2688 N N . LEU A 1 347 ? -24.552 -16.218 6.889 1.00 31.00 347 LEU A N 1
ATOM 2689 C CA . LEU A 1 347 ? -25.528 -15.137 6.938 1.00 31.00 347 LEU A CA 1
ATOM 2690 C C . LEU A 1 347 ? -26.607 -15.437 5.881 1.00 31.00 347 LEU A C 1
ATOM 2692 O O . LEU A 1 347 ? -26.240 -15.809 4.762 1.00 31.00 347 LEU A O 1
ATOM 2696 N N . PRO A 1 348 ? -27.904 -15.353 6.224 1.00 30.17 348 PRO A N 1
ATOM 2697 C CA . PRO A 1 348 ? -28.976 -15.478 5.244 1.00 30.17 348 PRO A CA 1
ATOM 2698 C C . PRO A 1 348 ? -28.973 -14.286 4.274 1.00 30.17 348 PRO A C 1
ATOM 2700 O O . PRO A 1 348 ? -28.364 -13.249 4.540 1.00 30.17 348 PRO A O 1
ATOM 2703 N N . ASP A 1 349 ? -29.628 -14.484 3.133 1.00 36.75 349 ASP A N 1
ATOM 2704 C CA . ASP A 1 349 ? -29.728 -13.536 2.021 1.00 36.75 349 ASP A CA 1
ATOM 2705 C C . ASP A 1 349 ? -30.250 -12.158 2.506 1.00 36.75 349 ASP A C 1
ATOM 2707 O O . ASP A 1 349 ? -31.234 -12.112 3.250 1.00 36.75 349 ASP A O 1
ATOM 2711 N N . PRO A 1 350 ? -29.632 -11.022 2.124 1.00 35.81 350 PRO A N 1
ATOM 2712 C CA . PRO A 1 350 ? -29.988 -9.671 2.588 1.00 35.81 350 PRO A CA 1
ATOM 2713 C C . PRO A 1 350 ? -31.417 -9.182 2.279 1.00 35.81 350 PRO A C 1
ATOM 2715 O O . PRO A 1 350 ? -31.760 -8.058 2.661 1.00 35.81 350 PRO A O 1
ATOM 2718 N N . SER A 1 351 ? -32.254 -9.971 1.598 1.00 40.06 351 SER A N 1
ATOM 2719 C CA . SER A 1 351 ? -33.691 -9.690 1.463 1.00 40.06 351 SER A CA 1
ATOM 2720 C C . SER A 1 351 ? -34.480 -9.958 2.743 1.00 40.06 351 SER A C 1
ATOM 2722 O O . SER A 1 351 ? -35.580 -9.424 2.894 1.00 40.06 351 SER A O 1
ATOM 2724 N N . ASP A 1 352 ? -33.927 -10.756 3.657 1.00 43.47 352 ASP A N 1
ATOM 2725 C CA . ASP A 1 352 ? -34.647 -11.229 4.829 1.00 43.47 352 ASP A CA 1
ATOM 2726 C C . ASP A 1 352 ? -34.256 -10.427 6.071 1.00 43.47 352 ASP A C 1
ATOM 2728 O O . ASP A 1 352 ? -33.090 -10.314 6.461 1.00 43.47 352 ASP A O 1
ATOM 2732 N N . ASP A 1 353 ? -35.277 -9.856 6.703 1.00 48.34 353 ASP A N 1
ATOM 2733 C CA . ASP A 1 353 ? -35.193 -9.105 7.948 1.00 48.34 353 ASP A CA 1
ATOM 2734 C C . ASP A 1 353 ? -34.653 -10.031 9.055 1.00 48.34 353 ASP A C 1
ATOM 2736 O O . ASP A 1 353 ? -35.382 -10.818 9.666 1.00 48.34 353 ASP A O 1
ATOM 2740 N N . THR A 1 354 ? -33.336 -10.005 9.267 1.00 46.25 354 THR A N 1
ATOM 2741 C CA . THR A 1 354 ? -32.654 -11.014 10.078 1.00 46.25 354 THR A CA 1
ATOM 2742 C C . THR A 1 354 ? -32.504 -10.509 11.504 1.00 46.25 354 THR A C 1
ATOM 2744 O O . THR A 1 354 ? -31.752 -9.577 11.806 1.00 46.25 354 THR A O 1
ATOM 2747 N N . THR A 1 355 ? -33.229 -11.151 12.417 1.00 44.00 355 THR A N 1
ATOM 2748 C CA . THR A 1 355 ? -33.100 -10.900 13.853 1.00 44.00 355 THR A CA 1
ATOM 2749 C C . THR A 1 355 ? -32.124 -11.910 14.444 1.00 44.00 355 THR A C 1
ATOM 2751 O O . THR A 1 355 ? -32.410 -13.105 14.493 1.00 44.00 355 THR A O 1
ATOM 2754 N N . VAL A 1 356 ? -30.958 -11.437 14.887 1.00 43.62 356 VAL A N 1
ATOM 2755 C CA . VAL A 1 356 ? -29.973 -12.261 15.591 1.00 43.62 356 VAL A CA 1
ATOM 2756 C C . VAL A 1 356 ? -30.186 -12.069 17.089 1.00 43.62 356 VAL A C 1
ATOM 2758 O O . VAL A 1 356 ? -29.901 -11.013 17.654 1.00 43.62 356 VAL A O 1
ATOM 2761 N N . HIS A 1 357 ? -30.701 -13.103 17.749 1.00 40.84 357 HIS A N 1
ATOM 2762 C CA . HIS A 1 357 ? -30.865 -13.094 19.199 1.00 40.84 357 HIS A CA 1
ATOM 2763 C C . HIS A 1 357 ? -29.524 -13.383 19.872 1.00 40.84 357 HIS A C 1
ATOM 2765 O O . HIS A 1 357 ? -29.017 -14.504 19.806 1.00 40.84 357 HIS A O 1
ATOM 2771 N N . VAL A 1 358 ? -28.963 -12.386 20.555 1.00 41.81 358 VAL A N 1
ATOM 2772 C CA . VAL A 1 358 ? -27.741 -12.552 21.344 1.00 41.81 358 VAL A CA 1
ATOM 2773 C C . VAL A 1 358 ? -28.157 -12.701 22.804 1.00 41.81 358 VAL A C 1
ATOM 2775 O O . VAL A 1 358 ? -28.563 -11.746 23.463 1.00 41.81 358 VAL A O 1
ATOM 2778 N N . THR A 1 359 ? -28.107 -13.933 23.310 1.00 37.75 359 THR A N 1
ATOM 2779 C CA . THR A 1 359 ? -28.402 -14.208 24.723 1.00 37.75 359 THR A CA 1
ATOM 2780 C C . THR A 1 359 ? -27.099 -14.157 25.508 1.00 37.75 359 THR A C 1
ATOM 2782 O O . THR A 1 359 ? -26.210 -14.970 25.268 1.00 37.75 359 THR A O 1
ATOM 2785 N N . LEU A 1 360 ? -26.982 -13.195 26.424 1.00 38.78 360 LEU A N 1
ATOM 2786 C CA . LEU A 1 360 ? -25.836 -13.072 27.321 1.00 38.78 360 LEU A CA 1
ATOM 2787 C C . LEU A 1 360 ? -26.108 -13.900 28.579 1.00 38.78 360 LEU A C 1
ATOM 2789 O O . LEU A 1 360 ? -27.128 -13.726 29.244 1.00 38.78 360 LEU A O 1
ATOM 2793 N N . THR A 1 361 ? -25.213 -14.825 28.905 1.00 34.66 361 THR A N 1
ATOM 2794 C CA . THR A 1 361 ? -25.324 -15.654 30.109 1.00 34.66 361 THR A CA 1
ATOM 2795 C C . THR A 1 361 ? -24.628 -14.977 31.281 1.00 34.66 361 THR A C 1
ATOM 2797 O O . THR A 1 361 ? -23.475 -15.291 31.549 1.00 34.66 361 THR A O 1
ATOM 2800 N N . ASP A 1 362 ? -25.325 -14.056 31.956 1.00 33.94 362 ASP A N 1
ATOM 2801 C CA . ASP A 1 362 ? -25.043 -13.720 33.367 1.00 33.94 362 ASP A CA 1
ATOM 2802 C C . ASP A 1 362 ? -26.228 -13.049 34.093 1.00 33.94 362 ASP A C 1
ATOM 2804 O O . ASP A 1 362 ? -26.085 -12.057 34.800 1.00 33.94 362 ASP A O 1
ATOM 2808 N N . GLY A 1 363 ? -27.434 -13.592 33.902 1.00 43.41 363 GLY A N 1
ATOM 2809 C CA . GLY A 1 363 ? -28.621 -13.167 34.651 1.00 43.41 363 GLY A CA 1
ATOM 2810 C C . GLY A 1 363 ? -29.407 -12.017 34.007 1.00 43.41 363 GLY A C 1
ATOM 2811 O O . GLY A 1 363 ? -28.987 -10.869 33.965 1.00 43.41 363 GLY A O 1
ATOM 2812 N N . GLU A 1 364 ? -30.599 -12.376 33.529 1.00 42.88 364 GLU A N 1
ATOM 2813 C CA . GLU A 1 364 ? -31.778 -11.545 33.218 1.00 42.88 364 GLU A CA 1
ATOM 2814 C C . GLU A 1 364 ? -31.778 -10.517 32.072 1.00 42.88 364 GLU A C 1
ATOM 2816 O O . GLU A 1 364 ? -32.871 -10.077 31.714 1.00 42.88 364 GLU A O 1
ATOM 2821 N N . GLN A 1 365 ? -30.667 -10.191 31.401 1.00 47.03 365 GLN A N 1
ATOM 2822 C CA . GLN A 1 365 ? -30.727 -9.259 30.256 1.00 47.03 365 GLN A CA 1
ATOM 2823 C C . GLN A 1 365 ? -30.529 -9.933 28.892 1.00 47.03 365 GLN A C 1
ATOM 2825 O O . GLN A 1 365 ? -29.480 -10.497 28.580 1.00 47.03 365 GLN A O 1
ATOM 2830 N N . ARG A 1 366 ? -31.569 -9.846 28.053 1.00 47.34 366 ARG A N 1
ATOM 2831 C CA . ARG A 1 366 ? -31.601 -10.345 26.672 1.00 47.34 366 ARG A CA 1
ATOM 2832 C C . ARG A 1 366 ? -31.558 -9.164 25.705 1.00 47.34 366 ARG A C 1
ATOM 2834 O O . ARG A 1 366 ? -32.349 -8.231 25.852 1.00 47.34 366 ARG A O 1
ATOM 2841 N N . PHE A 1 367 ? -30.657 -9.222 24.725 1.00 50.09 367 PHE A N 1
ATOM 2842 C CA . PHE A 1 367 ? -30.550 -8.209 23.680 1.00 50.09 367 PHE A CA 1
ATOM 2843 C C . PHE A 1 367 ? -30.913 -8.800 22.320 1.00 50.09 367 PHE A C 1
ATOM 2845 O O . PHE A 1 367 ? -30.441 -9.873 21.937 1.00 50.09 367 PHE A O 1
ATOM 2852 N N . ASP A 1 368 ? -31.722 -8.057 21.576 1.00 49.69 368 ASP A N 1
ATOM 2853 C CA . ASP A 1 368 ? -32.066 -8.377 20.200 1.00 49.69 368 ASP A CA 1
ATOM 2854 C C . ASP A 1 368 ? -31.278 -7.441 19.284 1.00 49.69 368 ASP A C 1
ATOM 2856 O O . ASP A 1 368 ? -31.537 -6.234 19.229 1.00 49.69 368 ASP A O 1
ATOM 2860 N N . LEU A 1 369 ? -30.285 -7.995 18.584 1.00 47.88 369 LEU A N 1
ATOM 2861 C CA . LEU A 1 369 ? -29.612 -7.305 17.493 1.00 47.88 369 LEU A CA 1
ATOM 2862 C C . LEU A 1 369 ? -30.387 -7.614 16.214 1.00 47.88 369 LEU A C 1
ATOM 2864 O O . LEU A 1 369 ? -30.312 -8.715 15.667 1.00 47.88 369 LEU A O 1
ATOM 2868 N N . ARG A 1 370 ? -31.150 -6.638 15.731 1.00 52.88 370 ARG A N 1
ATOM 2869 C CA . ARG A 1 370 ? -31.853 -6.751 14.454 1.00 52.88 370 ARG A CA 1
ATOM 2870 C C . ARG A 1 370 ? -31.053 -6.035 13.380 1.00 52.88 370 ARG A C 1
ATOM 2872 O O . ARG A 1 370 ? -30.763 -4.844 13.502 1.00 52.88 370 ARG A O 1
ATOM 2879 N N . LEU A 1 371 ? -30.684 -6.784 12.350 1.00 48.38 371 LEU A N 1
ATOM 2880 C CA . LEU A 1 371 ? -30.014 -6.270 11.168 1.00 48.38 371 LEU A CA 1
ATOM 2881 C C . LEU A 1 371 ? -31.081 -6.098 10.091 1.00 48.38 371 LEU A C 1
ATOM 2883 O O . LEU A 1 371 ? -31.682 -7.067 9.639 1.00 48.38 371 LEU A O 1
ATOM 2887 N N . THR A 1 372 ? -31.343 -4.848 9.726 1.00 54.72 372 THR A N 1
ATOM 2888 C CA . THR A 1 372 ? -32.330 -4.479 8.706 1.00 54.72 372 THR A CA 1
ATOM 2889 C C . THR A 1 372 ? -31.614 -3.951 7.463 1.00 54.72 372 THR A C 1
ATOM 2891 O O . THR A 1 372 ? -30.495 -3.435 7.574 1.00 54.72 372 THR A O 1
ATOM 2894 N N . PRO A 1 373 ? -32.268 -3.935 6.287 1.00 47.56 373 PRO A N 1
ATOM 2895 C CA . PRO A 1 373 ? -31.730 -3.263 5.105 1.00 47.56 373 PRO A CA 1
ATOM 2896 C C . PRO A 1 373 ? -31.405 -1.773 5.319 1.00 47.56 373 PRO A C 1
ATOM 2898 O O . PRO A 1 373 ? -30.629 -1.211 4.547 1.00 47.56 373 PRO A O 1
ATOM 2901 N N . SER A 1 374 ? -31.976 -1.133 6.347 1.00 49.75 374 SER A N 1
ATOM 2902 C CA . SER A 1 374 ? -31.770 0.273 6.723 1.00 49.75 374 SER A CA 1
ATOM 2903 C C . SER A 1 374 ? -30.682 0.515 7.777 1.00 49.75 374 SER A C 1
ATOM 2905 O O . SER A 1 374 ? -30.276 1.665 7.955 1.00 49.75 374 SER A O 1
ATOM 2907 N N . GLY A 1 375 ? -30.172 -0.519 8.453 1.00 53.84 375 GLY A N 1
ATOM 2908 C CA . GLY A 1 375 ? -29.207 -0.368 9.546 1.00 53.84 375 GLY A CA 1
ATOM 2909 C C . GLY A 1 375 ? -29.279 -1.474 10.600 1.00 53.84 375 GLY A C 1
ATOM 2910 O O . GLY A 1 375 ? -30.074 -2.408 10.487 1.00 53.84 375 GLY A O 1
ATOM 2911 N N . ALA A 1 376 ? -28.464 -1.353 11.646 1.00 54.19 376 ALA A N 1
ATOM 2912 C CA . ALA A 1 376 ? -28.480 -2.256 12.795 1.00 54.19 376 ALA A CA 1
ATOM 2913 C C . ALA A 1 376 ? -29.158 -1.586 13.996 1.00 54.19 376 ALA A C 1
ATOM 2915 O O . ALA A 1 376 ? -28.819 -0.460 14.357 1.00 54.19 376 ALA A O 1
ATOM 2916 N N . THR A 1 377 ? -30.096 -2.282 14.635 1.00 54.44 377 THR A N 1
ATOM 2917 C CA . THR A 1 377 ? -30.692 -1.865 15.913 1.00 54.44 377 THR A CA 1
ATOM 2918 C C . THR A 1 377 ? -30.317 -2.857 16.999 1.00 54.44 377 THR A C 1
ATOM 2920 O O . THR A 1 377 ? -30.583 -4.049 16.844 1.00 54.44 377 THR A O 1
ATOM 2923 N N . LEU A 1 378 ? -29.771 -2.368 18.110 1.00 50.94 378 LEU A N 1
ATOM 2924 C CA . LEU A 1 378 ? -29.598 -3.149 19.331 1.00 50.94 378 LEU A CA 1
ATOM 2925 C C . LEU A 1 378 ? -30.688 -2.753 20.333 1.00 50.94 378 LEU A C 1
ATOM 2927 O O . LEU A 1 378 ? -30.766 -1.595 20.759 1.00 50.94 378 LEU A O 1
ATOM 2931 N N . LYS A 1 379 ? -31.543 -3.709 20.700 1.00 56.41 379 LYS A N 1
ATOM 2932 C CA . LYS A 1 379 ? -32.668 -3.490 21.614 1.00 56.41 379 LYS A CA 1
ATOM 2933 C C . LYS A 1 379 ? -32.501 -4.317 22.885 1.00 56.41 379 LYS A C 1
ATOM 2935 O O . LYS A 1 379 ? -32.256 -5.516 22.801 1.00 56.41 379 LYS A O 1
ATOM 2940 N N . SER A 1 380 ? -32.653 -3.689 24.050 1.00 55.47 380 SER A N 1
ATOM 2941 C CA . SER A 1 380 ? -32.813 -4.414 25.317 1.00 55.47 380 SER A CA 1
ATOM 2942 C C . SER A 1 380 ? -34.249 -4.910 25.422 1.00 55.47 380 SER A C 1
ATOM 2944 O O . SER A 1 380 ? -35.188 -4.163 25.127 1.00 55.47 380 SER A O 1
ATOM 2946 N N . ALA A 1 381 ? -34.433 -6.148 25.877 1.00 51.59 381 ALA A N 1
ATOM 2947 C CA . ALA A 1 381 ? -35.756 -6.697 26.154 1.00 51.59 381 ALA A CA 1
ATOM 2948 C C . ALA A 1 381 ? -36.492 -5.966 27.297 1.00 51.59 381 ALA A C 1
ATOM 2950 O O . ALA A 1 381 ? -37.715 -6.061 27.368 1.00 51.59 381 ALA A O 1
ATOM 2951 N N . GLN A 1 382 ? -35.775 -5.239 28.166 1.00 49.06 382 GLN A N 1
ATOM 2952 C CA . GLN A 1 382 ? -36.351 -4.549 29.329 1.00 49.06 382 GLN A CA 1
ATOM 2953 C C . GLN A 1 382 ? -36.607 -3.048 29.087 1.00 49.06 382 GLN A C 1
ATOM 2955 O O . GLN A 1 382 ? -37.642 -2.553 29.522 1.00 49.06 382 GLN A O 1
ATOM 2960 N N . ASP A 1 383 ? -35.746 -2.349 28.329 1.00 50.19 383 ASP A N 1
ATOM 2961 C CA . ASP A 1 383 ? -35.697 -0.869 28.353 1.00 50.19 383 ASP A CA 1
ATOM 2962 C C . ASP A 1 383 ? -35.846 -0.162 26.982 1.00 50.19 383 ASP A C 1
ATOM 2964 O O . ASP A 1 383 ? -35.850 1.066 26.914 1.00 50.19 383 ASP A O 1
ATOM 2968 N N . GLY A 1 384 ? -36.006 -0.895 25.871 1.00 48.50 384 GLY A N 1
ATOM 2969 C CA . GLY A 1 384 ? -36.164 -0.304 24.529 1.00 48.50 384 GLY A CA 1
ATOM 2970 C C . GLY A 1 384 ? -34.883 -0.266 23.676 1.00 48.50 384 GLY A C 1
ATOM 2971 O O . GLY A 1 384 ? -33.932 -1.005 23.921 1.00 48.50 384 GLY A O 1
ATOM 2972 N N . VAL A 1 385 ? -34.901 0.490 22.565 1.00 45.84 385 VAL A N 1
ATOM 2973 C CA . VAL A 1 385 ? -33.792 0.550 21.582 1.00 45.84 385 VAL A CA 1
ATOM 2974 C C . VAL A 1 385 ? -32.668 1.414 22.148 1.00 45.84 385 VAL A C 1
ATOM 2976 O O . VAL A 1 385 ? -32.890 2.587 22.420 1.00 45.84 385 VAL A O 1
ATOM 2979 N N . HIS A 1 386 ? -31.467 0.855 22.297 1.00 60.66 386 HIS A N 1
ATOM 2980 C CA . HIS A 1 386 ? -30.331 1.572 22.894 1.00 60.66 386 HIS A CA 1
ATOM 2981 C C . HIS A 1 386 ? -29.328 2.086 21.870 1.00 60.66 386 HIS A C 1
ATOM 2983 O O . HIS A 1 386 ? -28.505 2.936 22.196 1.00 60.66 386 HIS A O 1
ATOM 2989 N N . MET A 1 387 ? -29.365 1.568 20.644 1.00 44.91 387 MET A N 1
ATOM 2990 C CA . MET A 1 387 ? -28.431 1.985 19.609 1.00 44.91 387 MET A CA 1
ATOM 2991 C C . MET A 1 387 ? -29.013 1.686 18.232 1.00 44.91 387 MET A C 1
ATOM 2993 O O . MET A 1 387 ? -29.383 0.543 17.950 1.00 44.91 387 MET A O 1
ATOM 2997 N N . TYR A 1 388 ? -29.103 2.712 17.389 1.00 47.44 388 TYR A N 1
ATOM 2998 C CA . TYR A 1 388 ? -29.415 2.580 15.971 1.00 47.44 388 TYR A CA 1
ATOM 2999 C C . TYR A 1 388 ? -28.206 3.039 15.165 1.00 47.44 388 TYR A C 1
ATOM 3001 O O . TYR A 1 388 ? -27.723 4.149 15.359 1.00 47.44 388 TYR A O 1
ATOM 3009 N N . LEU A 1 389 ? -27.719 2.179 14.277 1.00 51.44 389 LEU A N 1
ATOM 3010 C CA . LEU A 1 389 ? -26.639 2.474 13.342 1.00 51.44 389 LEU A CA 1
ATOM 3011 C C . LEU A 1 389 ? -27.238 2.490 11.928 1.00 51.44 389 LEU A C 1
ATOM 3013 O O . LEU A 1 389 ? -27.470 1.412 11.367 1.00 51.44 389 LEU A O 1
ATOM 3017 N N . PRO A 1 390 ? -27.525 3.669 11.344 1.00 49.50 390 PRO A N 1
ATOM 3018 C CA . PRO A 1 390 ? -28.076 3.765 9.999 1.00 49.50 390 PRO A CA 1
ATOM 3019 C C . PRO A 1 390 ? -27.082 3.236 8.960 1.00 49.50 390 PRO A C 1
ATOM 3021 O O . PRO A 1 390 ? -25.889 3.533 9.016 1.00 49.50 390 PRO A O 1
ATOM 3024 N N . ARG A 1 391 ? -27.569 2.537 7.930 1.00 41.84 391 ARG A N 1
ATOM 3025 C CA . ARG A 1 391 ? -26.731 2.006 6.836 1.00 41.84 391 ARG A CA 1
ATOM 3026 C C . ARG A 1 391 ? -25.948 3.100 6.099 1.00 41.84 391 ARG A C 1
ATOM 3028 O O . ARG A 1 391 ? -24.825 2.859 5.672 1.00 41.84 391 ARG A O 1
ATOM 3035 N N . GLY A 1 392 ? -26.491 4.319 6.017 1.00 43.84 392 GLY A N 1
ATOM 3036 C CA . GLY A 1 392 ? -25.806 5.487 5.441 1.00 43.84 392 GLY A CA 1
ATOM 3037 C C . GLY A 1 392 ? -24.558 5.949 6.212 1.00 43.84 392 GLY A C 1
ATOM 3038 O O . GLY A 1 392 ? -23.758 6.705 5.666 1.00 43.84 392 GLY A O 1
ATOM 3039 N N . GLN A 1 393 ? -24.367 5.474 7.449 1.00 46.44 393 GLN A N 1
ATOM 3040 C CA . GLN A 1 393 ? -23.193 5.740 8.288 1.00 46.44 393 GLN A CA 1
ATOM 3041 C C . GLN A 1 393 ? -22.137 4.614 8.232 1.00 46.44 393 GLN A C 1
ATOM 3043 O O . GLN A 1 393 ? -21.064 4.751 8.817 1.00 46.44 393 GLN A O 1
ATOM 3048 N N . LEU A 1 394 ? -22.356 3.553 7.440 1.00 42.09 394 LEU A N 1
ATOM 3049 C CA . LEU A 1 394 ? -21.351 2.520 7.109 1.00 42.09 394 LEU A CA 1
ATOM 3050 C C . LEU A 1 394 ? -20.390 2.964 5.980 1.00 42.09 394 LEU A C 1
ATOM 3052 O O . LEU A 1 394 ? -19.774 2.167 5.287 1.00 42.09 394 LEU A O 1
ATOM 3056 N N . THR A 1 395 ? -20.191 4.279 5.868 1.00 33.66 395 THR A N 1
ATOM 3057 C CA . THR A 1 395 ? -19.588 5.073 4.782 1.00 33.66 395 THR A CA 1
ATOM 3058 C C . THR A 1 395 ? -20.322 5.072 3.430 1.00 33.66 395 THR A C 1
ATOM 3060 O O . THR A 1 395 ? -20.635 4.018 2.881 1.00 33.66 395 THR A O 1
ATOM 3063 N N . PRO A 1 396 ? -20.515 6.264 2.826 1.00 31.95 396 PRO A N 1
ATOM 3064 C CA . PRO A 1 396 ? -20.919 6.434 1.439 1.00 31.95 396 PRO A CA 1
ATOM 3065 C C . PRO A 1 396 ? -19.680 6.553 0.539 1.00 31.95 396 PRO A C 1
ATOM 3067 O O . PRO A 1 396 ? -18.876 7.465 0.699 1.00 31.95 396 PRO A O 1
ATOM 3070 N N . TYR A 1 397 ? -19.543 5.675 -0.454 1.00 27.23 397 TYR A N 1
ATOM 3071 C CA . TYR A 1 397 ? -18.743 5.956 -1.655 1.00 27.23 397 TYR A CA 1
ATOM 3072 C C . TYR A 1 397 ? -19.321 5.190 -2.852 1.00 27.23 397 TYR A C 1
ATOM 3074 O O . TYR A 1 397 ? -18.792 4.170 -3.282 1.00 27.23 397 TYR A O 1
ATOM 3082 N N . SER A 1 398 ? -20.492 5.638 -3.318 1.00 29.73 398 SER A N 1
ATOM 3083 C CA . SER A 1 398 ? -21.038 5.473 -4.684 1.00 29.73 398 SER A CA 1
ATOM 3084 C C . SER A 1 398 ? -22.512 5.897 -4.702 1.00 29.73 398 SER A C 1
ATOM 3086 O O . SER A 1 398 ? -23.427 5.090 -4.777 1.00 29.73 398 SER A O 1
ATOM 3088 N N . ALA A 1 399 ? -22.764 7.202 -4.627 1.00 28.95 399 ALA A N 1
ATOM 3089 C CA . ALA A 1 399 ? -24.077 7.751 -4.954 1.00 28.95 399 ALA A CA 1
ATOM 3090 C C . ALA A 1 399 ? -23.889 8.977 -5.843 1.00 28.95 399 ALA A C 1
ATOM 3092 O O . ALA A 1 399 ? -23.849 10.105 -5.363 1.00 28.95 399 ALA A O 1
ATOM 3093 N N . ARG A 1 400 ? -23.712 8.725 -7.144 1.00 26.86 400 ARG A N 1
ATOM 3094 C CA . ARG A 1 400 ? -24.066 9.620 -8.257 1.00 26.86 400 ARG A CA 1
ATOM 3095 C C . ARG A 1 400 ? -23.934 8.835 -9.561 1.00 26.86 400 ARG A C 1
ATOM 3097 O O . ARG A 1 400 ? -22.862 8.812 -10.148 1.00 26.86 400 ARG A O 1
ATOM 3104 N N . LEU A 1 401 ? -25.024 8.181 -9.963 1.00 25.94 401 LEU A N 1
ATOM 3105 C CA . LEU A 1 401 ? -25.493 8.045 -11.352 1.00 25.94 401 L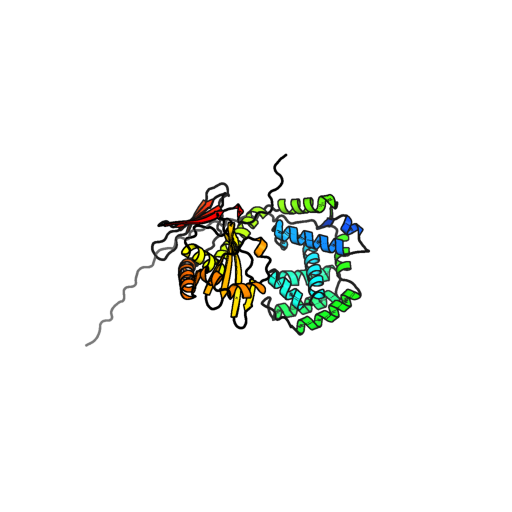EU A CA 1
ATOM 3106 C C . LEU A 1 401 ? -26.742 7.152 -11.369 1.00 25.94 401 LEU A C 1
ATOM 3108 O O . LEU A 1 401 ? -26.686 5.966 -11.661 1.00 25.94 401 LEU A O 1
ATOM 3112 N N . ALA A 1 402 ? -27.881 7.747 -11.028 1.00 25.52 402 ALA A N 1
ATOM 3113 C CA . ALA A 1 402 ? -29.195 7.230 -11.395 1.00 25.52 402 ALA A CA 1
ATOM 3114 C C . ALA A 1 402 ? -30.162 8.415 -11.484 1.00 25.52 402 ALA A C 1
ATOM 3116 O O . ALA A 1 402 ? -30.967 8.638 -10.593 1.00 25.52 402 ALA A O 1
ATOM 3117 N N . HIS A 1 403 ? -29.988 9.232 -12.525 1.00 25.27 403 HIS A N 1
ATOM 3118 C CA . HIS A 1 403 ? -31.040 10.058 -13.124 1.00 25.27 403 HIS A CA 1
ATOM 3119 C C . HIS A 1 403 ? -30.570 10.516 -14.509 1.00 25.27 403 HIS A C 1
ATOM 3121 O O . HIS A 1 403 ? -30.078 11.632 -14.678 1.00 25.27 403 HIS A O 1
ATOM 3127 N N . ARG A 1 404 ? -30.683 9.609 -15.481 1.00 28.31 404 ARG A N 1
ATOM 3128 C CA . ARG A 1 404 ? -31.285 9.818 -16.805 1.00 28.31 404 ARG A CA 1
ATOM 3129 C C . ARG A 1 404 ? -31.303 8.504 -17.563 1.00 28.31 404 ARG A C 1
ATOM 3131 O O . ARG A 1 404 ? -30.241 7.849 -17.585 1.00 28.31 404 ARG A O 1
#

pLDDT: mean 72.22, std 25.22, range [25.27, 98.69]

Radius of gyration: 28.81 Å; Cα contacts (8 Å, |Δi|>4): 482; chains: 1; bounding box: 60×92×91 Å

Secondary structure (DSSP, 8-state):
---PPPPPPPPPPPPPP-----------PPPP----SEEEEHHHHHTTTT--HHHHHHHHHHHHHHHHTS---GGGS-HHHHHHHHHHHHHHHHHHHHHHHHHHHHHHTT-HHHHHHHHHHHHHHTT-HHHHHHHHHHHHHHHHH-SS---S--HHHHTTHHHHHHHHHHS-HHHHHHHHHHT-TTEEEE-GGGHHHHHHHHHHT-TTHHHHHHHHHHHHHHHHHH-HHHHHHHHHHHHTT----EEEE-PPEEEEETTEEEEEEEEEETTS-EEEEEEETTEEEEEEPP-GGGGGS-TTTHHHHHT-HHHHTT-EEEEHHHHHHHHHHHHHHHHTT--S------PPPTTS-EEEEEE-SSSS-EEEEEEETTEEEEEETTTEEEEEEEGGGS----------

Mean predicted aligned error: 15.69 Å

Sequence (404 aa):
MTTTKGQCHRAPPVSDGITLAFPEVHFAVPPVMTVAQIPLPCRALGALPHDPNPVLEALADAFATLTQQGLYHHDELHPAMLRAAMVDLYRREVLAGGHARFVRTIIALGLGNVAVRHVVQGLRALKAEPYEILARSMAKWCKAHGYVEIPDDVPALDRLDIPFARLNRIAPLGVRIARWMAEHPDHVVIPDRHWKGALGHYCDDNVDRARRLEQRDFHKIAARFEDRHTIAIAEALRLLNRGDVIRQMDRPVHSWTGATQATTQTVQLDSGATLMAVTDDAGLSLFAMPDAEAADIIADDLLIYLSDAEIAARCTHLGQMHLATALHVLASRHANVRNPRFGRLSLPDPSDDTTVHVTLTDGEQRFDLRLTPSGATLKSAQDGVHMYLPRGQLTPYSARLAHR

Organism: NCBI:txid943940